Protein AF-0000000086678642 (afdb_homodimer)

Secondary structure (DSSP, 8-state):
---HHHHHHHHHHHHHSSHHHHHHHHTS-HHHHHHHHHHHHHHHTS--EEEETTEEEE-HHHHHHHHHHHHHHHHHHHHHHHHHHHHT---EEEEEEE-HHHHHHTHHHHHHHHHHH-TTEEEEEEE--HHHHHHHHHHTS-SEEEEEEBTTBPPPPPTTEEEEEEEEEEEEEEEETTSGGGS--SPEEGGGGTTS-BEEPPTTSHHHHHHHHHSTT----EE-S-HHHHHHHHHTTS-BEEEEGGG-S-PPTTEEEE-EES-EEEEEEEEEEGGGTTSHHHHHHHHHHHHHHHT--/---HHHHHHHHHHHHHSSHHHHHHHTTS-HHHHHHHHHHHHHHHTS--EEEETTEEEE-HHHHHHHHHHHHHHHHHHHHHHHHHHHHT---EEEEEEE-HHHHHHTHHHHHHHHHHH-TTEEEEEEE--HHHHHHHHHHTS-SEEEEEEBTTBPPPPPTTEEEEEEEEEEEEEEEETTSGGGS--SPEEGGGGTTS-BEEPPTTSHHHHHHHHHSTT----EE-S-HHHHHHHHHTTS-BEEEEGGG-S-PPTTEEEE-EES--EEEEEEEEEGGGTTSHHHHHHHHHHHHHHHH--

Radius of gyration: 25.01 Å; Cα contacts (8 Å, |Δi|>4): 1180; chains: 2; bounding box: 53×76×62 Å

Foldseek 3Di:
DQDLVLLQLLLLQALQFALCRSCVLVVHDSVVSVVSQVVNCVVVVHRAWDDDDRGIHGDPVVVVSNVVSLVVVLVVLLVLLVVQLVVLAQADEAEEEEADLCVAQFVVQLVVVCCVVHVRYHYHYDYDADVSQLSCQSSVSHFKYKHKADPVRGDDHDPQKDKDFLFKKFWWKKAFCPDPVQPDDAAAELVVCLEWAEAWADPPDPGVVLVCVSRVSHDHPHHHHAVVVRLVCRQVRNTMYTGIPSNDPDRDPRMHIHAHPPIGMIIIMMMGGPSNCSRSNNVSSVVSSNVRSVPHD/DQDLVLLQLLLLQQLQFALCRSCVLVVHDSVVSVVSQVVNCVVVVHRQWDDDDRGIHGDPVVVVSNVVSLVVVLVVLLVVLVVQLVVLAQADEAEEEEADLCVAQFVVQLVVVCCVVHVRYHYHYDYDADVSQLSCQSSVSHFKYKHKADPVRGDDHDPQKDKDFLFKKFWWKKAFCPDPVQPDDAAAELVVCLPWAEAWADPPDPGVVLVCVSRVSHDHPHHHHDVVVRLVCRQVRNTMYTGIPSNPDDRDPRMHIHAHPPIGMIIIMMMGGPSNCSRSNNVSSVVSSNVRSVPRD

Sequence (594 aa):
MIELGRLRALCAVASHGTVTAAAAALHCTPSAVSQHLGKLERETGTVLVEKDGRGLRLTSAGRVLVEHATRALTAVEEAEAALAAHHGVVAGNLTIASFPTACRGLVPGVLTRLAVDHPTLSTGLIEADRDTMIEALRRGTVDVAVLDEWPELPVTFPPELEHEVLGHDVADLVVPAGHPLAAGTGPVALADIQHERWIGSTPGTVCHEWLVRVLPRARPNLLVAEFETQLTLVAAGLGVALVPRLARTALPPGTVAREVAPQASRRVLVATRRASARRPAVAAAIAALHKTWAARPMIELGRLRALCAVASHGTVTAAAAALHCTPSAVSQHLGKLERETGTVLVEKDGRGLRLTSAGRVLVEHATRALTAVEEAEAALAAHHGVVAGNLTIASFPTACRGLVPGVLTRLAVDHPTLSTGLIEADRDTMIEALRRGTVDVAVLDEWPELPVTFPPELEHEVLGHDVADLVVPAGHPLAAGTGPVALADIQHERWIGSTPGTVCHEWLVRVLPRARPNLLVAEFETQLTLVAAGLGVALVPRLARTALPPGTVAREVAPQASRRVLVATRRASARRPAVAAAIAALHKTWAARP

pLDDT: mean 86.9, std 9.69, range [50.47, 98.31]

Structure (mmCIF, N/CA/C/O backbone):
data_AF-0000000086678642-model_v1
#
loop_
_entity.id
_entity.type
_entity.pdbx_description
1 polymer 'LysR family transcriptional regulator'
#
loop_
_atom_site.group_PDB
_atom_site.id
_atom_site.type_symbol
_atom_site.label_atom_id
_atom_site.label_alt_id
_atom_site.label_comp_id
_atom_site.label_asym_id
_atom_site.label_entity_id
_atom_site.label_seq_id
_atom_site.pdbx_PDB_ins_code
_atom_site.Cartn_x
_atom_site.Cartn_y
_atom_site.Cartn_z
_atom_site.occupancy
_atom_site.B_iso_or_equiv
_atom_site.auth_seq_id
_atom_site.auth_comp_id
_atom_site.auth_asym_id
_atom_site.auth_atom_id
_atom_site.pdbx_PDB_model_num
ATOM 1 N N . MET A 1 1 ? 14.586 -17.5 -36.25 1 50.69 1 MET A N 1
ATOM 2 C CA . MET A 1 1 ? 13.422 -18.031 -35.562 1 50.69 1 MET A CA 1
ATOM 3 C C . MET A 1 1 ? 13.203 -17.281 -34.25 1 50.69 1 MET A C 1
ATOM 5 O O . MET A 1 1 ? 14.148 -17.047 -33.5 1 50.69 1 MET A O 1
ATOM 9 N N . ILE A 1 2 ? 12.047 -16.703 -34.156 1 60.78 2 ILE A N 1
ATOM 10 C CA . ILE A 1 2 ? 11.781 -15.906 -32.969 1 60.78 2 ILE A CA 1
ATOM 11 C C . ILE A 1 2 ? 11.633 -16.828 -31.75 1 60.78 2 ILE A C 1
ATOM 13 O O . ILE A 1 2 ? 10.852 -17.766 -31.781 1 60.78 2 ILE A O 1
ATOM 17 N N . GLU A 1 3 ? 12.516 -16.672 -30.844 1 70.12 3 GLU A N 1
ATOM 18 C CA . GLU A 1 3 ? 12.516 -17.453 -29.609 1 70.12 3 GLU A CA 1
ATOM 19 C C . GLU A 1 3 ? 11.414 -16.984 -28.672 1 70.12 3 GLU A C 1
ATOM 21 O O . GLU A 1 3 ? 11.156 -15.789 -28.531 1 70.12 3 GLU A O 1
ATOM 26 N N . LEU A 1 4 ? 10.734 -17.938 -28.062 1 75.19 4 LEU A N 1
ATOM 27 C CA . LEU A 1 4 ? 9.57 -17.703 -27.219 1 75.19 4 LEU A CA 1
ATOM 28 C C . LEU A 1 4 ? 9.93 -16.781 -26.062 1 75.19 4 LEU A C 1
ATOM 30 O O . LEU A 1 4 ? 9.109 -15.961 -25.641 1 75.19 4 LEU A O 1
ATOM 34 N N . GLY A 1 5 ? 11.125 -16.969 -25.656 1 78.94 5 GLY A N 1
ATOM 35 C CA . GLY A 1 5 ? 11.578 -16.109 -24.578 1 78.94 5 GLY A CA 1
ATOM 36 C C . GLY A 1 5 ? 11.555 -14.633 -24.938 1 78.94 5 GLY A C 1
ATOM 37 O O . GL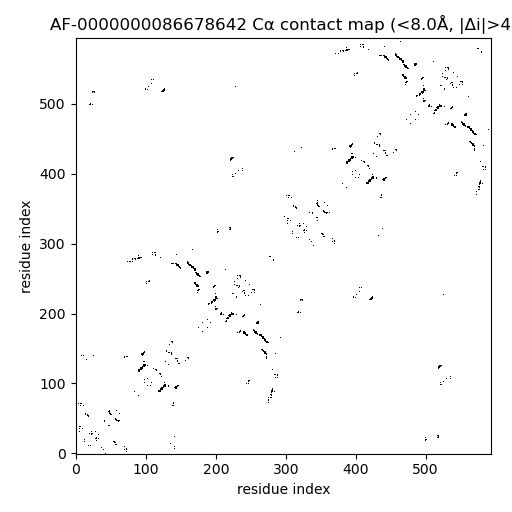Y A 1 5 ? 11.219 -13.789 -24.109 1 78.94 5 GLY A O 1
ATOM 38 N N . ARG A 1 6 ? 11.844 -14.43 -26.125 1 82.94 6 ARG A N 1
ATOM 39 C CA . ARG A 1 6 ? 11.867 -13.047 -26.594 1 82.94 6 ARG A CA 1
ATOM 40 C C . ARG A 1 6 ? 10.453 -12.5 -26.734 1 82.94 6 ARG A C 1
ATOM 42 O O . ARG A 1 6 ? 10.203 -11.336 -26.422 1 82.94 6 ARG A O 1
ATOM 49 N N . LEU A 1 7 ? 9.578 -13.328 -27.141 1 81.81 7 LEU A N 1
ATOM 50 C CA . LEU A 1 7 ? 8.172 -12.93 -27.234 1 81.81 7 LEU A CA 1
ATOM 51 C C . LEU A 1 7 ? 7.598 -12.648 -25.859 1 81.81 7 LEU A C 1
ATOM 53 O O . LEU A 1 7 ? 6.84 -11.695 -25.672 1 81.81 7 LEU A O 1
ATOM 57 N N . ARG A 1 8 ? 7.98 -13.438 -24.906 1 83.19 8 ARG A N 1
ATOM 58 C CA . ARG A 1 8 ? 7.527 -13.234 -23.531 1 83.19 8 ARG A CA 1
ATOM 59 C C . ARG A 1 8 ? 8.031 -11.906 -22.984 1 83.19 8 ARG A C 1
ATOM 61 O O . ARG A 1 8 ? 7.297 -11.203 -22.281 1 83.19 8 ARG A O 1
ATOM 68 N N . ALA A 1 9 ? 9.234 -11.672 -23.344 1 86.44 9 ALA A N 1
ATOM 69 C CA . ALA A 1 9 ? 9.828 -10.406 -22.906 1 86.44 9 ALA A CA 1
ATOM 70 C C . ALA A 1 9 ? 9.055 -9.211 -23.453 1 86.44 9 ALA A C 1
ATOM 72 O O . ALA A 1 9 ? 8.766 -8.266 -22.719 1 86.44 9 ALA A O 1
ATOM 73 N N . LEU A 1 10 ? 8.75 -9.266 -24.703 1 87.94 10 LEU A N 1
ATOM 74 C CA . LEU A 1 10 ? 7.996 -8.188 -25.344 1 87.94 10 LEU A CA 1
ATOM 75 C C . LEU A 1 10 ? 6.621 -8.031 -24.688 1 87.94 10 LEU A C 1
ATOM 77 O O . LEU A 1 10 ? 6.195 -6.914 -24.391 1 87.94 10 LEU A O 1
ATOM 81 N N . CYS A 1 11 ? 5.961 -9.109 -24.422 1 83.69 11 CYS A N 1
ATOM 82 C CA . CYS A 1 11 ? 4.637 -9.086 -23.828 1 83.69 11 CYS A CA 1
ATOM 83 C C . CYS A 1 11 ? 4.691 -8.531 -22.406 1 83.69 11 CYS A C 1
ATOM 85 O O . CYS A 1 11 ? 3.801 -7.789 -21.984 1 83.69 11 CYS A O 1
ATOM 87 N N . ALA A 1 12 ? 5.738 -8.898 -21.734 1 84.88 12 ALA A N 1
ATOM 88 C CA . ALA A 1 12 ? 5.902 -8.43 -20.375 1 84.88 12 ALA A CA 1
ATOM 89 C C . ALA A 1 12 ? 6.102 -6.914 -20.328 1 84.88 12 ALA A C 1
ATOM 91 O O . ALA A 1 12 ? 5.512 -6.227 -19.484 1 84.88 12 ALA A O 1
ATOM 92 N N . VAL A 1 13 ? 6.867 -6.453 -21.203 1 86.69 13 VAL A N 1
ATOM 93 C CA . VAL A 1 13 ? 7.102 -5.016 -21.266 1 86.69 13 VAL A CA 1
ATOM 94 C C . VAL A 1 13 ? 5.809 -4.297 -21.641 1 86.69 13 VAL A C 1
ATOM 96 O O . VAL A 1 13 ? 5.527 -3.209 -21.125 1 86.69 13 VAL A O 1
ATOM 99 N N . ALA A 1 14 ? 5.109 -4.855 -22.469 1 83.06 14 ALA A N 1
ATOM 100 C CA . ALA A 1 14 ? 3.828 -4.281 -22.875 1 83.06 14 ALA A CA 1
ATOM 101 C C . ALA A 1 14 ? 2.879 -4.16 -21.688 1 83.06 14 ALA A C 1
ATOM 103 O O . ALA A 1 14 ? 2.145 -3.178 -21.562 1 83.06 14 ALA A O 1
ATOM 104 N N . SER A 1 15 ? 2.955 -5.148 -20.938 1 77.19 15 SER A N 1
ATOM 105 C CA . SER A 1 15 ? 2.002 -5.258 -19.844 1 77.19 15 SER A CA 1
ATOM 106 C C . SER A 1 15 ? 2.438 -4.414 -18.656 1 77.19 15 SER A C 1
ATOM 108 O O . SER A 1 15 ? 1.598 -3.879 -17.922 1 77.19 15 SER A O 1
ATOM 110 N N . HIS A 1 16 ? 3.734 -4.293 -18.422 1 77.69 16 HIS A N 1
ATOM 111 C CA . HIS A 1 16 ? 4.219 -3.738 -17.156 1 77.69 16 HIS A CA 1
ATOM 112 C C . HIS A 1 16 ? 4.859 -2.371 -17.375 1 77.69 16 HIS A C 1
ATOM 114 O O . HIS A 1 16 ? 5.102 -1.639 -16.406 1 77.69 16 HIS A O 1
ATOM 120 N N . GLY A 1 17 ? 5.16 -2.061 -18.594 1 78.94 17 GLY A N 1
ATOM 121 C CA . GLY A 1 17 ? 5.484 -0.698 -18.984 1 78.94 17 GLY A CA 1
ATOM 122 C C . GLY A 1 17 ? 6.965 -0.384 -18.875 1 78.94 17 GLY A C 1
ATOM 123 O O . GLY A 1 17 ? 7.438 0.612 -19.422 1 78.94 17 GLY A O 1
ATOM 124 N N . THR A 1 18 ? 7.641 -1.194 -17.984 1 81.44 18 THR A N 1
ATOM 125 C CA . THR A 1 18 ? 9.078 -0.969 -17.859 1 81.44 18 THR A CA 1
ATOM 126 C C . THR A 1 18 ? 9.844 -2.287 -17.953 1 81.44 18 THR A C 1
ATOM 128 O O . THR A 1 18 ? 9.273 -3.355 -17.719 1 81.44 18 THR A O 1
ATOM 131 N N . VAL A 1 19 ? 11.156 -2.184 -18.344 1 85.19 19 VAL A N 1
ATOM 132 C CA . VAL A 1 19 ? 12.023 -3.355 -18.438 1 85.19 19 VAL A CA 1
ATOM 133 C C . VAL A 1 19 ? 12.188 -3.982 -17.047 1 85.19 19 VAL A C 1
ATOM 135 O O . VAL A 1 19 ? 12.141 -5.207 -16.906 1 85.19 19 VAL A O 1
ATOM 138 N N . THR A 1 20 ? 12.18 -3.121 -16.156 1 81.38 20 THR A N 1
ATOM 139 C CA . THR A 1 20 ? 12.375 -3.596 -14.781 1 81.38 20 THR A CA 1
ATOM 140 C C . THR A 1 20 ? 11.148 -4.355 -14.297 1 81.38 20 THR A C 1
ATOM 142 O O . THR A 1 20 ? 11.266 -5.434 -13.711 1 81.38 20 THR A O 1
ATOM 145 N N . ALA A 1 21 ? 10.086 -3.828 -14.57 1 80 21 ALA A N 1
ATOM 146 C CA . ALA A 1 21 ? 8.844 -4.48 -14.156 1 80 21 ALA A CA 1
ATOM 147 C C . ALA A 1 21 ? 8.625 -5.777 -14.93 1 80 21 ALA A C 1
ATOM 149 O O . ALA A 1 21 ? 8.164 -6.773 -14.367 1 80 21 ALA A O 1
ATOM 150 N N . ALA A 1 22 ? 8.953 -5.734 -16.094 1 84.44 22 ALA A N 1
ATOM 151 C CA . ALA A 1 22 ? 8.844 -6.926 -16.938 1 84.44 22 ALA A CA 1
ATOM 152 C C . ALA A 1 22 ? 9.773 -8.031 -16.438 1 84.44 22 ALA A C 1
ATOM 154 O O . ALA A 1 22 ? 9.375 -9.195 -16.375 1 84.44 22 ALA A O 1
ATOM 155 N N . ALA A 1 23 ? 10.961 -7.691 -16.109 1 83.62 23 ALA A N 1
ATOM 156 C CA . ALA A 1 23 ? 11.945 -8.648 -15.609 1 83.62 23 ALA A CA 1
ATOM 157 C C . ALA A 1 23 ? 11.453 -9.312 -14.328 1 83.62 23 ALA A C 1
ATOM 159 O O . ALA A 1 23 ? 11.555 -10.531 -14.18 1 83.62 23 ALA A O 1
ATOM 160 N N . ALA A 1 24 ? 10.883 -8.562 -13.547 1 75.19 24 ALA A N 1
ATOM 161 C CA . ALA A 1 24 ? 10.328 -9.078 -12.305 1 75.19 24 ALA A CA 1
ATOM 162 C C . ALA A 1 24 ? 9.227 -10.102 -12.578 1 75.19 24 ALA A C 1
ATOM 164 O O . ALA A 1 24 ? 9.195 -11.172 -11.969 1 75.19 24 ALA A O 1
ATOM 165 N N . ALA A 1 25 ? 8.445 -9.711 -13.5 1 75.38 25 ALA A N 1
ATOM 166 C CA . ALA A 1 25 ? 7.312 -10.562 -13.844 1 75.38 25 ALA A CA 1
ATOM 167 C C . ALA A 1 25 ? 7.785 -11.883 -14.453 1 75.38 25 ALA A C 1
ATOM 169 O O . ALA A 1 25 ? 7.156 -12.922 -14.258 1 75.38 25 ALA A O 1
ATOM 170 N N . LEU A 1 26 ? 8.898 -11.906 -15.062 1 76.19 26 LEU A N 1
ATOM 171 C CA . LEU A 1 26 ? 9.391 -13.078 -15.773 1 76.19 26 LEU A CA 1
ATOM 172 C C . LEU A 1 26 ? 10.477 -13.789 -14.977 1 76.19 26 LEU A C 1
ATOM 174 O O . LEU A 1 26 ? 11.047 -14.773 -15.438 1 76.19 26 LEU A O 1
ATOM 178 N N . HIS A 1 27 ? 10.703 -13.188 -13.773 1 72.62 27 HIS A N 1
ATOM 179 C CA . HIS A 1 27 ? 11.711 -13.742 -12.883 1 72.62 27 HIS A CA 1
ATOM 180 C C . HIS A 1 27 ? 13.062 -13.844 -13.57 1 72.62 27 HIS A C 1
ATOM 182 O O . HIS A 1 27 ? 13.711 -14.898 -13.539 1 72.62 27 HIS A O 1
ATOM 188 N N . CYS A 1 28 ? 13.469 -12.82 -14.25 1 78.12 28 CYS A N 1
ATOM 189 C CA . CYS A 1 28 ? 14.773 -12.727 -14.914 1 78.12 28 CYS A CA 1
ATOM 190 C C . CYS A 1 28 ? 15.375 -11.336 -14.727 1 78.12 28 CYS A C 1
ATOM 192 O O . CYS A 1 28 ? 14.859 -10.531 -13.961 1 78.12 28 CYS A O 1
ATOM 194 N N . THR A 1 29 ? 16.516 -11.125 -15.266 1 79.81 29 THR A N 1
ATOM 195 C CA . THR A 1 29 ? 17.203 -9.844 -15.078 1 79.81 29 THR A CA 1
ATOM 196 C C . THR A 1 29 ? 16.734 -8.828 -16.109 1 79.81 29 THR A C 1
ATOM 198 O O . THR A 1 29 ? 16.344 -9.195 -17.234 1 79.81 29 THR A O 1
ATOM 201 N N . PRO A 1 30 ? 16.797 -7.566 -15.672 1 86 30 PRO A N 1
ATOM 202 C CA . PRO A 1 30 ? 16.484 -6.523 -16.656 1 86 30 PRO A CA 1
ATOM 203 C C . PRO A 1 30 ? 17.359 -6.602 -17.891 1 86 30 PRO A C 1
ATOM 205 O O . PRO A 1 30 ? 16.891 -6.355 -19 1 86 30 PRO A O 1
ATOM 208 N N . SER A 1 31 ? 18.578 -6.934 -17.656 1 86.62 31 SER A N 1
ATOM 209 C CA . SER A 1 31 ? 19.5 -7.07 -18.781 1 86.62 31 SER A CA 1
ATOM 210 C C . SER A 1 31 ? 19.031 -8.148 -19.75 1 86.62 31 SER A C 1
ATOM 212 O O . SER A 1 31 ? 19.125 -7.98 -20.969 1 86.62 31 SER A O 1
ATOM 214 N N . ALA A 1 32 ? 18.547 -9.18 -19.188 1 86.25 32 ALA A N 1
ATOM 215 C CA . ALA A 1 32 ? 18.047 -10.273 -20.016 1 86.25 32 ALA A CA 1
ATOM 216 C C . ALA A 1 32 ? 16.844 -9.812 -20.859 1 86.25 32 ALA A C 1
ATOM 218 O O . ALA A 1 32 ? 16.766 -10.117 -22.047 1 86.25 32 ALA A O 1
ATOM 219 N N . VAL A 1 33 ? 16 -9.062 -20.219 1 88.56 33 VAL A N 1
ATOM 220 C CA . VAL A 1 33 ? 14.82 -8.562 -20.922 1 88.56 33 VAL A CA 1
ATOM 221 C C . VAL A 1 33 ? 15.25 -7.625 -22.047 1 88.56 33 VAL A C 1
ATOM 223 O O . VAL A 1 33 ? 14.773 -7.738 -23.172 1 88.56 33 VAL A O 1
ATOM 226 N N . SER A 1 34 ? 16.125 -6.766 -21.688 1 90.69 34 SER A N 1
ATOM 227 C CA . SER A 1 34 ? 16.609 -5.809 -22.672 1 90.69 34 SER A CA 1
ATOM 228 C C . SER A 1 34 ? 17.281 -6.516 -23.844 1 90.69 34 SER A C 1
ATOM 230 O O . SER A 1 34 ? 17.078 -6.148 -25 1 90.69 34 SER A O 1
ATOM 232 N N . GLN A 1 35 ? 18.094 -7.434 -23.562 1 89 35 GLN A N 1
ATOM 233 C CA . GLN A 1 35 ? 18.766 -8.203 -24.594 1 89 35 GLN A CA 1
ATOM 234 C C . GLN A 1 35 ? 17.766 -8.938 -25.484 1 89 35 GLN A C 1
ATOM 236 O O . GLN A 1 35 ? 17.906 -8.961 -26.703 1 89 35 GLN A O 1
ATOM 241 N N . HIS A 1 36 ? 16.828 -9.547 -24.812 1 88.19 36 HIS A N 1
ATOM 242 C CA . HIS A 1 36 ? 15.789 -10.25 -25.562 1 88.19 36 HIS A CA 1
ATOM 243 C C . HIS A 1 36 ? 15.055 -9.312 -26.516 1 88.19 36 HIS A C 1
ATOM 245 O O . HIS A 1 36 ? 14.789 -9.664 -27.656 1 88.19 36 HIS A O 1
ATOM 251 N N . LEU A 1 37 ? 14.781 -8.117 -26.031 1 89.88 37 LEU A N 1
ATOM 252 C CA . LEU A 1 37 ? 14.086 -7.133 -26.859 1 89.88 37 LEU A CA 1
ATOM 253 C C . LEU A 1 37 ? 14.953 -6.695 -28.031 1 89.88 37 LEU A C 1
ATOM 255 O O . LEU A 1 37 ? 14.469 -6.605 -29.156 1 89.88 37 LEU A O 1
ATOM 259 N N . GLY A 1 38 ? 16.156 -6.395 -27.734 1 91.31 38 GLY A N 1
ATOM 260 C CA . GLY A 1 38 ? 17.078 -6.02 -28.797 1 91.31 38 GLY A CA 1
ATOM 261 C C . GLY A 1 38 ? 17.234 -7.082 -29.859 1 91.31 38 GLY A C 1
ATOM 262 O O . GLY A 1 38 ? 17.203 -6.777 -31.062 1 91.31 38 GLY A O 1
ATOM 263 N N . LYS A 1 39 ? 17.438 -8.258 -29.391 1 88.06 39 LYS A N 1
ATOM 264 C CA . LYS A 1 39 ? 17.562 -9.367 -30.328 1 88.06 39 LYS A CA 1
ATOM 265 C C . LYS A 1 39 ? 16.297 -9.539 -31.156 1 88.06 39 LYS A C 1
ATOM 267 O O . LYS A 1 39 ? 16.359 -9.82 -32.375 1 88.06 39 LYS A O 1
ATOM 272 N N . LEU A 1 40 ? 15.227 -9.398 -30.484 1 87.56 40 LEU A N 1
ATOM 273 C CA . LEU A 1 40 ? 13.945 -9.516 -31.172 1 87.56 40 LEU A CA 1
ATOM 274 C C . LEU A 1 40 ? 13.789 -8.445 -32.25 1 87.56 40 LEU A C 1
ATOM 276 O O . LEU A 1 40 ? 13.328 -8.727 -33.344 1 87.56 40 LEU A O 1
ATOM 280 N N . GLU A 1 41 ? 14.148 -7.234 -31.922 1 89.38 41 GLU A N 1
ATOM 281 C CA . GLU A 1 41 ? 14.078 -6.133 -32.875 1 89.38 41 GLU A CA 1
ATOM 282 C C . GLU A 1 41 ? 15.023 -6.355 -34.062 1 89.38 41 GLU A C 1
ATOM 284 O O . GLU A 1 41 ? 14.672 -6.082 -35.219 1 89.38 41 GLU A O 1
ATOM 289 N N . ARG A 1 42 ? 16.203 -6.824 -33.781 1 86.12 42 ARG A N 1
ATOM 290 C CA . ARG A 1 42 ? 17.156 -7.145 -34.844 1 86.12 42 ARG A CA 1
ATOM 291 C C . ARG A 1 42 ? 16.625 -8.258 -35.719 1 86.12 42 ARG A C 1
ATOM 293 O O . ARG A 1 42 ? 16.703 -8.164 -36.969 1 86.12 42 ARG A O 1
ATOM 300 N N . GLU A 1 43 ? 16.109 -9.234 -35.156 1 81.31 43 GLU A N 1
ATOM 301 C CA . GLU A 1 43 ? 15.602 -10.383 -35.875 1 81.31 43 GLU A CA 1
ATOM 302 C C . GLU A 1 43 ? 14.414 -9.992 -36.75 1 81.31 43 GLU A C 1
ATOM 304 O O . GLU A 1 43 ? 14.234 -10.539 -37.844 1 81.31 43 GLU A O 1
ATOM 309 N N . THR A 1 44 ? 13.648 -9.039 -36.219 1 80.88 44 THR A N 1
ATOM 310 C CA . THR A 1 44 ? 12.461 -8.625 -36.938 1 80.88 44 THR A CA 1
ATOM 311 C C . THR A 1 44 ? 12.766 -7.438 -37.844 1 80.88 44 THR A C 1
ATOM 313 O O . THR A 1 44 ? 11.977 -7.098 -38.75 1 80.88 44 THR A O 1
ATOM 316 N N . GLY A 1 45 ? 13.852 -6.805 -37.656 1 83.56 45 GLY A N 1
ATOM 317 C CA . GLY A 1 45 ? 14.25 -5.641 -38.438 1 83.56 45 GLY A CA 1
ATOM 318 C C . GLY A 1 45 ? 13.383 -4.426 -38.156 1 83.56 45 GLY A C 1
ATOM 319 O O . GLY A 1 45 ? 13.164 -3.607 -39.062 1 83.56 45 GLY A O 1
ATOM 320 N N . THR A 1 46 ? 12.711 -4.488 -37.062 1 85.94 46 THR A N 1
ATOM 321 C CA . THR A 1 46 ? 11.766 -3.424 -36.75 1 85.94 46 THR A CA 1
ATOM 322 C C . THR A 1 46 ? 11.922 -2.98 -35.281 1 85.94 46 THR A C 1
ATOM 324 O O . THR A 1 46 ? 12.219 -3.793 -34.406 1 85.94 46 THR A O 1
ATOM 327 N N . VAL A 1 47 ? 11.711 -1.765 -35.062 1 91.12 47 VAL A N 1
ATOM 328 C CA . VAL A 1 47 ? 11.672 -1.235 -33.719 1 91.12 47 VAL A CA 1
ATOM 329 C C . VAL A 1 47 ? 10.32 -1.554 -33.062 1 91.12 47 VAL A C 1
ATOM 331 O O . VAL A 1 47 ? 9.273 -1.229 -33.625 1 91.12 47 VAL A O 1
ATOM 334 N N . LEU A 1 48 ? 10.352 -2.199 -31.938 1 90.62 48 LEU A N 1
ATOM 335 C CA . LEU A 1 48 ? 9.125 -2.709 -31.344 1 90.62 48 LEU A CA 1
ATOM 336 C C . LEU A 1 48 ? 8.719 -1.878 -30.141 1 90.62 48 LEU A C 1
ATOM 338 O O . LEU A 1 48 ? 7.543 -1.868 -29.75 1 90.62 48 LEU A O 1
ATOM 342 N N . VAL A 1 49 ? 9.703 -1.313 -29.5 1 91.5 49 VAL A N 1
ATOM 343 C CA . VAL A 1 49 ? 9.453 -0.502 -28.312 1 91.5 49 VAL A CA 1
ATOM 344 C C . VAL A 1 49 ? 10.195 0.826 -28.422 1 91.5 49 VAL A C 1
ATOM 346 O O . VAL A 1 49 ? 11.234 0.907 -29.094 1 91.5 49 VAL A O 1
ATOM 349 N N . GLU A 1 50 ? 9.492 1.881 -27.812 1 90.19 50 GLU A N 1
ATOM 350 C CA . GLU A 1 50 ? 10.133 3.195 -27.766 1 90.19 50 GLU A CA 1
ATOM 351 C C . GLU A 1 50 ? 10.047 3.797 -26.359 1 90.19 50 GLU A C 1
ATOM 353 O O . GLU A 1 50 ? 9.141 3.469 -25.594 1 90.19 50 GLU A O 1
ATOM 358 N N . LYS A 1 51 ? 11 4.648 -26.125 1 83.12 51 LYS A N 1
ATOM 359 C CA . LYS A 1 51 ? 11.047 5.293 -24.828 1 83.12 51 LYS A CA 1
ATOM 360 C C . LYS A 1 51 ? 9.844 6.211 -24.625 1 83.12 51 LYS A C 1
ATOM 362 O O . LYS A 1 51 ? 9.445 6.934 -25.547 1 83.12 51 LYS A O 1
ATOM 367 N N . ASP A 1 52 ? 9.195 6.082 -23.672 1 80.44 52 ASP A N 1
ATOM 368 C CA . ASP A 1 52 ? 8.078 6.918 -23.234 1 80.44 52 ASP A CA 1
ATOM 369 C C . ASP A 1 52 ? 8.273 7.363 -21.781 1 80.44 52 ASP A C 1
ATOM 371 O O . ASP A 1 52 ? 7.77 6.719 -20.859 1 80.44 52 ASP A O 1
ATOM 375 N N . GLY A 1 53 ? 8.945 8.539 -21.625 1 70.94 53 GLY A N 1
ATOM 376 C CA . GLY A 1 53 ? 9.336 8.953 -20.281 1 70.94 53 GLY A CA 1
ATOM 377 C C . GLY A 1 53 ? 10.258 7.957 -19.594 1 70.94 53 GLY A C 1
ATOM 378 O O . GLY A 1 53 ? 11.328 7.645 -20.109 1 70.94 53 GLY A O 1
ATOM 379 N N . ARG A 1 54 ? 9.867 7.453 -18.406 1 64.56 54 ARG A N 1
ATOM 380 C CA . ARG A 1 54 ? 10.656 6.473 -17.656 1 64.56 54 ARG A CA 1
ATOM 381 C C . ARG A 1 54 ? 10.289 5.051 -18.078 1 64.56 54 ARG A C 1
ATOM 383 O O . ARG A 1 54 ? 10.914 4.09 -17.641 1 64.56 54 ARG A O 1
ATOM 390 N N . GLY A 1 55 ? 9.367 5 -18.938 1 78.38 55 GLY A N 1
ATOM 391 C CA . GLY A 1 55 ? 8.922 3.676 -19.344 1 78.38 55 GLY A CA 1
ATOM 392 C C . GLY A 1 55 ? 9.07 3.434 -20.828 1 78.38 55 GLY A C 1
ATOM 393 O O . GLY A 1 55 ? 9.82 4.137 -21.516 1 78.38 55 GLY A O 1
ATOM 394 N N . LEU A 1 56 ? 8.68 2.223 -21.234 1 83.75 56 LEU A N 1
ATOM 395 C CA . LEU A 1 56 ? 8.648 1.854 -22.656 1 83.75 56 LEU A CA 1
ATOM 396 C C . LEU A 1 56 ? 7.215 1.748 -23.156 1 83.75 56 LEU A C 1
ATOM 398 O O . LEU A 1 56 ? 6.312 1.359 -22.406 1 83.75 56 LEU A O 1
ATOM 402 N N . ARG A 1 57 ? 7.004 2.328 -24.312 1 86.12 57 ARG A N 1
ATOM 403 C CA . ARG A 1 57 ? 5.727 2.123 -24.984 1 86.12 57 ARG A CA 1
ATOM 404 C C . ARG A 1 57 ? 5.906 1.313 -26.266 1 86.12 57 ARG A C 1
ATOM 406 O O . ARG A 1 57 ? 6.941 1.407 -26.922 1 86.12 57 ARG A O 1
ATOM 413 N N . LEU A 1 58 ? 4.891 0.523 -26.656 1 86.12 58 LEU A N 1
ATOM 414 C CA . LEU A 1 58 ? 4.914 -0.269 -27.875 1 86.12 58 LEU A CA 1
ATOM 415 C C . LEU A 1 58 ? 4.773 0.625 -29.109 1 86.12 58 LEU A C 1
ATOM 417 O O . LEU A 1 58 ? 3.988 1.576 -29.094 1 86.12 58 LEU A O 1
ATOM 421 N N . THR A 1 59 ? 5.578 0.353 -30.156 1 87.62 59 THR A N 1
ATOM 422 C CA . THR A 1 59 ? 5.312 0.902 -31.469 1 87.62 59 THR A CA 1
ATOM 423 C C . THR A 1 59 ? 4.121 0.203 -32.125 1 87.62 59 THR A C 1
ATOM 425 O O . THR A 1 59 ? 3.553 -0.727 -31.547 1 87.62 59 THR A O 1
ATOM 428 N N . SER A 1 60 ? 3.758 0.698 -33.312 1 84.19 60 SER A N 1
ATOM 429 C CA . SER A 1 60 ? 2.695 0.028 -34.031 1 84.19 60 SER A CA 1
ATOM 430 C C . SER A 1 60 ? 3.068 -1.416 -34.375 1 84.19 60 SER A C 1
ATOM 432 O O . SER A 1 60 ? 2.244 -2.32 -34.219 1 84.19 60 SER A O 1
ATOM 434 N N . ALA A 1 61 ? 4.254 -1.558 -34.781 1 84.31 61 ALA A N 1
ATOM 435 C CA . ALA A 1 61 ? 4.754 -2.902 -35.062 1 84.31 61 ALA A CA 1
ATOM 436 C C . ALA A 1 61 ? 4.805 -3.736 -33.781 1 84.31 61 ALA A C 1
ATOM 438 O O . ALA A 1 61 ? 4.496 -4.93 -33.781 1 84.31 61 ALA A O 1
ATOM 439 N N . GLY A 1 62 ? 5.191 -3.076 -32.688 1 87.12 62 GLY A N 1
ATOM 440 C CA . GLY A 1 62 ? 5.207 -3.75 -31.391 1 87.12 62 GLY A CA 1
ATOM 441 C C . GLY A 1 62 ? 3.846 -4.273 -30.984 1 87.12 62 GLY A C 1
ATOM 442 O O . GLY A 1 62 ? 3.732 -5.395 -30.469 1 87.12 62 GLY A O 1
ATOM 443 N N . ARG A 1 63 ? 2.863 -3.578 -31.25 1 83 63 ARG A N 1
ATOM 444 C CA . ARG A 1 63 ? 1.499 -3.975 -30.922 1 83 63 ARG A CA 1
ATOM 445 C C . ARG A 1 63 ? 1.069 -5.191 -31.734 1 83 63 ARG A C 1
ATOM 447 O O . ARG A 1 63 ? 0.453 -6.113 -31.203 1 83 63 ARG A O 1
ATOM 454 N N . VAL A 1 64 ? 1.41 -5.191 -32.969 1 79.5 64 VAL A N 1
ATOM 455 C CA . VAL A 1 64 ? 1.089 -6.309 -33.875 1 79.5 64 VAL A CA 1
ATOM 456 C C . VAL A 1 64 ? 1.797 -7.574 -33.375 1 79.5 64 VAL A C 1
ATOM 458 O O . VAL A 1 64 ? 1.181 -8.633 -33.281 1 79.5 64 VAL A O 1
ATOM 461 N N . LEU A 1 65 ? 3.006 -7.391 -33.031 1 83.06 65 LEU A N 1
ATOM 462 C CA . LEU A 1 65 ? 3.773 -8.562 -32.656 1 83.06 65 LEU A CA 1
ATOM 463 C C . LEU A 1 65 ? 3.301 -9.086 -31.297 1 83.06 65 LEU A C 1
ATOM 465 O O . LEU A 1 65 ? 3.273 -10.297 -31.062 1 83.06 65 LEU A O 1
ATOM 469 N N . VAL A 1 66 ? 2.936 -8.18 -30.453 1 85.75 66 VAL A N 1
ATOM 470 C CA . VAL A 1 66 ? 2.42 -8.609 -29.156 1 85.75 66 VAL A CA 1
ATOM 471 C C . VAL A 1 66 ? 1.153 -9.438 -29.359 1 85.75 66 VAL A C 1
ATOM 473 O O . VAL A 1 66 ? 0.955 -10.453 -28.672 1 85.75 66 VAL A O 1
ATOM 476 N N . GLU A 1 67 ? 0.356 -9.047 -30.234 1 78.12 67 GLU A N 1
ATOM 477 C CA . GLU A 1 67 ? -0.862 -9.797 -30.531 1 78.12 67 GLU A CA 1
ATOM 478 C C . GLU A 1 67 ? -0.539 -11.211 -31 1 78.12 67 GLU A C 1
ATOM 480 O O . GLU A 1 67 ? -1.126 -12.18 -30.516 1 78.12 67 GLU A O 1
ATOM 485 N N . HIS A 1 68 ? 0.391 -11.297 -31.844 1 76.25 68 HIS A N 1
ATOM 486 C CA . HIS A 1 68 ? 0.777 -12.594 -32.375 1 76.25 68 HIS A CA 1
ATOM 487 C C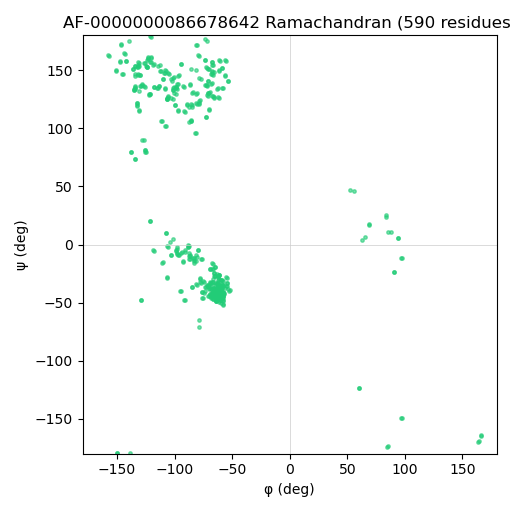 . HIS A 1 68 ? 1.555 -13.406 -31.344 1 76.25 68 HIS A C 1
ATOM 489 O O . HIS A 1 68 ? 1.392 -14.625 -31.266 1 76.25 68 HIS A O 1
ATOM 495 N N . ALA A 1 69 ? 2.357 -12.703 -30.703 1 79.75 69 ALA A N 1
ATOM 496 C CA . ALA A 1 69 ? 3.115 -13.359 -29.641 1 79.75 69 ALA A CA 1
ATOM 497 C C . ALA A 1 69 ? 2.184 -13.984 -28.609 1 79.75 69 ALA A C 1
ATOM 499 O O . ALA A 1 69 ? 2.4 -15.125 -28.172 1 79.75 69 ALA A O 1
ATOM 500 N N . THR A 1 70 ? 1.21 -13.281 -28.312 1 77.44 70 THR A N 1
ATOM 501 C CA . THR A 1 70 ? 0.233 -13.773 -27.359 1 77.44 70 THR A CA 1
ATOM 502 C C . THR A 1 70 ? -0.404 -15.078 -27.844 1 77.44 70 THR A C 1
ATOM 504 O O . THR A 1 70 ? -0.545 -16.031 -27.078 1 77.44 70 THR A O 1
ATOM 507 N N . ARG A 1 71 ? -0.693 -15.117 -29.047 1 71.88 71 ARG A N 1
ATOM 508 C CA . ARG A 1 71 ? -1.28 -16.328 -29.625 1 71.88 71 ARG A CA 1
ATOM 509 C C . ARG A 1 71 ? -0.298 -17.484 -29.578 1 71.88 71 ARG A C 1
ATOM 511 O O . ARG A 1 71 ? -0.674 -18.609 -29.25 1 71.88 71 ARG A O 1
ATOM 518 N N . ALA A 1 72 ? 0.914 -17.234 -29.938 1 74.06 72 ALA A N 1
ATOM 519 C CA . ALA A 1 72 ? 1.94 -18.266 -29.938 1 74.06 72 ALA A CA 1
ATOM 520 C C . ALA A 1 72 ? 2.186 -18.797 -28.531 1 74.06 72 ALA A C 1
ATOM 522 O O . ALA A 1 72 ? 2.264 -20 -28.312 1 74.06 72 ALA A O 1
ATOM 523 N N . LEU A 1 73 ? 2.184 -17.906 -27.688 1 75.12 73 LEU A N 1
ATOM 524 C CA . LEU A 1 73 ? 2.432 -18.297 -26.312 1 75.12 73 LEU A CA 1
ATOM 525 C C . LEU A 1 73 ? 1.261 -19.094 -25.75 1 75.12 73 LEU A C 1
ATOM 527 O O . LEU A 1 73 ? 1.461 -20.078 -25.031 1 75.12 73 LEU A O 1
ATOM 531 N N . THR A 1 74 ? 0.181 -18.688 -26.156 1 70.56 74 THR A N 1
ATOM 532 C CA . THR A 1 74 ? -1.011 -19.422 -25.75 1 70.56 74 THR A CA 1
ATOM 533 C C . THR A 1 74 ? -0.975 -20.844 -26.297 1 70.56 74 THR A C 1
ATOM 535 O O . THR A 1 74 ? -1.302 -21.797 -25.578 1 70.56 74 THR A O 1
ATOM 538 N N . ALA A 1 75 ? -0.55 -20.922 -27.484 1 67.56 75 ALA A N 1
ATOM 539 C CA . ALA A 1 75 ? -0.474 -22.234 -28.109 1 67.56 75 ALA A CA 1
ATOM 540 C C . ALA A 1 75 ? 0.546 -23.125 -27.391 1 67.56 75 ALA A C 1
ATOM 542 O O . ALA A 1 75 ? 0.297 -24.312 -27.172 1 67.56 75 ALA A O 1
ATOM 543 N N . VAL A 1 76 ? 1.604 -22.625 -27.094 1 64.31 76 VAL A N 1
ATOM 544 C CA . VAL A 1 76 ? 2.635 -23.344 -26.359 1 64.31 76 VAL A CA 1
ATOM 545 C C . VAL A 1 76 ? 2.109 -23.75 -24.984 1 64.31 76 VAL A C 1
ATOM 547 O O . VAL A 1 76 ? 2.314 -24.891 -24.547 1 64.31 76 VAL A O 1
ATOM 550 N N . GLU A 1 77 ? 1.458 -22.891 -24.391 1 66.31 77 GLU A N 1
ATOM 551 C CA . GLU A 1 77 ? 0.873 -23.172 -23.094 1 66.31 77 GLU A CA 1
ATOM 552 C C . GLU A 1 77 ? -0.133 -24.312 -23.156 1 66.31 77 GLU A C 1
ATOM 554 O O . GLU A 1 77 ? -0.172 -25.172 -22.281 1 66.31 77 GLU A O 1
ATOM 559 N N . GLU A 1 78 ? -0.868 -24.203 -24.172 1 64.56 78 GLU A N 1
ATOM 560 C CA . GLU A 1 78 ? -1.834 -25.281 -24.375 1 64.56 78 GLU A CA 1
ATOM 561 C C . GLU A 1 78 ? -1.134 -26.625 -24.562 1 64.56 78 GLU A C 1
ATOM 563 O O . GLU A 1 78 ? -1.586 -27.641 -24.031 1 64.56 78 GLU A O 1
ATOM 568 N N . ALA A 1 79 ? -0.097 -26.594 -25.25 1 61.22 79 ALA A N 1
ATOM 569 C CA . ALA A 1 79 ? 0.677 -27.812 -25.453 1 61.22 79 ALA A CA 1
ATOM 570 C C . ALA A 1 79 ? 1.285 -28.312 -24.141 1 61.22 79 ALA A C 1
ATOM 572 O O . ALA A 1 79 ? 1.243 -29.5 -23.844 1 61.22 79 ALA A O 1
ATOM 573 N N . GLU A 1 80 ? 1.79 -27.406 -23.422 1 61.69 80 GLU A N 1
ATOM 574 C CA . GLU A 1 80 ? 2.375 -27.734 -22.125 1 61.69 80 GLU A CA 1
ATOM 575 C C . GLU A 1 80 ? 1.315 -28.25 -21.156 1 61.69 80 GLU A C 1
ATOM 577 O O . GLU A 1 80 ? 1.551 -29.219 -20.438 1 61.69 80 GLU A O 1
ATOM 582 N N . ALA A 1 81 ? 0.274 -27.578 -21.203 1 63.44 81 ALA A N 1
ATOM 583 C CA . ALA A 1 81 ? -0.832 -28 -20.344 1 63.44 81 ALA A CA 1
ATOM 584 C C . ALA A 1 81 ? -1.284 -29.422 -20.703 1 63.44 81 ALA A C 1
ATOM 586 O O . ALA A 1 81 ? -1.566 -30.234 -19.812 1 63.44 81 ALA A O 1
ATOM 587 N N . ALA A 1 82 ? -1.275 -29.641 -21.891 1 60.66 82 ALA A N 1
ATOM 588 C CA . ALA A 1 82 ? -1.686 -30.969 -22.344 1 60.66 82 ALA A CA 1
ATOM 589 C C . ALA A 1 82 ? -0.674 -32.031 -21.922 1 60.66 82 ALA A C 1
ATOM 591 O O . ALA A 1 82 ? -1.053 -33.125 -21.453 1 60.66 82 ALA A O 1
ATOM 592 N N . LEU A 1 83 ? 0.52 -31.703 -22.078 1 60.47 83 LEU A N 1
ATOM 593 C CA . LEU A 1 83 ? 1.577 -32.625 -21.688 1 60.47 83 LEU A CA 1
ATOM 594 C C . LEU A 1 83 ? 1.588 -32.844 -20.172 1 60.47 83 LEU A C 1
ATOM 596 O O . LEU A 1 83 ? 1.719 -33.969 -19.703 1 60.47 83 LEU A O 1
ATOM 600 N N . ALA A 1 84 ? 1.487 -31.766 -19.453 1 60.78 84 ALA A N 1
ATOM 601 C CA . ALA A 1 84 ? 1.447 -31.828 -17.984 1 60.78 84 ALA A CA 1
ATOM 602 C C . ALA A 1 84 ? 0.247 -32.656 -17.516 1 60.78 84 ALA A C 1
ATOM 604 O O . ALA A 1 84 ? 0.367 -33.469 -16.594 1 60.78 84 ALA A O 1
ATOM 605 N N . ALA A 1 85 ? -0.843 -32.312 -18.047 1 61.56 85 ALA A N 1
ATOM 606 C CA . ALA A 1 85 ? -2.055 -33.031 -17.703 1 61.56 85 ALA A CA 1
ATOM 607 C C . ALA A 1 85 ? -1.878 -34.531 -17.938 1 61.56 85 ALA A C 1
ATOM 609 O O . ALA A 1 85 ? -2.361 -35.375 -17.172 1 61.56 85 ALA A O 1
ATOM 610 N N . HIS A 1 86 ? -1.163 -34.688 -18.938 1 61.25 86 HIS A N 1
ATOM 611 C CA . HIS A 1 86 ? -0.916 -36.094 -19.25 1 61.25 86 HIS A CA 1
ATOM 612 C C . HIS A 1 86 ? -0.073 -36.781 -18.172 1 61.25 86 HIS A C 1
ATOM 614 O O . HIS A 1 86 ? -0.306 -37.938 -17.828 1 61.25 86 HIS A O 1
ATOM 620 N N . HIS A 1 87 ? 0.816 -35.969 -17.578 1 63.34 87 HIS A N 1
ATOM 621 C CA . HIS A 1 87 ? 1.705 -36.562 -16.578 1 63.34 87 HIS A CA 1
ATOM 622 C C . HIS A 1 87 ? 1.183 -36.344 -15.164 1 63.34 87 HIS A C 1
ATOM 624 O O . HIS A 1 87 ? 1.683 -36.938 -14.211 1 63.34 87 HIS A O 1
ATOM 630 N N . GLY A 1 88 ? 0.191 -35.562 -14.977 1 68.81 88 GLY A N 1
ATOM 631 C CA . GLY A 1 88 ? -0.413 -35.281 -13.688 1 68.81 88 GLY A CA 1
ATOM 632 C C . GLY A 1 88 ? 0.544 -34.594 -12.719 1 68.81 88 GLY A C 1
ATOM 633 O O . GLY A 1 88 ? 0.255 -34.5 -11.523 1 68.81 88 GLY A O 1
ATOM 634 N N . VAL A 1 89 ? 1.697 -34.281 -13.148 1 75.81 89 VAL A N 1
ATOM 635 C CA . VAL A 1 89 ? 2.725 -33.75 -12.258 1 75.81 89 VAL A CA 1
ATOM 636 C C . VAL A 1 89 ? 2.557 -32.25 -12.094 1 75.81 89 VAL A C 1
ATOM 638 O O . VAL A 1 89 ? 2.438 -31.531 -13.086 1 75.81 89 VAL A O 1
ATOM 641 N N . VAL A 1 90 ? 2.307 -31.812 -10.898 1 84.81 90 VAL A N 1
ATOM 642 C CA . VAL A 1 90 ? 2.26 -30.391 -10.562 1 84.81 90 VAL A CA 1
ATOM 643 C C . VAL A 1 90 ? 3.674 -29.875 -10.32 1 84.81 90 VAL A C 1
ATOM 645 O O . VAL A 1 90 ? 4.266 -30.125 -9.266 1 84.81 90 VAL A O 1
ATOM 648 N N . ALA A 1 91 ? 4.234 -29.297 -11.359 1 77.69 91 ALA A N 1
ATOM 649 C CA . ALA A 1 91 ? 5.605 -28.781 -11.312 1 77.69 91 ALA A CA 1
ATOM 650 C C . ALA A 1 91 ? 5.758 -27.547 -12.188 1 77.69 91 ALA A C 1
ATOM 652 O O . ALA A 1 91 ? 4.797 -27.094 -12.812 1 77.69 91 ALA A O 1
ATOM 653 N N . GLY A 1 92 ? 6.945 -26.906 -12.094 1 83.94 92 GLY A N 1
ATOM 654 C CA . GLY A 1 92 ? 7.219 -25.734 -12.898 1 83.94 92 GLY A CA 1
ATOM 655 C C . GLY A 1 92 ? 6.957 -24.438 -12.156 1 83.94 92 GLY A C 1
ATOM 656 O O . GLY A 1 92 ? 7.191 -24.344 -10.945 1 83.94 92 GLY A O 1
ATOM 657 N N . ASN A 1 93 ? 6.539 -23.422 -13.055 1 85.88 93 ASN A N 1
ATOM 658 C CA . ASN A 1 93 ? 6.316 -22.094 -12.5 1 85.88 93 ASN A CA 1
ATOM 659 C C . ASN A 1 93 ? 4.844 -21.688 -12.562 1 85.88 93 ASN A C 1
ATOM 661 O O . ASN A 1 93 ? 4.156 -22 -13.539 1 85.88 93 ASN A O 1
ATOM 665 N N . LEU A 1 94 ? 4.402 -21.141 -11.539 1 92.88 94 LEU A N 1
ATOM 666 C CA . LEU A 1 94 ? 3.035 -20.641 -11.445 1 92.88 94 LEU A CA 1
ATOM 667 C C . LEU A 1 94 ? 3.008 -19.234 -10.859 1 92.88 94 LEU A C 1
ATOM 669 O O . LEU A 1 94 ? 3.52 -19 -9.766 1 92.88 94 LEU A O 1
ATOM 673 N N . THR A 1 95 ? 2.512 -18.281 -11.594 1 93.88 95 THR A N 1
ATOM 674 C CA . THR A 1 95 ? 2.393 -16.906 -11.117 1 93.88 95 THR A CA 1
ATOM 675 C C . THR A 1 95 ? 0.938 -16.562 -10.805 1 93.88 95 THR A C 1
ATOM 677 O O . THR A 1 95 ? 0.059 -16.734 -11.656 1 93.88 95 THR A O 1
ATOM 680 N N . ILE A 1 96 ? 0.729 -16.109 -9.586 1 97.44 96 ILE A N 1
ATOM 681 C CA . ILE A 1 96 ? -0.586 -15.664 -9.148 1 97.44 96 ILE A CA 1
ATOM 682 C C . ILE A 1 96 ? -0.606 -14.141 -9.07 1 97.44 96 ILE A C 1
ATOM 684 O O . ILE A 1 96 ? 0.306 -13.531 -8.508 1 97.44 96 ILE A O 1
ATOM 688 N N . ALA A 1 97 ? -1.562 -13.516 -9.695 1 97.25 97 ALA A N 1
ATOM 689 C CA . ALA A 1 97 ? -1.845 -12.102 -9.484 1 97.25 97 ALA A CA 1
ATOM 690 C C . ALA A 1 97 ? -3.049 -11.914 -8.562 1 97.25 97 ALA A C 1
ATOM 692 O O . ALA A 1 97 ? -3.998 -12.703 -8.602 1 97.25 97 ALA A O 1
ATOM 693 N N . SER A 1 98 ? -2.955 -10.906 -7.758 1 96.62 98 SER A N 1
ATOM 694 C CA . SER A 1 98 ? -4.043 -10.719 -6.805 1 96.62 98 SER A CA 1
ATOM 695 C C . SER A 1 98 ? -4.219 -9.242 -6.449 1 96.62 98 SER A C 1
ATOM 697 O O . SER A 1 98 ? -3.26 -8.477 -6.484 1 96.62 98 SER A O 1
ATOM 699 N N . PHE A 1 99 ? -5.523 -8.906 -6.129 1 92.56 99 PHE A N 1
ATOM 700 C CA . PHE A 1 99 ? -5.777 -7.582 -5.578 1 92.56 99 PHE A CA 1
ATOM 701 C C . PHE A 1 99 ? -5.293 -7.496 -4.133 1 92.56 99 PHE A C 1
ATOM 703 O O . PHE A 1 99 ? -5.121 -8.516 -3.467 1 92.56 99 PHE A O 1
ATOM 710 N N . PRO A 1 100 ? -5.047 -6.316 -3.592 1 89.69 100 PRO A N 1
ATOM 711 C CA . PRO A 1 100 ? -4.285 -6.117 -2.355 1 89.69 100 PRO A CA 1
ATOM 712 C C . PRO A 1 100 ? -4.898 -6.848 -1.163 1 89.69 100 PRO A C 1
ATOM 714 O O . PRO A 1 100 ? -4.18 -7.504 -0.404 1 89.69 100 PRO A O 1
ATOM 717 N N . THR A 1 101 ? -6.137 -6.812 -0.962 1 90.75 101 THR A N 1
ATOM 718 C CA . THR A 1 101 ? -6.777 -7.414 0.202 1 90.75 101 THR A CA 1
ATOM 719 C C . THR A 1 101 ? -6.566 -8.922 0.218 1 90.75 101 THR A C 1
ATOM 721 O O . THR A 1 101 ? -6.297 -9.508 1.27 1 90.75 101 THR A O 1
ATOM 724 N N . ALA A 1 102 ? -6.656 -9.484 -0.913 1 94 102 ALA A N 1
ATOM 725 C CA . ALA A 1 102 ? -6.488 -10.93 -0.994 1 94 102 ALA A CA 1
ATOM 726 C C . ALA A 1 102 ? -5.023 -11.32 -0.84 1 94 102 ALA A C 1
ATOM 728 O O . ALA A 1 102 ? -4.715 -12.406 -0.339 1 94 102 ALA A O 1
ATOM 729 N N . CYS A 1 103 ? -4.102 -10.484 -1.304 1 93.25 103 CYS A N 1
ATOM 730 C CA . CYS A 1 103 ? -2.682 -10.727 -1.076 1 93.25 103 CYS A CA 1
ATOM 731 C C . CYS A 1 103 ? -2.389 -10.898 0.41 1 93.25 103 CYS A C 1
ATOM 733 O O . CYS A 1 103 ? -1.465 -11.617 0.786 1 93.25 103 CYS A O 1
ATOM 735 N N . ARG A 1 104 ? -3.17 -10.281 1.159 1 88.62 104 ARG A N 1
ATOM 736 C CA . ARG A 1 104 ? -2.947 -10.289 2.602 1 88.62 104 ARG A CA 1
ATOM 737 C C . ARG A 1 104 ? -3.691 -11.445 3.266 1 88.62 104 ARG A C 1
ATOM 739 O O . ARG A 1 104 ? -3.1 -12.219 4.023 1 88.62 104 ARG A O 1
ATOM 746 N N . GLY A 1 105 ? -4.898 -11.586 2.934 1 91.56 105 GLY A N 1
ATOM 747 C CA . GLY A 1 105 ? -5.754 -12.414 3.768 1 91.56 105 GLY A CA 1
ATOM 748 C C . GLY A 1 105 ? -6.02 -13.789 3.174 1 91.56 105 GLY A C 1
ATOM 749 O O . GLY A 1 105 ? -6.57 -14.664 3.844 1 91.56 105 GLY A O 1
ATOM 750 N N . LEU A 1 106 ? -5.625 -14.008 1.962 1 95.12 106 LEU A N 1
ATOM 751 C CA . LEU A 1 106 ? -5.992 -15.25 1.298 1 95.12 106 LEU A CA 1
ATOM 752 C C . LEU A 1 106 ? -4.766 -15.93 0.691 1 95.12 106 LEU A C 1
ATOM 754 O O . LEU A 1 106 ? -4.484 -17.094 0.986 1 95.12 106 LEU A O 1
ATOM 758 N N . VAL A 1 107 ? -3.943 -15.25 -0.003 1 96.5 107 VAL A N 1
ATOM 759 C CA . VAL A 1 107 ? -2.924 -15.812 -0.885 1 96.5 107 VAL A CA 1
ATOM 760 C C . VAL A 1 107 ? -1.815 -16.453 -0.054 1 96.5 107 VAL A C 1
ATOM 762 O O . VAL A 1 107 ? -1.267 -17.484 -0.436 1 96.5 107 VAL A O 1
ATOM 765 N N . PRO A 1 108 ? -1.468 -15.875 1.129 1 94.31 108 PRO A N 1
ATOM 766 C CA . PRO A 1 108 ? -0.441 -16.547 1.923 1 94.31 108 PRO A CA 1
ATOM 767 C C . PRO A 1 108 ? -0.809 -18 2.256 1 94.31 108 PRO A C 1
ATOM 769 O O . PRO A 1 108 ? 0.037 -18.891 2.164 1 94.31 108 PRO A O 1
ATOM 772 N N . GLY A 1 109 ? -2.039 -18.219 2.619 1 95 109 GLY A N 1
ATOM 773 C CA . GLY A 1 109 ? -2.492 -19.578 2.869 1 95 109 GLY A CA 1
ATOM 774 C C . GLY A 1 109 ? -2.441 -20.453 1.636 1 95 109 GLY A C 1
ATOM 775 O O . GLY A 1 109 ? -2.094 -21.625 1.723 1 95 109 GLY A O 1
ATOM 776 N N . VAL A 1 110 ? -2.766 -19.906 0.516 1 97.69 110 VAL A N 1
ATOM 777 C CA . VAL A 1 110 ? -2.76 -20.609 -0.755 1 97.69 110 VAL A CA 1
ATOM 778 C C . VAL A 1 110 ? -1.335 -21.031 -1.104 1 97.69 110 VAL A C 1
ATOM 780 O O . VAL A 1 110 ? -1.092 -22.203 -1.443 1 97.69 110 VAL A O 1
ATOM 783 N N . LEU A 1 111 ? -0.428 -20.094 -0.99 1 97.38 111 LEU A N 1
ATOM 784 C CA . LEU A 1 111 ? 0.963 -20.375 -1.335 1 97.38 111 LEU A CA 1
ATOM 785 C C . LEU A 1 111 ? 1.569 -21.391 -0.383 1 97.38 111 LEU A C 1
ATOM 787 O O . LEU A 1 111 ? 2.357 -22.25 -0.801 1 97.38 111 LEU A O 1
ATOM 791 N N . THR A 1 112 ? 1.218 -21.312 0.875 1 96.19 112 THR A N 1
ATOM 792 C CA . THR A 1 112 ? 1.688 -22.297 1.852 1 96.19 112 THR A CA 1
ATOM 793 C C . THR A 1 112 ? 1.204 -23.688 1.492 1 96.19 112 THR A C 1
ATOM 795 O O . THR A 1 112 ? 1.988 -24.641 1.485 1 96.19 112 THR A O 1
ATOM 798 N N . ARG A 1 113 ? -0.036 -23.797 1.163 1 96.75 113 ARG A N 1
ATOM 799 C CA . ARG A 1 113 ? -0.614 -25.094 0.785 1 96.75 113 ARG A CA 1
ATOM 800 C C . ARG A 1 113 ? 0.06 -25.641 -0.465 1 96.75 113 ARG A C 1
ATOM 802 O O . ARG A 1 113 ? 0.375 -26.828 -0.529 1 96.75 113 ARG A O 1
ATOM 809 N N . LEU A 1 114 ? 0.241 -24.828 -1.453 1 96.81 114 LEU A N 1
ATOM 810 C CA . LEU A 1 114 ? 0.883 -25.266 -2.689 1 96.81 114 LEU A CA 1
ATOM 811 C C . LEU A 1 114 ? 2.311 -25.734 -2.428 1 96.81 114 LEU A C 1
ATOM 813 O O . LEU A 1 114 ? 2.762 -26.719 -3.006 1 96.81 114 LEU A O 1
ATOM 817 N N . ALA A 1 115 ? 2.998 -25.016 -1.554 1 94.31 115 ALA A N 1
ATOM 818 C CA . ALA A 1 115 ? 4.379 -25.359 -1.233 1 94.31 115 ALA A CA 1
ATOM 819 C C . ALA A 1 115 ? 4.457 -26.719 -0.545 1 94.31 115 ALA A C 1
ATOM 821 O O . ALA A 1 115 ? 5.383 -27.5 -0.795 1 94.31 115 ALA A O 1
ATOM 822 N N . VAL A 1 116 ? 3.525 -27.016 0.301 1 94.5 116 VAL A N 1
ATOM 823 C CA . VAL A 1 116 ? 3.498 -28.266 1.055 1 94.5 116 VAL A CA 1
ATOM 824 C C . VAL A 1 116 ? 3.064 -29.406 0.142 1 94.5 116 VAL A C 1
ATOM 826 O O . VAL A 1 116 ? 3.705 -30.469 0.109 1 94.5 116 VAL A O 1
ATOM 829 N N . ASP A 1 117 ? 2.039 -29.203 -0.634 1 95.25 117 ASP A N 1
ATOM 830 C CA . ASP A 1 117 ? 1.433 -30.25 -1.449 1 95.25 117 ASP A CA 1
ATOM 831 C C . ASP A 1 117 ? 2.262 -30.531 -2.703 1 95.25 117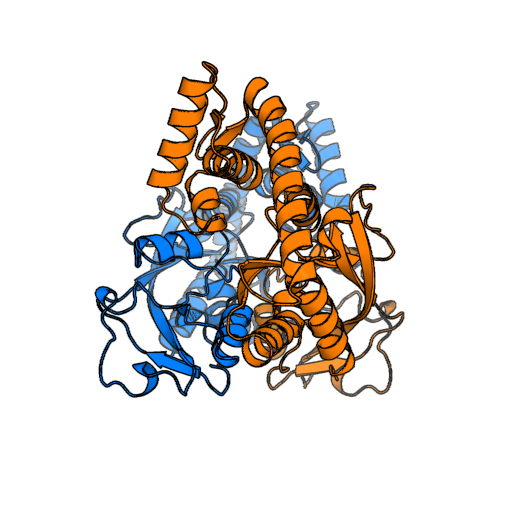 ASP A C 1
ATOM 833 O O . ASP A 1 117 ? 2.242 -31.641 -3.24 1 95.25 117 ASP A O 1
ATOM 837 N N . HIS A 1 118 ? 2.943 -29.516 -3.174 1 94.56 118 HIS A N 1
ATOM 838 C CA . HIS A 1 118 ? 3.699 -29.609 -4.418 1 94.56 118 HIS A CA 1
ATOM 839 C C . HIS A 1 118 ? 5.062 -28.922 -4.285 1 94.56 118 HIS A C 1
ATOM 841 O O . HIS A 1 118 ? 5.301 -27.875 -4.891 1 94.56 118 HIS A O 1
ATOM 847 N N . PRO A 1 119 ? 6.012 -29.562 -3.699 1 90.88 119 PRO A N 1
ATOM 848 C CA . PRO A 1 119 ? 7.301 -28.953 -3.352 1 90.88 119 PRO A CA 1
ATOM 849 C C . PRO A 1 119 ? 8.133 -28.578 -4.578 1 90.88 119 PRO A C 1
ATOM 851 O O . PRO A 1 119 ? 9.062 -27.781 -4.484 1 90.88 119 PRO A O 1
ATOM 854 N N . THR A 1 120 ? 7.809 -29.109 -5.742 1 87.81 120 THR A N 1
ATOM 855 C CA . THR A 1 120 ? 8.594 -28.828 -6.941 1 87.81 120 THR A CA 1
ATOM 856 C C . THR A 1 120 ? 8 -27.656 -7.723 1 87.81 120 THR A C 1
ATOM 858 O O . THR A 1 120 ? 8.578 -27.219 -8.719 1 87.81 120 THR A O 1
ATOM 861 N N . LEU A 1 121 ? 6.852 -27.188 -7.301 1 90.88 121 LEU A N 1
ATOM 862 C CA . LEU A 1 121 ? 6.207 -26.047 -7.93 1 90.88 121 LEU A CA 1
ATOM 863 C C . LEU A 1 121 ? 6.809 -24.734 -7.422 1 90.88 121 LEU A C 1
ATOM 865 O O . LEU A 1 121 ? 6.887 -24.516 -6.215 1 90.88 121 LEU A O 1
ATOM 869 N N . SER A 1 122 ? 7.336 -23.938 -8.344 1 89.56 122 SER A N 1
ATOM 870 C CA . SER A 1 122 ? 7.777 -22.594 -8 1 89.56 122 SER A CA 1
ATOM 871 C C . SER A 1 122 ? 6.645 -21.578 -8.164 1 89.56 122 SER A C 1
ATOM 873 O O . SER A 1 122 ? 6.078 -21.453 -9.25 1 89.56 122 SER A O 1
ATOM 875 N N . THR A 1 123 ? 6.309 -20.906 -7.055 1 94.31 123 THR A N 1
ATOM 876 C CA . THR A 1 123 ? 5.176 -19.984 -7.113 1 94.31 123 THR A CA 1
ATOM 877 C C . THR A 1 123 ? 5.645 -18.531 -7.012 1 94.31 123 THR A C 1
ATOM 879 O O . THR A 1 123 ? 6.617 -18.234 -6.309 1 94.31 123 THR A O 1
ATOM 882 N N . GLY A 1 124 ? 4.992 -17.641 -7.75 1 94 124 GLY A N 1
ATOM 883 C CA . GLY A 1 124 ? 5.141 -16.203 -7.652 1 94 124 GLY A CA 1
ATOM 884 C C . GLY A 1 124 ? 3.832 -15.484 -7.375 1 94 124 GLY A C 1
ATOM 885 O O . GLY A 1 124 ? 2.756 -16.047 -7.566 1 94 124 GLY A O 1
ATOM 886 N N . LEU A 1 125 ? 3.971 -14.281 -6.871 1 96.31 125 LEU A N 1
ATOM 887 C CA . LEU A 1 125 ? 2.826 -13.43 -6.566 1 96.31 125 LEU A CA 1
ATOM 888 C C . LEU A 1 125 ? 3.064 -12.008 -7.051 1 96.31 125 LEU A C 1
ATOM 890 O O . LEU A 1 125 ? 4.141 -11.445 -6.832 1 96.31 125 LEU A O 1
ATOM 894 N N . ILE A 1 126 ? 2.055 -11.477 -7.711 1 93.38 126 ILE A N 1
ATOM 895 C CA . ILE A 1 126 ? 2.113 -10.078 -8.117 1 93.38 126 ILE A CA 1
ATOM 896 C C . ILE A 1 126 ? 0.822 -9.367 -7.715 1 93.38 126 ILE A C 1
ATOM 898 O O . ILE A 1 126 ? -0.264 -9.742 -8.164 1 93.38 126 ILE A O 1
ATOM 902 N N . GLU A 1 127 ? 0.975 -8.445 -6.836 1 93.69 127 GLU A N 1
ATOM 903 C CA . GLU A 1 127 ? -0.146 -7.555 -6.543 1 93.69 127 GLU A CA 1
ATOM 904 C C . GLU A 1 127 ? -0.417 -6.605 -7.707 1 93.69 127 GLU A C 1
ATOM 906 O O . GLU A 1 127 ? 0.503 -5.969 -8.219 1 93.69 127 GLU A O 1
ATOM 911 N N . ALA A 1 128 ? -1.678 -6.535 -8.109 1 90.5 128 ALA A N 1
ATOM 912 C CA . ALA A 1 128 ? -2.004 -5.695 -9.258 1 90.5 128 ALA A CA 1
ATOM 913 C C . ALA A 1 128 ? -3.477 -5.293 -9.242 1 90.5 128 ALA A C 1
ATOM 915 O O . ALA A 1 128 ? -4.277 -5.867 -8.5 1 90.5 128 ALA A O 1
ATOM 916 N N . ASP A 1 129 ? -3.736 -4.262 -10.039 1 87.25 129 ASP A N 1
ATOM 917 C CA . ASP A 1 129 ? -5.133 -3.879 -10.211 1 87.25 129 ASP A CA 1
ATOM 918 C C . ASP A 1 129 ? -5.82 -4.766 -11.242 1 87.25 129 ASP A C 1
ATOM 920 O O . ASP A 1 129 ? -5.172 -5.582 -11.898 1 87.25 129 ASP A O 1
ATOM 924 N N . ARG A 1 130 ? -7.098 -4.637 -11.359 1 89.56 130 ARG A N 1
ATOM 925 C CA . ARG A 1 130 ? -7.949 -5.512 -12.164 1 89.56 130 ARG A CA 1
ATOM 926 C C . ARG A 1 130 ? -7.508 -5.523 -13.617 1 89.56 130 ARG A C 1
ATOM 928 O O . ARG A 1 130 ? -7.281 -6.59 -14.195 1 89.56 130 ARG A O 1
ATOM 935 N N . ASP A 1 131 ? -7.371 -4.348 -14.188 1 89.25 131 ASP A N 1
ATOM 936 C CA . ASP A 1 131 ? -7.043 -4.25 -15.602 1 89.25 131 ASP A CA 1
ATOM 937 C C . ASP A 1 131 ? -5.688 -4.883 -15.898 1 89.25 131 ASP A C 1
ATOM 939 O O . ASP A 1 131 ? -5.523 -5.574 -16.906 1 89.25 131 ASP A O 1
ATOM 943 N N . THR A 1 132 ? -4.785 -4.613 -15.039 1 89.06 132 THR A N 1
ATOM 944 C CA . THR A 1 132 ? -3.447 -5.18 -15.188 1 89.06 132 THR A CA 1
ATOM 945 C C . THR A 1 132 ? -3.494 -6.703 -15.102 1 89.06 132 THR A C 1
ATOM 947 O O . THR A 1 132 ? -2.82 -7.395 -15.875 1 89.06 132 THR A O 1
ATOM 950 N N . MET A 1 133 ? -4.273 -7.223 -14.219 1 94 133 MET A N 1
ATOM 951 C CA . MET A 1 133 ? -4.371 -8.664 -14.039 1 94 133 MET A CA 1
ATOM 952 C C . MET A 1 133 ? -5.012 -9.328 -15.258 1 94 133 MET A C 1
ATOM 954 O O . MET A 1 133 ? -4.543 -10.367 -15.727 1 94 133 MET A O 1
ATOM 958 N N . ILE A 1 134 ? -6.043 -8.695 -15.766 1 94 134 ILE A N 1
ATOM 959 C CA . ILE A 1 134 ? -6.742 -9.242 -16.922 1 94 134 ILE A CA 1
ATOM 960 C C . ILE A 1 134 ? -5.793 -9.289 -18.125 1 94 134 ILE A C 1
ATOM 962 O O . ILE A 1 134 ? -5.711 -10.305 -18.812 1 94 134 ILE A O 1
ATOM 966 N N . GLU A 1 135 ? -5.09 -8.219 -18.281 1 91.12 135 GLU A N 1
ATOM 967 C CA . GLU A 1 135 ? -4.141 -8.164 -19.391 1 91.12 135 GLU A CA 1
ATOM 968 C C . GLU A 1 135 ? -3.016 -9.172 -19.203 1 91.12 135 GLU A C 1
ATOM 970 O O . GLU A 1 135 ? -2.57 -9.805 -20.172 1 91.12 135 GLU A O 1
ATOM 975 N N . ALA A 1 136 ? -2.553 -9.312 -18.031 1 90.88 136 ALA A N 1
ATOM 976 C CA . ALA A 1 136 ? -1.478 -10.258 -17.734 1 90.88 136 ALA A CA 1
ATOM 977 C C . ALA A 1 136 ? -1.928 -11.695 -17.969 1 90.88 136 ALA A C 1
ATOM 979 O O . ALA A 1 136 ? -1.148 -12.531 -18.438 1 90.88 136 ALA A O 1
ATOM 980 N N . LEU A 1 137 ? -3.133 -12.023 -17.609 1 93 137 LEU A N 1
ATOM 981 C CA . LEU A 1 137 ? -3.701 -13.336 -17.906 1 93 137 LEU A CA 1
ATOM 982 C C . LEU A 1 137 ? -3.742 -13.57 -19.422 1 93 137 LEU A C 1
ATOM 984 O O . LEU A 1 137 ? -3.305 -14.617 -19.906 1 93 137 LEU A O 1
ATOM 988 N N . ARG A 1 138 ? -4.23 -12.57 -20.094 1 88.25 138 ARG A N 1
ATOM 989 C CA . ARG A 1 138 ? -4.367 -12.688 -21.531 1 88.25 138 ARG A CA 1
ATOM 990 C C . ARG A 1 138 ? -3.018 -12.945 -22.188 1 88.25 138 ARG A C 1
ATOM 992 O O . ARG A 1 138 ? -2.918 -13.742 -23.125 1 88.25 138 ARG A O 1
ATOM 999 N N . ARG A 1 139 ? -2.043 -12.297 -21.672 1 80.06 139 ARG A N 1
ATOM 1000 C CA . ARG A 1 139 ? -0.703 -12.383 -22.25 1 80.06 139 ARG A CA 1
ATOM 1001 C C . ARG A 1 139 ? 0.022 -13.633 -21.75 1 80.06 139 ARG A C 1
ATOM 1003 O O . ARG A 1 139 ? 1.072 -14 -22.281 1 80.06 139 ARG A O 1
ATOM 1010 N N . GLY A 1 140 ? -0.46 -14.203 -20.734 1 83.25 140 GLY A N 1
ATOM 1011 C CA . GLY A 1 140 ? 0.117 -15.438 -20.219 1 83.25 140 GLY A CA 1
ATOM 1012 C C . GLY A 1 140 ? 1.246 -15.203 -19.234 1 83.25 140 GLY A C 1
ATOM 1013 O O . GLY A 1 140 ? 1.99 -16.125 -18.906 1 83.25 140 GLY A O 1
ATOM 1014 N N . THR A 1 141 ? 1.45 -13.969 -18.766 1 85.38 141 THR A N 1
ATOM 1015 C CA . THR A 1 141 ? 2.492 -13.664 -17.797 1 85.38 141 THR A CA 1
ATOM 1016 C C . THR A 1 141 ? 2 -13.945 -16.375 1 85.38 141 THR A C 1
ATOM 1018 O O . THR A 1 141 ? 2.793 -13.984 -15.438 1 85.38 141 THR A O 1
ATOM 1021 N N . VAL A 1 142 ? 0.722 -14.172 -16.25 1 93.12 142 VAL A N 1
ATOM 1022 C CA . VAL A 1 142 ? 0.057 -14.609 -15.031 1 93.12 142 VAL A CA 1
ATOM 1023 C C . VAL A 1 142 ? -0.804 -15.836 -15.328 1 93.12 142 VAL A C 1
ATOM 1025 O O . VAL A 1 142 ? -1.451 -15.914 -16.375 1 93.12 142 VAL A O 1
ATOM 1028 N N . ASP A 1 143 ? -0.756 -16.766 -14.445 1 93.62 143 ASP A N 1
ATOM 1029 C CA . ASP A 1 143 ? -1.468 -18.031 -14.664 1 93.62 143 ASP A CA 1
ATOM 1030 C C . ASP A 1 143 ? -2.84 -18 -14 1 93.62 143 ASP A C 1
ATOM 1032 O O . ASP A 1 143 ? -3.799 -18.578 -14.516 1 93.62 143 ASP A O 1
ATOM 1036 N N . VAL A 1 144 ? -2.877 -17.438 -12.828 1 97.38 144 VAL A N 1
ATOM 1037 C CA . VAL A 1 144 ? -4.09 -17.375 -12.023 1 97.38 144 VAL A CA 1
ATOM 1038 C C . VAL A 1 144 ? -4.25 -15.969 -11.453 1 97.38 144 VAL A C 1
ATOM 1040 O O . VAL A 1 144 ? -3.277 -15.359 -10.984 1 97.38 144 VAL A O 1
ATOM 1043 N N . ALA A 1 145 ? -5.461 -15.398 -11.531 1 98.12 145 ALA A N 1
ATOM 1044 C CA . ALA A 1 145 ? -5.715 -14.078 -10.969 1 98.12 145 ALA A CA 1
ATOM 1045 C C . ALA A 1 145 ? -6.832 -14.125 -9.93 1 98.12 145 ALA A C 1
ATOM 1047 O O . ALA A 1 145 ? -7.875 -14.742 -10.164 1 98.12 145 ALA A O 1
ATOM 1048 N N . VAL A 1 146 ? -6.602 -13.586 -8.789 1 97.94 146 VAL A N 1
ATOM 1049 C CA . VAL A 1 146 ? -7.621 -13.359 -7.77 1 97.94 146 VAL A CA 1
ATOM 1050 C C . VAL A 1 146 ? -8.125 -11.922 -7.852 1 97.94 146 VAL A C 1
ATOM 1052 O O . VAL A 1 146 ? -7.387 -10.977 -7.566 1 97.94 146 VAL A O 1
ATOM 1055 N N . LEU A 1 147 ? -9.43 -11.797 -8.203 1 95.94 147 LEU A N 1
ATOM 1056 C CA . LEU A 1 147 ? -10.008 -10.492 -8.484 1 95.94 147 LEU A CA 1
ATOM 1057 C C . LEU A 1 147 ? -11.164 -10.188 -7.539 1 95.94 147 LEU A C 1
ATOM 1059 O O . LEU A 1 147 ? -11.719 -11.102 -6.918 1 95.94 147 LEU A O 1
ATOM 1063 N N . ASP A 1 148 ? -11.398 -8.93 -7.426 1 92.31 148 ASP A N 1
ATOM 1064 C CA . ASP A 1 148 ? -12.602 -8.516 -6.715 1 92.31 148 ASP A CA 1
ATOM 1065 C C . ASP A 1 148 ? -13.633 -7.934 -7.68 1 92.31 148 ASP A C 1
ATOM 1067 O O . ASP A 1 148 ? -13.281 -7.391 -8.727 1 92.31 148 ASP A O 1
ATOM 1071 N N . GLU A 1 149 ? -14.859 -8.117 -7.379 1 90.69 149 GLU A N 1
ATOM 1072 C CA . GLU A 1 149 ? -15.977 -7.566 -8.133 1 90.69 149 GLU A CA 1
ATOM 1073 C C . GLU A 1 149 ? -17 -6.91 -7.207 1 90.69 149 GLU A C 1
ATOM 1075 O O . GLU A 1 149 ? -17.5 -7.543 -6.273 1 90.69 149 GLU A O 1
ATOM 1080 N N . TRP A 1 150 ? -17.188 -5.676 -7.488 1 82.38 150 TRP A N 1
ATOM 1081 C CA . TRP A 1 150 ? -18.219 -4.93 -6.789 1 82.38 150 TRP A CA 1
ATOM 1082 C C . TRP A 1 150 ? -19.516 -4.883 -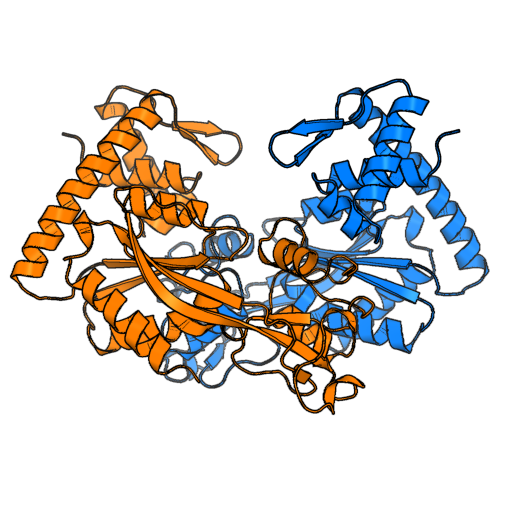7.609 1 82.38 150 TRP A C 1
ATOM 1084 O O . TRP A 1 150 ? -19.469 -4.836 -8.844 1 82.38 150 TRP A O 1
ATOM 1094 N N . PRO A 1 151 ? -20.609 -4.906 -6.867 1 78.06 151 PRO A N 1
ATOM 1095 C CA . PRO A 1 151 ? -21.875 -4.895 -7.602 1 78.06 151 PRO A CA 1
ATOM 1096 C C . PRO A 1 151 ? -21.984 -3.729 -8.578 1 78.06 151 PRO A C 1
ATOM 1098 O O . PRO A 1 151 ? -22.531 -3.885 -9.68 1 78.06 151 PRO A O 1
ATOM 1101 N N . GLU A 1 152 ? -21.422 -2.65 -8.227 1 73.31 152 GLU A N 1
ATOM 1102 C CA . GLU A 1 152 ? -21.547 -1.45 -9.047 1 73.31 152 GLU A CA 1
ATOM 1103 C C . GLU A 1 152 ? -20.484 -1.402 -10.125 1 73.31 152 GLU A C 1
ATOM 1105 O O . GLU A 1 152 ? -20.562 -0.603 -11.062 1 73.31 152 GLU A O 1
ATOM 1110 N N . LEU A 1 153 ? -19.562 -2.24 -9.969 1 76.06 153 LEU A N 1
ATOM 1111 C CA . LEU A 1 153 ? -18.453 -2.262 -10.906 1 76.06 153 LEU A CA 1
ATOM 1112 C C . LEU A 1 153 ? -18.125 -3.689 -11.336 1 76.06 153 LEU A C 1
ATOM 1114 O O . LEU A 1 153 ? -17.062 -4.211 -11.008 1 76.06 153 LEU A O 1
ATOM 1118 N N . PRO A 1 154 ? -18.984 -4.199 -12.148 1 80.38 154 PRO A N 1
ATOM 1119 C CA . PRO A 1 154 ? -18.766 -5.586 -12.555 1 80.38 154 PRO A CA 1
ATOM 1120 C C . PRO A 1 154 ? -17.516 -5.754 -13.43 1 80.38 154 PRO A C 1
ATOM 1122 O O . PRO A 1 154 ? -17.125 -4.82 -14.125 1 80.38 154 PRO A O 1
ATOM 1125 N N . VAL A 1 155 ? -16.953 -6.898 -13.281 1 86.94 155 VAL A N 1
ATOM 1126 C CA . VAL A 1 155 ? -15.773 -7.219 -14.078 1 86.94 155 VAL A CA 1
ATOM 1127 C C . VAL A 1 155 ? -16.203 -7.758 -15.438 1 86.94 155 VAL A C 1
ATOM 1129 O O . VAL A 1 155 ? -17.094 -8.617 -15.523 1 86.94 155 VAL A O 1
ATOM 1132 N N . THR A 1 156 ? -15.609 -7.191 -16.453 1 89.25 156 THR A N 1
ATOM 1133 C CA . THR A 1 156 ? -15.805 -7.734 -17.797 1 89.25 156 THR A CA 1
ATOM 1134 C C . THR A 1 156 ? -14.625 -8.609 -18.203 1 89.25 156 THR A C 1
ATOM 1136 O O . THR A 1 156 ? -13.492 -8.133 -18.281 1 89.25 156 THR A O 1
ATOM 1139 N N . PHE A 1 157 ? -14.922 -9.836 -18.469 1 92.5 157 PHE A N 1
ATOM 1140 C CA . PHE A 1 157 ? -13.867 -10.766 -18.859 1 92.5 157 PHE A CA 1
ATOM 1141 C C . PHE A 1 157 ? -13.875 -10.984 -20.375 1 92.5 157 PHE A C 1
ATOM 1143 O O . PHE A 1 157 ? -14.938 -11.188 -20.969 1 92.5 157 PHE A O 1
ATOM 1150 N N . PRO A 1 158 ? -12.688 -10.906 -20.984 1 92.81 158 PRO A N 1
ATOM 1151 C CA . PRO A 1 158 ? -12.609 -11.383 -22.359 1 92.81 158 PRO A CA 1
ATOM 1152 C C . PRO A 1 158 ? -12.953 -12.859 -22.516 1 92.81 158 PRO A C 1
ATOM 1154 O O . PRO A 1 158 ? -12.867 -13.617 -21.531 1 92.81 158 PRO A O 1
ATOM 1157 N N . PRO A 1 159 ? -13.344 -13.266 -23.719 1 92.06 159 PRO A N 1
ATOM 1158 C CA . PRO A 1 159 ? -13.836 -14.633 -23.938 1 92.06 159 PRO A CA 1
ATOM 1159 C C . PRO A 1 159 ? -12.781 -15.695 -23.625 1 92.06 159 PRO A C 1
ATOM 1161 O O . PRO A 1 159 ? -13.133 -16.828 -23.281 1 92.06 159 PRO A O 1
ATOM 1164 N N . GLU A 1 160 ? -11.609 -15.312 -23.734 1 91.81 160 GLU A N 1
ATOM 1165 C CA . GLU A 1 160 ? -10.539 -16.281 -23.547 1 91.81 160 GLU A CA 1
ATOM 1166 C C . GLU A 1 160 ? -10.32 -16.594 -22.078 1 91.81 160 GLU A C 1
ATOM 1168 O O . GLU A 1 160 ? -9.617 -17.547 -21.734 1 91.81 160 GLU A O 1
ATOM 1173 N N . LEU A 1 161 ? -10.898 -15.805 -21.25 1 95.62 161 LEU A N 1
ATOM 1174 C CA . LEU A 1 161 ? -10.734 -16.016 -19.828 1 95.62 161 LEU A CA 1
ATOM 1175 C C . LEU A 1 161 ? -11.969 -16.672 -19.219 1 95.62 161 LEU A C 1
ATOM 1177 O O . LEU A 1 161 ? -13.094 -16.422 -19.656 1 95.62 161 LEU A O 1
ATOM 1181 N N . GLU A 1 162 ? -11.758 -17.547 -18.297 1 95.81 162 GLU A N 1
ATOM 1182 C CA . GLU A 1 162 ? -12.828 -18.094 -17.469 1 95.81 162 GLU A CA 1
ATOM 1183 C C . GLU A 1 162 ? -12.648 -17.672 -16.016 1 95.81 162 GLU A C 1
ATOM 1185 O O . GLU A 1 162 ? -11.562 -17.266 -15.602 1 95.81 162 GLU A O 1
ATOM 1190 N N . HIS A 1 163 ? -13.719 -17.625 -15.312 1 96.12 163 HIS A N 1
ATOM 1191 C CA . HIS A 1 163 ? -13.672 -17.203 -13.914 1 96.12 163 HIS A CA 1
ATOM 1192 C C . HIS A 1 163 ? -14.719 -17.922 -13.078 1 96.12 163 HIS A C 1
ATOM 1194 O O . HIS A 1 163 ? -15.664 -18.5 -13.625 1 96.12 163 HIS A O 1
ATOM 1200 N N . GLU A 1 164 ? -14.547 -18 -11.82 1 96.06 164 GLU A N 1
ATOM 1201 C CA . GLU A 1 164 ? -15.523 -18.5 -10.859 1 96.06 164 GLU A CA 1
ATOM 1202 C C . GLU A 1 164 ? -15.484 -17.703 -9.562 1 96.06 164 GLU A C 1
ATOM 1204 O O . GLU A 1 164 ? -14.492 -17.031 -9.266 1 96.06 164 GLU A O 1
ATOM 1209 N N . VAL A 1 165 ? -16.594 -17.781 -8.859 1 96.75 165 VAL A N 1
ATOM 1210 C CA . VAL A 1 165 ? -16.719 -17.078 -7.586 1 96.75 165 VAL A CA 1
ATOM 1211 C C . VAL A 1 165 ? -16.141 -17.922 -6.461 1 96.75 165 VAL A C 1
ATOM 1213 O O . VAL A 1 165 ? -16.516 -19.094 -6.293 1 96.75 165 VAL A O 1
ATOM 1216 N N . LEU A 1 166 ? -15.109 -17.406 -5.758 1 97.44 166 LEU A N 1
ATOM 1217 C CA . LEU A 1 166 ? -14.617 -18.047 -4.547 1 97.44 166 LEU A CA 1
ATOM 1218 C C . LEU A 1 166 ? -15.57 -17.812 -3.379 1 97.44 166 LEU A C 1
ATOM 1220 O O . LEU A 1 166 ? -15.805 -18.719 -2.576 1 97.44 166 LEU A O 1
ATOM 1224 N N . GLY A 1 167 ? -16.062 -16.609 -3.285 1 96.19 167 GLY A N 1
ATOM 1225 C CA . GLY A 1 167 ? -17 -16.234 -2.236 1 96.19 167 GLY A CA 1
ATOM 1226 C C . GLY A 1 167 ? -17.172 -14.727 -2.115 1 96.19 167 GLY A C 1
ATOM 1227 O O . GLY A 1 167 ? -16.938 -13.992 -3.076 1 96.19 167 GLY A O 1
ATOM 1228 N N . HIS A 1 168 ? -17.766 -14.336 -0.922 1 94.94 168 HIS A N 1
ATOM 1229 C CA . HIS A 1 168 ? -18.047 -12.93 -0.674 1 94.94 168 HIS A CA 1
ATOM 1230 C C . HIS A 1 168 ? -17.219 -12.398 0.492 1 94.94 168 HIS A C 1
ATOM 1232 O O . HIS A 1 168 ? -17.031 -13.094 1.491 1 94.94 168 HIS A O 1
ATOM 1238 N N . ASP A 1 169 ? -16.672 -11.227 0.243 1 94.31 169 ASP A N 1
ATOM 1239 C CA . ASP A 1 169 ? -16.016 -10.469 1.309 1 94.31 169 ASP A CA 1
ATOM 1240 C C . ASP A 1 169 ? -16.891 -9.297 1.758 1 94.31 169 ASP A C 1
ATOM 1242 O O . ASP A 1 169 ? -17.672 -8.758 0.974 1 94.31 169 ASP A O 1
ATOM 1246 N N . VAL A 1 170 ? -16.781 -9 3.051 1 92.94 170 VAL A N 1
ATOM 1247 C CA . VAL A 1 170 ? -17.562 -7.906 3.602 1 92.94 170 VAL A CA 1
ATOM 1248 C C . VAL A 1 170 ? -16.656 -6.891 4.281 1 92.94 170 VAL A C 1
ATOM 1250 O O . VAL A 1 170 ? -15.531 -7.223 4.676 1 92.94 170 VAL A O 1
ATOM 1253 N N . ALA A 1 171 ? -17.156 -5.66 4.297 1 93.06 171 ALA A N 1
ATOM 1254 C CA . ALA A 1 171 ? -16.438 -4.621 5.027 1 93.06 171 ALA A CA 1
ATOM 1255 C C . ALA A 1 171 ? -17.062 -4.367 6.391 1 93.06 171 ALA A C 1
ATOM 1257 O O . ALA A 1 171 ? -18.297 -4.316 6.512 1 93.06 171 ALA A O 1
ATOM 1258 N N . ASP A 1 172 ? -16.281 -4.258 7.398 1 94.75 172 ASP A N 1
ATOM 1259 C CA . ASP A 1 172 ? -16.734 -3.928 8.75 1 94.75 172 ASP A CA 1
ATOM 1260 C C . ASP A 1 172 ? -16.312 -2.508 9.125 1 94.75 172 ASP A C 1
ATOM 1262 O O . ASP A 1 172 ? -15.281 -2.012 8.672 1 94.75 172 ASP A O 1
ATOM 1266 N N . LEU A 1 173 ? -17.125 -1.963 9.93 1 96.19 173 LEU A N 1
ATOM 1267 C CA . LEU A 1 173 ? -16.75 -0.71 10.578 1 96.19 173 LEU A CA 1
ATOM 1268 C C . LEU A 1 173 ? -15.797 -0.964 11.742 1 96.19 173 LEU A C 1
ATOM 1270 O O . LEU A 1 173 ? -16.109 -1.73 12.656 1 96.19 173 LEU A O 1
ATOM 1274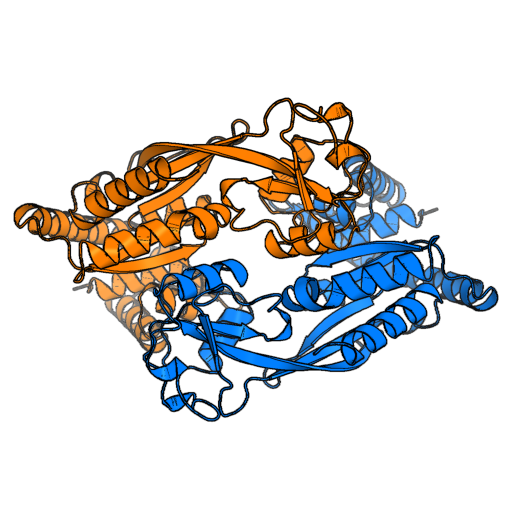 N N . VAL A 1 174 ? -14.648 -0.403 11.719 1 96.88 174 VAL A N 1
ATOM 1275 C CA . VAL A 1 174 ? -13.711 -0.501 12.836 1 96.88 174 VAL A CA 1
ATOM 1276 C C . VAL A 1 174 ? -13.656 0.829 13.578 1 96.88 174 VAL A C 1
ATOM 1278 O O . VAL A 1 174 ? -13.445 1.881 12.977 1 96.88 174 VAL A O 1
ATOM 1281 N N . VAL A 1 175 ? -13.906 0.748 14.883 1 97.5 175 VAL A N 1
ATOM 1282 C CA . VAL A 1 175 ? -13.93 1.931 15.734 1 97.5 175 VAL A CA 1
ATOM 1283 C C . VAL A 1 175 ? -12.977 1.742 16.906 1 97.5 175 VAL A C 1
ATOM 1285 O O . VAL A 1 175 ? -12.625 0.612 17.25 1 97.5 175 VAL A O 1
ATOM 1288 N N . PRO A 1 176 ? -12.508 2.91 17.5 1 96.81 176 PRO A N 1
ATOM 1289 C CA . PRO A 1 176 ? -11.789 2.764 18.766 1 96.81 176 PRO A CA 1
ATOM 1290 C C . PRO A 1 176 ? -12.633 2.084 19.844 1 96.81 176 PRO A C 1
ATOM 1292 O O . PRO A 1 176 ? -13.859 2.23 19.859 1 96.81 176 PRO A O 1
ATOM 1295 N N . ALA A 1 177 ? -11.953 1.411 20.766 1 95.12 177 ALA A N 1
ATOM 1296 C CA . ALA A 1 177 ? -12.641 0.641 21.797 1 95.12 177 ALA A CA 1
ATOM 1297 C C . ALA A 1 177 ? -13.5 1.545 22.672 1 95.12 177 ALA A C 1
ATOM 1299 O O . ALA A 1 177 ? -14.539 1.114 23.188 1 95.12 177 ALA A O 1
ATOM 1300 N N . GLY A 1 178 ? -13.102 2.768 22.844 1 93.81 178 GLY A N 1
ATOM 1301 C CA . GLY A 1 178 ? -13.859 3.695 23.672 1 93.81 178 GLY A CA 1
ATOM 1302 C C . GLY A 1 178 ? -14.93 4.441 22.906 1 93.81 178 GLY A C 1
ATOM 1303 O O . GLY A 1 178 ? -15.641 5.273 23.469 1 93.81 178 GLY A O 1
ATOM 1304 N N . HIS A 1 179 ? -15.055 4.191 21.625 1 94.88 179 HIS A N 1
ATOM 1305 C CA . HIS A 1 179 ? -16.031 4.867 20.766 1 94.88 179 HIS A CA 1
ATOM 1306 C C . HIS A 1 179 ? -17.453 4.465 21.141 1 94.88 179 HIS A C 1
ATOM 1308 O O . HIS A 1 179 ? -17.703 3.305 21.469 1 94.88 179 HIS A O 1
ATOM 1314 N N . PRO A 1 180 ? -18.406 5.312 21.031 1 93.5 180 PRO A N 1
ATOM 1315 C CA . PRO A 1 180 ? -19.812 5 21.375 1 93.5 180 PRO A CA 1
ATOM 1316 C C . PRO A 1 180 ? -20.359 3.826 20.562 1 93.5 180 PRO A C 1
ATOM 1318 O O . PRO A 1 180 ? -21.188 3.061 21.062 1 93.5 180 PRO A O 1
ATOM 1321 N N . LEU A 1 181 ? -19.906 3.678 19.438 1 94.38 181 LEU A N 1
ATOM 1322 C CA . LEU A 1 181 ? -20.422 2.646 18.547 1 94.38 181 LEU A CA 1
ATOM 1323 C C . LEU A 1 181 ? -19.812 1.288 18.859 1 94.38 181 LEU A C 1
ATOM 1325 O O . LEU A 1 181 ? -20.234 0.266 18.328 1 94.38 181 LEU A O 1
ATOM 1329 N N . ALA A 1 182 ? -18.812 1.231 19.719 1 95.12 182 ALA A N 1
ATOM 1330 C CA . ALA A 1 182 ? -18.125 -0.014 20.031 1 95.12 182 ALA A CA 1
ATOM 1331 C C . ALA A 1 182 ? -19.031 -0.961 20.812 1 95.12 182 ALA A C 1
ATOM 1333 O O . ALA A 1 182 ? -18.906 -2.184 20.703 1 95.12 182 ALA A O 1
ATOM 1334 N N . ALA A 1 183 ? -19.891 -0.479 21.609 1 87.69 183 ALA A N 1
ATOM 1335 C CA . ALA A 1 183 ? -20.688 -1.267 22.547 1 87.69 183 ALA A CA 1
ATOM 1336 C C . ALA A 1 183 ? -22.016 -1.697 21.906 1 87.69 183 ALA A C 1
ATOM 1338 O O . ALA A 1 183 ? -22.734 -2.539 22.453 1 87.69 183 ALA A O 1
ATOM 1339 N N . GLY A 1 184 ? -22.344 -1.319 20.812 1 82.94 184 GLY A N 1
ATOM 1340 C CA . GLY A 1 184 ? -23.656 -1.612 20.25 1 82.94 184 GLY A CA 1
ATOM 1341 C C . GLY A 1 184 ? -23.812 -3.062 19.844 1 82.94 184 GLY A C 1
ATOM 1342 O O . GLY A 1 184 ? -22.828 -3.797 19.734 1 82.94 184 GLY A O 1
ATOM 1343 N N . THR A 1 185 ? -25.203 -3.387 19.938 1 86.38 185 THR A N 1
ATOM 1344 C CA . THR A 1 185 ? -25.578 -4.719 19.469 1 86.38 185 THR A CA 1
ATOM 1345 C C . THR A 1 185 ? -26.109 -4.66 18.047 1 86.38 185 THR A C 1
ATOM 1347 O O . THR A 1 185 ? -26.703 -3.664 17.641 1 86.38 185 THR A O 1
ATOM 1350 N N . GLY A 1 186 ? -25.75 -5.57 17.203 1 91.62 186 GLY A N 1
ATOM 1351 C CA . GLY A 1 186 ? -26.219 -5.645 15.82 1 91.62 186 GLY A CA 1
ATOM 1352 C C . GLY A 1 186 ? -25.422 -4.777 14.867 1 91.62 186 GLY A C 1
ATOM 1353 O O . GLY A 1 186 ? -24.469 -4.121 15.273 1 91.62 186 GLY A O 1
ATOM 1354 N N . PRO A 1 187 ? -25.859 -4.707 13.625 1 96.12 187 PRO A N 1
ATOM 1355 C CA . PRO A 1 187 ? -25.141 -3.922 12.625 1 96.12 187 PRO A CA 1
ATOM 1356 C C . PRO A 1 187 ? -25.391 -2.422 12.758 1 96.12 187 PRO A C 1
ATOM 1358 O O . PRO A 1 187 ? -26.484 -2.01 13.172 1 96.12 187 PRO A O 1
ATOM 1361 N N . VAL A 1 188 ? -24.406 -1.665 12.531 1 96.56 188 VAL A N 1
ATOM 1362 C CA . VAL A 1 188 ? -24.5 -0.209 12.539 1 96.56 188 VAL A CA 1
ATOM 1363 C C . VAL A 1 188 ? -25.062 0.273 11.203 1 96.56 188 VAL A C 1
ATOM 1365 O O . VAL A 1 188 ? -24.594 -0.125 10.141 1 96.56 188 VAL A O 1
ATOM 1368 N N . ALA A 1 189 ? -26.062 1.109 11.242 1 95.81 189 ALA A N 1
ATOM 1369 C CA . ALA A 1 189 ? -26.641 1.658 10.008 1 95.81 189 ALA A CA 1
ATOM 1370 C C . ALA A 1 189 ? -25.688 2.658 9.359 1 95.81 189 ALA A C 1
ATOM 1372 O O . ALA A 1 189 ? -25.266 3.621 10 1 95.81 189 ALA A O 1
ATOM 1373 N N . LEU A 1 190 ? -25.406 2.461 8.086 1 94.19 190 LEU A N 1
ATOM 1374 C CA . LEU A 1 190 ? -24.5 3.338 7.359 1 94.19 190 LEU A CA 1
ATOM 1375 C C . LEU A 1 190 ? -24.984 4.781 7.395 1 94.19 190 LEU A C 1
ATOM 1377 O O . LEU A 1 190 ? -24.188 5.715 7.461 1 94.19 190 LEU A O 1
ATOM 1381 N N . ALA A 1 191 ? -26.219 4.984 7.367 1 92.81 191 ALA A N 1
ATOM 1382 C CA . ALA A 1 191 ? -26.828 6.316 7.383 1 92.81 191 ALA A CA 1
ATOM 1383 C C . ALA A 1 191 ? -26.469 7.062 8.672 1 92.81 191 ALA A C 1
ATOM 1385 O O . ALA A 1 191 ? -26.375 8.289 8.672 1 92.81 191 ALA A O 1
ATOM 1386 N N . ASP A 1 192 ? -26.188 6.352 9.703 1 91.94 192 ASP A N 1
ATOM 1387 C CA . ASP A 1 192 ? -25.969 6.945 11.023 1 91.94 192 ASP A CA 1
ATOM 1388 C C . ASP A 1 192 ? -24.516 7.355 11.211 1 91.94 192 ASP A C 1
ATOM 1390 O O . ASP A 1 192 ? -24.188 8.062 12.172 1 91.94 192 ASP A O 1
ATOM 1394 N N . ILE A 1 193 ? -23.703 6.918 10.266 1 93.94 193 ILE A N 1
ATOM 1395 C CA . ILE A 1 193 ? -22.281 7.105 10.555 1 93.94 193 ILE A CA 1
ATOM 1396 C C . ILE A 1 193 ? -21.641 7.953 9.461 1 93.94 193 ILE A C 1
ATOM 1398 O O . ILE A 1 193 ? -20.406 8.008 9.352 1 93.94 193 ILE A O 1
ATOM 1402 N N . GLN A 1 194 ? -22.422 8.672 8.742 1 90.88 194 GLN A N 1
ATOM 1403 C CA . GLN A 1 194 ? -21.938 9.484 7.629 1 90.88 194 GLN A CA 1
ATOM 1404 C C . GLN A 1 194 ? -21.031 10.617 8.117 1 90.88 194 GLN A C 1
ATOM 1406 O O . GLN A 1 194 ? -20.156 11.078 7.387 1 90.88 194 GLN A O 1
ATOM 1411 N N . HIS A 1 195 ? -21.188 11.023 9.359 1 88.75 195 HIS A N 1
ATOM 1412 C CA . HIS A 1 195 ? -20.547 12.242 9.836 1 88.75 195 HIS A CA 1
ATOM 1413 C C . HIS A 1 195 ? -19.391 11.914 10.773 1 88.75 195 HIS A C 1
ATOM 1415 O O . HIS A 1 195 ? -18.828 12.805 11.414 1 88.75 195 HIS A O 1
ATOM 1421 N N . GLU A 1 196 ? -19.031 10.672 10.836 1 92.88 196 GLU A N 1
ATOM 1422 C CA . GLU A 1 196 ? -17.859 10.297 11.617 1 92.88 196 GLU A CA 1
ATOM 1423 C C . GLU A 1 196 ? -16.578 10.844 10.992 1 92.88 196 GLU A C 1
ATOM 1425 O O . GLU A 1 196 ? -16.578 11.281 9.836 1 92.88 196 GLU A O 1
ATOM 1430 N N . ARG A 1 197 ? -15.539 10.977 11.828 1 92.19 197 ARG A N 1
ATOM 1431 C CA . ARG A 1 197 ? -14.227 11.273 11.266 1 92.19 197 ARG A CA 1
ATOM 1432 C C . ARG A 1 197 ? -13.641 10.055 10.562 1 92.19 197 ARG A C 1
ATOM 1434 O O . ARG A 1 197 ? -13.195 9.109 11.219 1 92.19 197 ARG A O 1
ATOM 1441 N N . TRP A 1 198 ? -13.586 10.164 9.234 1 94.19 198 TRP A N 1
ATOM 1442 C CA . TRP A 1 198 ? -13.305 8.969 8.445 1 94.19 198 TRP A CA 1
ATOM 1443 C C . TRP A 1 198 ? -11.828 8.906 8.062 1 94.19 198 TRP A C 1
ATOM 1445 O O . TRP A 1 198 ? -11.234 9.922 7.688 1 94.19 198 TRP A O 1
ATOM 1455 N N . ILE A 1 199 ? -11.328 7.75 8.258 1 96 199 ILE A N 1
ATOM 1456 C CA . ILE A 1 199 ? -10.047 7.324 7.699 1 96 199 ILE A CA 1
ATOM 1457 C C . ILE A 1 199 ? -10.281 6.484 6.445 1 96 199 ILE A C 1
ATOM 1459 O O . ILE A 1 199 ? -11.102 5.562 6.453 1 96 199 ILE A O 1
ATOM 1463 N N . GLY A 1 200 ? -9.625 6.797 5.371 1 93.31 200 GLY A N 1
ATOM 1464 C CA . GLY A 1 200 ? -9.852 6.062 4.137 1 93.31 200 GLY A CA 1
ATOM 1465 C C . GLY A 1 200 ? -8.625 6.004 3.248 1 93.31 200 GLY A C 1
ATOM 1466 O O . GLY A 1 200 ? -7.551 6.473 3.629 1 93.31 200 GLY A O 1
ATOM 1467 N N . SER A 1 201 ? -8.82 5.348 2.125 1 90.38 201 SER A N 1
ATOM 1468 C CA . SER A 1 201 ? -7.754 5.254 1.133 1 90.38 201 SER A CA 1
ATOM 1469 C C . SER A 1 201 ? -7.637 6.539 0.321 1 90.38 201 SER A C 1
ATOM 1471 O O . SER A 1 201 ? -8.562 7.355 0.309 1 90.38 201 SER A O 1
ATOM 1473 N N . THR A 1 202 ? -6.496 6.637 -0.296 1 86.88 202 THR A N 1
ATOM 1474 C CA . THR A 1 202 ? -6.246 7.84 -1.086 1 86.88 202 THR A CA 1
ATOM 1475 C C . THR A 1 202 ? -7.117 7.852 -2.34 1 86.88 202 THR A C 1
ATOM 1477 O O . THR A 1 202 ? -7.453 6.797 -2.879 1 86.88 202 THR A O 1
ATOM 1480 N N . PRO A 1 203 ? -7.457 9.016 -2.812 1 78.44 203 PRO A N 1
ATOM 1481 C CA . PRO A 1 203 ? -8.227 9.109 -4.055 1 78.44 203 PRO A CA 1
ATOM 1482 C C . PRO A 1 203 ? -7.551 8.406 -5.227 1 78.44 203 PRO A C 1
ATOM 1484 O O . PRO A 1 203 ? -6.324 8.422 -5.34 1 78.44 203 PRO A O 1
ATOM 1487 N N . GLY A 1 204 ? -8.398 7.812 -6.109 1 72.25 204 GLY A N 1
ATOM 1488 C CA . GLY A 1 204 ? -7.871 7.078 -7.25 1 72.25 204 GLY A CA 1
ATOM 1489 C C . GLY A 1 204 ? -7.797 5.582 -7.016 1 72.25 204 GLY A C 1
ATOM 1490 O O . GLY A 1 204 ? -7.57 4.809 -7.949 1 72.25 204 GLY A O 1
ATOM 1491 N N . THR A 1 205 ? -7.988 5.27 -5.797 1 75.56 205 THR A N 1
ATOM 1492 C CA . THR A 1 205 ? -7.996 3.846 -5.48 1 75.56 205 THR A CA 1
ATOM 1493 C C . THR A 1 205 ? -9.422 3.299 -5.48 1 75.56 205 THR A C 1
ATOM 1495 O O . THR A 1 205 ? -10.375 4.043 -5.262 1 75.56 205 THR A O 1
ATOM 1498 N N . VAL A 1 206 ? -9.562 2.049 -5.695 1 73.44 206 VAL A N 1
ATOM 1499 C CA . VAL A 1 206 ? -10.859 1.381 -5.688 1 73.44 206 VAL A CA 1
ATOM 1500 C C . VAL A 1 206 ? -11.492 1.49 -4.301 1 73.44 206 VAL A C 1
ATOM 1502 O O . VAL A 1 206 ? -12.703 1.702 -4.176 1 73.44 206 VAL A O 1
ATOM 1505 N N . CYS A 1 207 ? -10.68 1.438 -3.314 1 80.25 207 CYS A N 1
ATOM 1506 C CA . CYS A 1 207 ? -11.18 1.477 -1.945 1 80.25 207 CYS A CA 1
ATOM 1507 C C . CYS A 1 207 ? -11.727 2.859 -1.603 1 80.25 207 CYS A C 1
ATOM 1509 O O . CYS A 1 207 ? -12.703 2.982 -0.865 1 80.25 207 CYS A O 1
ATOM 1511 N N . HIS A 1 208 ? -11.031 3.842 -2.113 1 83.5 208 HIS A N 1
ATOM 1512 C CA . HIS A 1 208 ? -11.539 5.191 -1.892 1 83.5 208 HIS A CA 1
ATOM 1513 C C . HIS A 1 208 ? -12.898 5.387 -2.551 1 83.5 208 HIS A C 1
ATOM 1515 O O . HIS A 1 208 ? -13.828 5.902 -1.923 1 83.5 208 HIS A O 1
ATOM 1521 N N . GLU A 1 209 ? -12.93 4.969 -3.793 1 76.62 209 GLU A N 1
ATOM 1522 C CA . GLU A 1 209 ? -14.172 5.125 -4.543 1 76.62 209 GLU A CA 1
ATOM 1523 C C . GLU A 1 209 ? -15.305 4.32 -3.91 1 76.62 209 GLU A C 1
ATOM 1525 O O . GLU A 1 209 ? -16.453 4.781 -3.863 1 76.62 209 GLU A O 1
ATOM 1530 N N . TRP A 1 210 ? -14.992 3.254 -3.506 1 79.81 210 TRP A N 1
ATOM 1531 C CA . TRP A 1 210 ? -15.961 2.4 -2.828 1 79.81 210 TRP A CA 1
ATOM 1532 C C . TRP A 1 210 ? -16.5 3.078 -1.572 1 79.81 210 TRP A C 1
ATOM 1534 O O . TRP A 1 210 ? -17.703 3.096 -1.338 1 79.81 210 TRP A O 1
ATOM 1544 N N . LEU A 1 211 ? -15.648 3.641 -0.725 1 82.38 211 LEU A N 1
ATOM 1545 C CA . LEU A 1 211 ? -16.047 4.309 0.509 1 82.38 211 LEU A CA 1
ATOM 1546 C C . LEU A 1 211 ? -17 5.465 0.219 1 82.38 211 LEU A C 1
ATOM 1548 O O . LEU A 1 211 ? -18.047 5.59 0.865 1 82.38 211 LEU A O 1
ATOM 1552 N N . VAL A 1 212 ? -16.656 6.191 -0.751 1 81.94 212 VAL A N 1
ATOM 1553 C CA . VAL A 1 212 ? -17.438 7.371 -1.081 1 81.94 212 VAL A CA 1
ATOM 1554 C C . VAL A 1 212 ? -18.812 6.949 -1.624 1 81.94 212 VAL A C 1
ATOM 1556 O O . VAL A 1 212 ? -19.812 7.617 -1.376 1 81.94 212 VAL A O 1
ATOM 1559 N N . ARG A 1 213 ? -18.812 5.891 -2.275 1 80 213 ARG A N 1
ATOM 1560 C CA . ARG A 1 213 ? -20.078 5.383 -2.811 1 80 213 ARG A CA 1
ATOM 1561 C C . ARG A 1 213 ? -21 4.902 -1.689 1 80 213 ARG A C 1
ATOM 1563 O O . ARG A 1 213 ? -22.203 5.141 -1.724 1 80 213 ARG A O 1
ATOM 1570 N N . VAL A 1 214 ? -20.422 4.227 -0.767 1 85.06 214 VAL A N 1
ATOM 1571 C CA . VAL A 1 214 ? -21.188 3.625 0.315 1 85.06 214 VAL A CA 1
ATOM 1572 C C . VAL A 1 214 ? -21.578 4.699 1.333 1 85.06 214 VAL A C 1
ATOM 1574 O O . VAL A 1 214 ? -22.641 4.621 1.956 1 85.06 214 VAL A O 1
ATOM 1577 N N . LEU A 1 215 ? -20.703 5.645 1.471 1 89.88 215 LEU A N 1
ATOM 1578 C CA . LEU A 1 215 ? -20.922 6.773 2.367 1 89.88 215 LEU A CA 1
ATOM 1579 C C . LEU A 1 215 ? -20.766 8.094 1.623 1 89.88 215 LEU A C 1
ATOM 1581 O O . LEU A 1 215 ? -19.781 8.805 1.802 1 89.88 215 LEU A O 1
ATOM 1585 N N . PRO A 1 216 ? -21.75 8.477 0.956 1 83 216 PRO A N 1
ATOM 1586 C CA . PRO A 1 216 ? -21.625 9.617 0.038 1 83 216 PRO A CA 1
ATOM 1587 C C . PRO A 1 216 ? -21.375 10.938 0.762 1 83 216 PRO A C 1
ATOM 1589 O O . PRO A 1 216 ? -20.859 11.883 0.162 1 83 216 PRO A O 1
ATOM 1592 N N . ARG A 1 217 ? -21.719 11.031 2.049 1 80.62 217 ARG A N 1
ATOM 1593 C CA . ARG A 1 217 ? -21.531 12.289 2.766 1 80.62 217 ARG A CA 1
ATOM 1594 C C . ARG A 1 217 ? -20.234 12.273 3.574 1 80.62 217 ARG A C 1
ATOM 1596 O O . ARG A 1 217 ? -19.891 13.266 4.219 1 80.62 217 ARG A O 1
ATOM 1603 N N . ALA A 1 218 ? -19.562 11.102 3.543 1 84 218 ALA A N 1
ATOM 1604 C CA . ALA A 1 218 ? -18.312 11 4.277 1 84 218 ALA A CA 1
ATOM 1605 C C . ALA A 1 218 ? -17.234 11.891 3.652 1 84 218 ALA A C 1
ATOM 1607 O O . ALA A 1 218 ? -17.188 12.039 2.43 1 84 218 ALA A O 1
ATOM 1608 N N . ARG A 1 219 ? -16.484 12.531 4.516 1 78.12 219 ARG A N 1
ATOM 1609 C CA . ARG A 1 219 ? -15.344 13.344 4.105 1 78.12 219 ARG A CA 1
ATOM 1610 C C . ARG A 1 219 ? -14.07 12.914 4.824 1 78.12 219 ARG A C 1
ATOM 1612 O O . ARG A 1 219 ? -13.625 13.57 5.762 1 78.12 219 ARG A O 1
ATOM 1619 N N . PRO A 1 220 ? -13.516 11.844 4.297 1 87.19 220 PRO A N 1
ATOM 1620 C CA . PRO A 1 220 ? -12.289 11.398 4.969 1 87.19 220 PRO A CA 1
ATOM 1621 C C . PRO A 1 220 ? -11.164 12.43 4.891 1 87.19 220 PRO A C 1
ATOM 1623 O O . PRO A 1 220 ? -10.945 13.031 3.836 1 87.19 220 PRO A O 1
ATOM 1626 N N . ASN A 1 221 ? -10.531 12.656 6 1 86.44 221 ASN A N 1
ATOM 1627 C CA . ASN A 1 221 ? -9.43 13.617 5.992 1 86.44 221 ASN A CA 1
ATOM 1628 C C . ASN A 1 221 ? -8.109 12.953 6.383 1 86.44 221 ASN A C 1
ATOM 1630 O O . ASN A 1 221 ? -7.078 13.625 6.473 1 86.44 221 ASN A O 1
ATOM 1634 N N . LEU A 1 222 ? -8.148 11.742 6.742 1 94.5 222 LEU A N 1
ATOM 1635 C CA . LEU A 1 222 ? -6.953 10.914 6.879 1 94.5 222 LEU A CA 1
ATOM 1636 C C . LEU A 1 222 ? -6.879 9.875 5.766 1 94.5 222 LEU A C 1
ATOM 1638 O O . LEU A 1 222 ? -7.57 8.859 5.809 1 94.5 222 LEU A O 1
ATOM 1642 N N . LEU A 1 223 ? -6.062 10.18 4.828 1 93.56 223 LEU A N 1
ATOM 1643 C CA . LEU A 1 223 ? -6.008 9.414 3.59 1 93.56 223 LEU A CA 1
ATOM 1644 C C . LEU A 1 223 ? -4.699 8.633 3.486 1 93.56 223 LEU A C 1
ATOM 1646 O O . LEU A 1 223 ? -3.641 9.227 3.254 1 93.56 223 LEU A O 1
ATOM 1650 N N . VAL A 1 224 ? -4.867 7.324 3.689 1 92.69 224 VAL A N 1
ATOM 1651 C CA . VAL A 1 224 ? -3.697 6.449 3.688 1 92.69 224 VAL A CA 1
ATOM 1652 C C . VAL A 1 224 ? -4 5.18 2.893 1 92.69 224 VAL A C 1
ATOM 1654 O O . VAL A 1 224 ? -5.137 4.699 2.891 1 92.69 224 VAL A O 1
ATOM 1657 N N . ALA A 1 225 ? -3.027 4.629 2.338 1 85.88 225 ALA A N 1
ATOM 1658 C CA . ALA A 1 225 ? -3.223 3.545 1.379 1 85.88 225 ALA A CA 1
ATOM 1659 C C . ALA A 1 225 ? -3.354 2.201 2.092 1 85.88 225 ALA A C 1
ATOM 1661 O O . ALA A 1 225 ? -4.18 1.368 1.709 1 85.88 225 ALA A O 1
ATOM 1662 N N . GLU A 1 226 ? -2.648 1.947 3.16 1 86.06 226 GLU A N 1
ATOM 1663 C CA . GLU A 1 226 ? -2.545 0.617 3.754 1 86.06 226 GLU A CA 1
ATOM 1664 C C . GLU A 1 226 ? -3.596 0.414 4.84 1 86.06 226 GLU A C 1
ATOM 1666 O O . GLU A 1 226 ? -3.814 1.296 5.672 1 86.06 226 GLU A O 1
ATOM 1671 N N . PHE A 1 227 ? -4.203 -0.726 4.816 1 88.06 227 PHE A N 1
ATOM 1672 C CA . PHE A 1 227 ? -5.23 -1.026 5.809 1 88.06 227 PHE A CA 1
ATOM 1673 C C . PHE A 1 227 ? -4.633 -1.057 7.211 1 88.06 227 PHE A C 1
ATOM 1675 O O . PHE A 1 227 ? -5.27 -0.613 8.172 1 88.06 227 PHE A O 1
ATOM 1682 N N . GLU A 1 228 ? -3.451 -1.593 7.273 1 87.44 228 GLU A N 1
ATOM 1683 C CA . GLU A 1 228 ? -2.826 -1.634 8.594 1 87.44 228 GLU A CA 1
ATOM 1684 C C . GLU A 1 228 ? -2.598 -0.228 9.141 1 87.44 228 GLU A C 1
ATOM 1686 O O . GLU A 1 228 ? -2.684 -0.006 10.352 1 87.44 228 GLU A O 1
ATOM 1691 N N . THR A 1 229 ? -2.234 0.68 8.266 1 90.62 229 THR A N 1
ATOM 1692 C CA . THR A 1 229 ? -2.088 2.072 8.672 1 90.62 229 THR A CA 1
ATOM 1693 C C . THR A 1 229 ? -3.428 2.648 9.125 1 90.62 229 THR A C 1
ATOM 1695 O O . THR A 1 229 ? -3.498 3.365 10.125 1 90.62 229 THR A O 1
ATOM 1698 N N . GLN A 1 230 ? -4.457 2.334 8.398 1 93.25 230 GLN A N 1
ATOM 1699 C CA . GLN A 1 230 ? -5.789 2.777 8.797 1 93.25 230 GLN A CA 1
ATOM 1700 C C . GLN A 1 230 ? -6.148 2.264 10.188 1 93.25 230 GLN A C 1
ATOM 1702 O O . GLN A 1 230 ? -6.633 3.023 11.031 1 93.25 230 GLN A O 1
ATOM 1707 N N . LEU A 1 231 ? -5.855 1.038 10.422 1 92.25 231 LEU A N 1
ATOM 1708 C CA . LEU A 1 231 ? -6.172 0.43 11.711 1 92.25 231 LEU A CA 1
ATOM 1709 C C . LEU A 1 231 ? -5.363 1.079 12.828 1 92.25 231 LEU A C 1
ATOM 1711 O O . LEU A 1 231 ? -5.867 1.263 13.938 1 92.25 231 LEU A O 1
ATOM 1715 N N . THR A 1 232 ? -4.109 1.384 12.562 1 90.88 232 THR A N 1
ATOM 1716 C CA . THR A 1 232 ? -3.258 2.059 13.531 1 90.88 232 THR A CA 1
ATOM 1717 C C . THR A 1 232 ? -3.836 3.422 13.906 1 90.88 232 THR A C 1
ATOM 1719 O O . THR A 1 232 ? -3.84 3.803 15.078 1 90.88 232 THR A O 1
ATOM 1722 N N . LEU A 1 233 ? -4.32 4.137 12.914 1 95 233 LEU A N 1
ATOM 1723 C CA . LEU A 1 233 ? -4.934 5.438 13.141 1 95 233 LEU A CA 1
ATOM 1724 C C . LEU A 1 233 ? -6.219 5.301 13.953 1 95 233 LEU A C 1
ATOM 1726 O O . LEU A 1 233 ? -6.488 6.109 14.844 1 95 233 LEU A O 1
ATOM 1730 N N . VAL A 1 234 ? -6.992 4.258 13.664 1 96.44 234 VAL A N 1
ATOM 1731 C CA . VAL A 1 234 ? -8.211 3.996 14.422 1 96.44 234 VAL A CA 1
ATOM 1732 C C . VAL A 1 234 ? -7.855 3.691 15.875 1 96.44 234 VAL A C 1
ATOM 1734 O O . VAL A 1 234 ? -8.461 4.238 16.797 1 96.44 234 VAL A O 1
ATOM 1737 N N . ALA A 1 235 ? -6.879 2.854 16.062 1 94.31 235 ALA A N 1
ATOM 1738 C CA . ALA A 1 235 ? -6.453 2.461 17.406 1 94.31 235 ALA A CA 1
ATOM 1739 C C . ALA A 1 235 ? -5.988 3.672 18.219 1 94.31 235 ALA A C 1
ATOM 1741 O O . ALA A 1 235 ? -6.156 3.715 19.438 1 94.31 235 ALA A O 1
ATOM 1742 N N . ALA A 1 236 ? -5.465 4.609 17.547 1 93.25 236 ALA A N 1
ATOM 1743 C CA . ALA A 1 236 ? -4.977 5.828 18.188 1 93.25 236 ALA A CA 1
ATOM 1744 C C . ALA A 1 236 ? -6.129 6.777 18.5 1 93.25 236 ALA A C 1
ATOM 1746 O O . ALA A 1 236 ? -5.914 7.859 19.047 1 93.25 236 ALA A O 1
ATOM 1747 N N . GLY A 1 237 ? -7.324 6.414 18.078 1 94.06 237 GLY A N 1
ATOM 1748 C CA . GLY A 1 237 ? -8.508 7.203 18.391 1 94.06 237 GLY A CA 1
ATOM 1749 C C . GLY A 1 237 ? -8.711 8.367 17.438 1 94.06 237 GLY A C 1
ATOM 1750 O O . GLY A 1 237 ? -9.391 9.344 17.781 1 94.06 237 GLY A O 1
ATOM 1751 N N . LEU A 1 238 ? -8.203 8.281 16.25 1 95.25 238 LEU A N 1
ATOM 1752 C CA . LEU A 1 238 ? -8.148 9.445 15.375 1 95.25 238 LEU A CA 1
ATOM 1753 C C . LEU A 1 238 ? -9.305 9.422 14.375 1 95.25 238 LEU A C 1
ATOM 1755 O O . LEU A 1 238 ? -9.484 10.367 13.609 1 95.25 238 LEU A O 1
ATOM 1759 N N . GLY A 1 239 ? -10.078 8.359 14.375 1 96.06 239 GLY A N 1
ATOM 1760 C CA . GLY A 1 239 ? -11.203 8.211 13.469 1 96.06 239 GLY A CA 1
ATOM 1761 C C . GLY A 1 239 ? -11.703 6.781 13.359 1 96.06 239 GLY A C 1
ATOM 1762 O O . GLY A 1 239 ? -11.344 5.93 14.18 1 96.06 239 GLY A O 1
ATOM 1763 N N . VAL A 1 240 ? -12.609 6.598 12.359 1 96.94 240 VAL A N 1
ATOM 1764 C CA . VAL A 1 240 ? -13.164 5.277 12.086 1 96.94 240 VAL A CA 1
ATOM 1765 C C . VAL A 1 240 ? -12.883 4.891 10.633 1 96.94 240 VAL A C 1
ATOM 1767 O O . VAL A 1 240 ? -12.555 5.746 9.805 1 96.94 240 VAL A O 1
ATOM 1770 N N . ALA A 1 241 ? -12.969 3.6 10.367 1 96.25 241 ALA A N 1
ATOM 1771 C CA . ALA A 1 241 ? -12.68 3.129 9.016 1 96.25 241 ALA A CA 1
ATOM 1772 C C . ALA A 1 241 ? -13.57 1.947 8.641 1 96.25 241 ALA A C 1
ATOM 1774 O O . ALA A 1 241 ? -13.992 1.185 9.516 1 96.25 241 ALA A O 1
ATOM 1775 N N . LEU A 1 242 ? -13.945 1.83 7.387 1 94.25 242 LEU A N 1
ATOM 1776 C CA . LEU A 1 242 ? -14.516 0.62 6.809 1 94.25 242 LEU A CA 1
ATOM 1777 C C . LEU A 1 242 ? -13.43 -0.273 6.223 1 94.25 242 LEU A C 1
ATOM 1779 O O . LEU A 1 242 ? -12.75 0.112 5.27 1 94.25 242 LEU A O 1
ATOM 1783 N N . VAL A 1 243 ? -13.234 -1.448 6.801 1 93.5 243 VAL A N 1
ATOM 1784 C CA . VAL A 1 243 ? -12.125 -2.32 6.434 1 93.5 243 VAL A CA 1
ATOM 1785 C C . VAL A 1 243 ? -12.664 -3.674 5.977 1 93.5 243 VAL A C 1
ATOM 1787 O O . VAL A 1 243 ? -13.445 -4.309 6.684 1 93.5 243 VAL A O 1
ATOM 1790 N N . PRO A 1 244 ? -12.203 -4.113 4.781 1 92.56 244 PRO A N 1
ATOM 1791 C CA . PRO A 1 244 ? -12.602 -5.457 4.355 1 92.56 244 PRO A CA 1
ATOM 1792 C C . PRO A 1 244 ? -12.18 -6.539 5.352 1 92.56 244 PRO A C 1
ATOM 1794 O O . PRO A 1 244 ? -11.062 -6.508 5.867 1 92.56 244 PRO A O 1
ATOM 1797 N N . ARG A 1 245 ? -13.109 -7.406 5.621 1 92.94 245 ARG A N 1
ATOM 1798 C CA . ARG A 1 245 ? -12.828 -8.477 6.574 1 92.94 245 ARG A CA 1
ATOM 1799 C C . ARG A 1 245 ? -11.688 -9.359 6.09 1 92.94 245 ARG A C 1
ATOM 1801 O O . ARG A 1 245 ? -10.875 -9.828 6.891 1 92.94 245 ARG A O 1
ATOM 1808 N N . LEU A 1 246 ? -11.578 -9.547 4.777 1 91.38 246 LEU A N 1
ATOM 1809 C CA . LEU A 1 246 ? -10.523 -10.359 4.18 1 91.38 246 LEU A CA 1
ATOM 1810 C C . LEU A 1 246 ? -9.148 -9.773 4.48 1 91.38 246 LEU A C 1
ATOM 1812 O O . LEU A 1 246 ? -8.148 -10.5 4.496 1 91.38 246 LEU A O 1
ATOM 1816 N N . ALA A 1 247 ? -9.078 -8.461 4.695 1 84.12 247 ALA A N 1
ATOM 1817 C CA . ALA A 1 247 ? -7.801 -7.781 4.914 1 84.12 247 ALA A CA 1
ATOM 1818 C C . ALA A 1 247 ? -7.359 -7.902 6.371 1 84.12 247 ALA A C 1
ATOM 1820 O O . ALA A 1 247 ? -6.211 -7.598 6.703 1 84.12 247 ALA A O 1
ATOM 1821 N N . ARG A 1 248 ? -8.273 -8.312 7.203 1 78.75 248 ARG A N 1
ATOM 1822 C CA . ARG A 1 248 ? -8.008 -8.258 8.633 1 78.75 248 ARG A CA 1
ATOM 1823 C C . ARG A 1 248 ? -7.301 -9.523 9.109 1 78.75 248 ARG A C 1
ATOM 1825 O O . ARG A 1 248 ? -7.828 -10.633 8.953 1 78.75 248 ARG A O 1
ATOM 1832 N N . THR A 1 249 ? -6.09 -9.453 9.375 1 71.25 249 THR A N 1
ATOM 1833 C CA . THR A 1 249 ? -5.426 -10.562 10.047 1 71.25 249 THR A CA 1
ATOM 1834 C C . THR A 1 249 ? -5.727 -10.547 11.547 1 71.25 249 THR A C 1
ATOM 1836 O O . THR A 1 249 ? -6.273 -11.508 12.086 1 71.25 249 THR A O 1
ATOM 1839 N N . ALA A 1 250 ? -5.277 -9.555 12.219 1 76.19 250 ALA A N 1
ATOM 1840 C CA . ALA A 1 250 ? -5.629 -9.312 13.609 1 76.19 250 ALA A CA 1
ATOM 1841 C C . ALA A 1 250 ? -5.961 -7.84 13.844 1 76.19 250 ALA A C 1
ATOM 1843 O O . ALA A 1 250 ? -5.336 -6.957 13.25 1 76.19 250 ALA A O 1
ATOM 1844 N N . LEU A 1 251 ? -7.066 -7.668 14.539 1 86.44 251 LEU A N 1
ATOM 1845 C CA . LEU A 1 251 ? -7.363 -6.293 14.93 1 86.44 251 LEU A CA 1
ATOM 1846 C C . LEU A 1 251 ? -6.387 -5.812 16 1 86.44 251 LEU A C 1
ATOM 1848 O O . LEU A 1 251 ? -6.098 -6.539 16.953 1 86.44 251 LEU A O 1
ATOM 1852 N N . PRO A 1 252 ? -5.863 -4.68 15.75 1 85.88 252 PRO A N 1
ATOM 1853 C CA . PRO A 1 252 ? -5.012 -4.156 16.812 1 85.88 252 PRO A CA 1
ATOM 1854 C C . PRO A 1 252 ? -5.773 -3.922 18.125 1 85.88 252 PRO A C 1
ATOM 1856 O O . PRO A 1 252 ? -6.973 -3.639 18.094 1 85.88 252 PRO A O 1
ATOM 1859 N N . PRO A 1 253 ? -5 -4.078 19.203 1 88.56 253 PRO A N 1
ATOM 1860 C CA . PRO A 1 253 ? -5.633 -3.715 20.484 1 88.56 253 PRO A CA 1
ATOM 1861 C C . PRO A 1 253 ? -6.203 -2.297 20.469 1 88.56 253 PRO A C 1
ATOM 1863 O O . PRO A 1 253 ? -5.621 -1.398 19.859 1 88.56 253 PRO A O 1
ATOM 1866 N N . GLY A 1 254 ? -7.348 -2.178 21.094 1 92.44 254 GLY A N 1
ATOM 1867 C CA . GLY A 1 254 ? -7.953 -0.859 21.203 1 92.44 254 GLY A CA 1
ATOM 1868 C C . GLY A 1 254 ? -8.945 -0.569 20.094 1 92.44 254 GLY A C 1
ATOM 1869 O O . GLY A 1 254 ? -9.438 0.557 19.969 1 92.44 254 GLY A O 1
ATOM 1870 N N . THR A 1 255 ? -9.203 -1.562 19.266 1 95.94 255 THR A N 1
ATOM 1871 C CA . THR A 1 255 ? -10.18 -1.385 18.203 1 95.94 255 THR A CA 1
ATOM 1872 C C . THR A 1 255 ? -11.273 -2.443 18.297 1 95.94 255 THR A C 1
ATOM 1874 O O . THR A 1 255 ? -11.062 -3.516 18.859 1 95.94 255 THR A O 1
ATOM 1877 N N . VAL A 1 256 ? -12.453 -2.111 17.812 1 96.12 256 VAL A N 1
ATOM 1878 C CA . VAL A 1 256 ? -13.602 -3.008 17.734 1 96.12 256 VAL A CA 1
ATOM 1879 C C . VAL A 1 256 ? -14.18 -2.984 16.328 1 96.12 256 VAL A C 1
ATOM 1881 O O . VAL A 1 256 ? -14.305 -1.921 15.711 1 96.12 256 VAL A O 1
ATOM 1884 N N . ALA A 1 257 ? -14.492 -4.164 15.844 1 96 257 ALA A N 1
ATOM 1885 C CA . ALA A 1 257 ? -15.148 -4.266 14.547 1 96 257 ALA A CA 1
ATOM 1886 C C . ALA A 1 257 ? -16.656 -4.438 14.703 1 96 257 ALA A C 1
ATOM 1888 O O . ALA A 1 257 ? -17.109 -5.215 15.539 1 96 257 ALA A O 1
ATOM 1889 N N . ARG A 1 258 ? -17.406 -3.688 13.914 1 96.56 258 ARG A N 1
ATOM 1890 C CA . ARG A 1 258 ? -18.859 -3.754 13.891 1 96.56 258 ARG A CA 1
ATOM 1891 C C . ARG A 1 258 ? -19.375 -4.008 12.477 1 96.56 258 ARG A C 1
ATOM 1893 O O . ARG A 1 258 ? -18.875 -3.422 11.516 1 96.56 258 ARG A O 1
ATOM 1900 N N . GLU A 1 259 ? -20.344 -4.918 12.398 1 95.88 259 GLU A N 1
ATOM 1901 C CA . GLU A 1 259 ? -21.016 -5.078 11.102 1 95.88 259 GLU A CA 1
ATOM 1902 C C . GLU A 1 259 ? -21.812 -3.83 10.734 1 95.88 259 GLU A C 1
ATOM 1904 O O . GLU A 1 259 ? -22.203 -3.062 11.609 1 95.88 259 GLU A O 1
ATOM 1909 N N . VAL A 1 260 ? -22 -3.637 9.438 1 95.75 260 VAL A N 1
ATOM 1910 C CA . VAL A 1 260 ? -22.781 -2.482 8.992 1 95.75 260 VAL A CA 1
ATOM 1911 C C . VAL A 1 260 ? -23.984 -2.951 8.188 1 95.75 260 VAL A C 1
ATOM 1913 O O . VAL A 1 260 ? -24.016 -4.086 7.703 1 95.75 260 VAL A O 1
ATOM 1916 N N . ALA A 1 261 ? -25.016 -2.029 8.062 1 95.25 261 ALA A N 1
ATOM 1917 C CA . ALA A 1 261 ? -26.234 -2.271 7.289 1 95.25 261 ALA A CA 1
ATOM 1918 C C . ALA A 1 261 ? -26.578 -1.068 6.414 1 95.25 261 ALA A C 1
ATOM 1920 O O . ALA A 1 261 ? -26.578 0.07 6.887 1 95.25 261 ALA A O 1
ATOM 1921 N N . PRO A 1 262 ? -26.953 -1.363 5.152 1 92.75 262 PRO A N 1
ATOM 1922 C CA . PRO A 1 262 ? -26.781 -2.633 4.441 1 92.75 262 PRO A CA 1
ATOM 1923 C C . PRO A 1 262 ? -25.344 -3.115 4.406 1 92.75 262 PRO A C 1
ATOM 1925 O O . PRO A 1 262 ? -24.422 -2.316 4.574 1 92.75 262 PRO A O 1
ATOM 1928 N N . GLN A 1 263 ? -25.203 -4.383 4.207 1 91.75 263 GLN A N 1
ATOM 1929 C CA . GLN A 1 263 ? -23.875 -4.965 4.172 1 91.75 263 GLN A CA 1
ATOM 1930 C C . GLN A 1 263 ? -23.078 -4.465 2.963 1 91.75 263 GLN A C 1
ATOM 1932 O O . GLN A 1 263 ? -23.594 -4.457 1.842 1 91.75 263 GLN A O 1
ATOM 1937 N N . ALA A 1 264 ? -21.891 -3.975 3.252 1 88.19 264 ALA A N 1
ATOM 1938 C CA . ALA A 1 264 ? -20.953 -3.629 2.182 1 88.19 264 ALA A CA 1
ATOM 1939 C C . ALA A 1 264 ? -20.141 -4.848 1.742 1 88.19 264 ALA A C 1
ATOM 1941 O O . ALA A 1 264 ? -19.234 -5.285 2.449 1 88.19 264 ALA A O 1
ATOM 1942 N N . SER A 1 265 ? -20.5 -5.359 0.556 1 90.38 265 SER A N 1
ATOM 1943 C CA . SER A 1 265 ? -19.922 -6.645 0.178 1 90.38 265 SER A CA 1
ATOM 1944 C C . SER A 1 265 ? -19.375 -6.602 -1.243 1 90.38 265 SER A C 1
ATOM 1946 O O . SER A 1 265 ? -19.781 -5.762 -2.049 1 90.38 265 SER A O 1
ATOM 1948 N N . ARG A 1 266 ? -18.391 -7.457 -1.435 1 90.75 266 ARG A N 1
ATOM 1949 C CA . ARG A 1 266 ? -17.844 -7.699 -2.766 1 90.75 266 ARG A CA 1
ATOM 1950 C C . ARG A 1 266 ? -17.672 -9.195 -3.021 1 90.75 266 ARG A C 1
ATOM 1952 O O . ARG A 1 266 ? -17.594 -9.984 -2.078 1 90.75 266 ARG A O 1
ATOM 1959 N N . ARG A 1 267 ? -17.719 -9.531 -4.289 1 94.69 267 ARG A N 1
ATOM 1960 C CA . ARG A 1 267 ? -17.391 -10.898 -4.68 1 94.69 267 ARG A CA 1
ATOM 1961 C C . ARG A 1 267 ? -15.883 -11.047 -4.895 1 94.69 267 ARG A C 1
ATOM 1963 O O . ARG A 1 267 ? -15.227 -10.133 -5.387 1 94.69 267 ARG A O 1
ATOM 1970 N N . VAL A 1 268 ? -15.32 -12.094 -4.426 1 96.75 268 VAL A N 1
ATOM 1971 C CA . VAL A 1 268 ? -13.953 -12.484 -4.734 1 96.75 268 VAL A CA 1
ATOM 1972 C C . VAL A 1 268 ? -13.953 -13.594 -5.781 1 96.75 268 VAL A C 1
ATOM 1974 O O . VAL A 1 268 ? -14.609 -14.625 -5.609 1 96.75 268 VAL A O 1
ATOM 1977 N N . LEU A 1 269 ? -13.219 -13.328 -6.859 1 97.69 269 LEU A N 1
ATOM 1978 C CA . LEU A 1 269 ? -13.227 -14.227 -8.008 1 97.69 269 LEU A CA 1
ATOM 1979 C C . LEU A 1 269 ? -11.836 -14.797 -8.258 1 97.69 269 LEU A C 1
ATOM 1981 O O . LEU A 1 269 ? -10.836 -14.211 -7.84 1 97.69 269 LEU A O 1
ATOM 1985 N N . VAL A 1 270 ? -11.812 -15.93 -8.883 1 98.06 270 VAL A N 1
ATOM 1986 C CA . VAL A 1 270 ? -10.586 -16.453 -9.477 1 98.06 270 VAL A CA 1
ATOM 1987 C C . VAL A 1 270 ? -10.766 -16.594 -10.984 1 98.06 270 VAL A C 1
ATOM 1989 O O . VAL A 1 270 ? -11.828 -17 -11.453 1 98.06 270 VAL A O 1
ATOM 1992 N N . ALA A 1 271 ? -9.781 -16.172 -11.734 1 97.94 271 ALA A N 1
ATOM 1993 C CA . ALA A 1 271 ? -9.828 -16.234 -13.195 1 97.94 271 ALA A CA 1
ATOM 1994 C C . ALA A 1 271 ? -8.57 -16.875 -13.758 1 97.94 271 ALA A C 1
ATOM 1996 O O . ALA A 1 271 ? -7.488 -16.766 -13.172 1 97.94 271 ALA A O 1
ATOM 1997 N N . THR A 1 272 ? -8.719 -17.578 -14.82 1 96.69 272 THR A N 1
ATOM 1998 C CA . THR A 1 272 ? -7.637 -18.203 -15.57 1 96.69 272 THR A CA 1
ATOM 1999 C C . THR A 1 272 ? -7.918 -18.156 -17.078 1 96.69 272 THR A C 1
ATOM 2001 O O . THR A 1 272 ? -9.031 -17.828 -17.484 1 96.69 272 THR A O 1
ATOM 2004 N N . ARG A 1 273 ? -6.852 -18.391 -17.828 1 93.25 273 ARG A N 1
ATOM 2005 C CA . ARG A 1 273 ? -7.086 -18.625 -19.25 1 93.25 273 ARG A CA 1
ATOM 2006 C C . ARG A 1 273 ? -7.754 -19.984 -19.484 1 93.25 273 ARG A C 1
ATOM 2008 O O . ARG A 1 273 ? -7.371 -20.984 -18.875 1 93.25 273 ARG A O 1
ATOM 2015 N N . ARG A 1 274 ? -8.68 -20 -20.422 1 89.38 274 ARG A N 1
ATOM 2016 C CA . ARG A 1 274 ? -9.359 -21.25 -20.734 1 89.38 274 ARG A CA 1
ATOM 2017 C C . ARG A 1 274 ? -8.359 -22.312 -21.203 1 89.38 274 ARG A C 1
ATOM 2019 O O . ARG A 1 274 ? -8.469 -23.469 -20.812 1 89.38 274 ARG A O 1
ATOM 2026 N N . ALA A 1 275 ? -7.387 -21.906 -21.938 1 81.5 275 ALA A N 1
ATOM 2027 C CA . ALA A 1 275 ? -6.402 -22.812 -22.516 1 81.5 275 ALA A CA 1
ATOM 2028 C C . ALA A 1 275 ? -5.504 -23.406 -21.438 1 81.5 275 ALA A C 1
ATOM 2030 O O . ALA A 1 275 ? -4.906 -24.469 -21.641 1 81.5 275 ALA A O 1
ATOM 2031 N N . SER A 1 276 ? -5.461 -22.703 -20.312 1 83.88 276 SER A N 1
ATOM 2032 C CA . SER A 1 276 ? -4.512 -23.125 -19.297 1 83.88 276 SER A CA 1
ATOM 2033 C C . SER A 1 276 ? -5.227 -23.797 -18.125 1 83.88 276 SER A C 1
ATOM 2035 O O . SER A 1 276 ? -4.582 -24.297 -17.188 1 83.88 276 SER A O 1
ATOM 2037 N N . ALA A 1 277 ? -6.496 -23.875 -18.188 1 80.75 277 ALA A N 1
ATOM 2038 C CA . ALA A 1 277 ? -7.277 -24.344 -17.047 1 80.75 277 ALA A CA 1
ATOM 2039 C C . ALA A 1 277 ? -6.977 -25.797 -16.719 1 80.75 277 ALA A C 1
ATOM 2041 O O . ALA A 1 277 ? -7.098 -26.234 -15.57 1 80.75 277 ALA A O 1
ATOM 2042 N N . ARG A 1 278 ? -6.441 -26.5 -17.641 1 78.5 278 ARG A N 1
ATOM 2043 C CA . ARG A 1 278 ? -6.215 -27.938 -17.453 1 78.5 278 ARG A CA 1
ATOM 2044 C C . ARG A 1 278 ? -4.773 -28.219 -17.031 1 78.5 278 ARG A C 1
ATOM 2046 O O . ARG A 1 278 ? -4.422 -29.344 -16.719 1 78.5 278 ARG A O 1
ATOM 2053 N N . ARG A 1 279 ? -3.98 -27.156 -17.062 1 85.31 279 ARG A N 1
ATOM 2054 C CA . ARG A 1 279 ? -2.627 -27.344 -16.562 1 85.31 279 ARG A CA 1
ATOM 2055 C C . ARG A 1 279 ? -2.648 -27.734 -15.086 1 85.31 279 ARG A C 1
ATOM 2057 O O . ARG A 1 279 ? -3.295 -27.078 -14.266 1 85.31 279 ARG A O 1
ATOM 2064 N N . PRO A 1 280 ? -2.004 -28.812 -14.75 1 88.62 280 PRO A N 1
ATOM 2065 C CA . PRO A 1 280 ? -2.061 -29.328 -13.375 1 88.62 280 PRO A CA 1
ATOM 2066 C C . PRO A 1 280 ? -1.71 -28.266 -12.336 1 88.62 280 PRO A C 1
ATOM 2068 O O . PRO A 1 280 ? -2.344 -28.188 -11.281 1 88.62 280 PRO A O 1
ATOM 2071 N N . ALA A 1 281 ? -0.706 -27.406 -12.617 1 91.69 281 ALA A N 1
ATOM 2072 C CA . ALA A 1 281 ? -0.308 -26.359 -11.68 1 91.69 281 ALA A CA 1
ATOM 2073 C C . ALA A 1 281 ? -1.442 -25.359 -11.453 1 91.69 281 ALA A C 1
ATOM 2075 O O . ALA A 1 281 ? -1.662 -24.906 -10.328 1 91.69 281 ALA A O 1
ATOM 2076 N N . VAL A 1 282 ? -2.146 -25.031 -12.523 1 94.88 282 VAL A N 1
ATOM 2077 C CA . VAL A 1 282 ? -3.262 -24.094 -12.445 1 94.88 282 VAL A CA 1
ATOM 2078 C C . VAL A 1 282 ? -4.414 -24.719 -11.672 1 94.88 282 VAL A C 1
ATOM 2080 O O . VAL A 1 282 ? -4.996 -24.078 -10.789 1 94.88 282 VAL A O 1
ATOM 2083 N N . ALA A 1 283 ? -4.711 -25.969 -11.992 1 93.94 283 ALA A N 1
ATOM 2084 C CA . ALA A 1 283 ? -5.766 -26.688 -11.289 1 93.94 283 ALA A CA 1
ATOM 2085 C C . ALA A 1 283 ? -5.457 -26.781 -9.797 1 93.94 283 ALA A C 1
ATOM 2087 O O . ALA A 1 283 ? -6.352 -26.625 -8.961 1 93.94 283 ALA A O 1
ATOM 2088 N N . ALA A 1 284 ? -4.219 -27.047 -9.516 1 95.31 284 ALA A N 1
ATOM 2089 C CA . ALA A 1 284 ? -3.789 -27.141 -8.125 1 95.31 284 ALA A CA 1
ATOM 2090 C C . ALA A 1 284 ? -3.971 -25.797 -7.41 1 95.31 284 ALA A C 1
ATOM 2092 O O . ALA A 1 284 ? -4.387 -25.766 -6.25 1 95.31 284 ALA A O 1
ATOM 2093 N N . ALA A 1 285 ? -3.646 -24.719 -8.07 1 97.5 285 ALA A N 1
ATOM 2094 C CA . ALA A 1 285 ? -3.799 -23.375 -7.488 1 97.5 285 ALA A CA 1
ATOM 2095 C C . ALA A 1 285 ? -5.27 -23.062 -7.215 1 97.5 285 ALA A C 1
ATOM 2097 O O . ALA A 1 285 ? -5.609 -22.531 -6.156 1 97.5 285 ALA A O 1
ATOM 2098 N N . ILE A 1 286 ? -6.102 -23.406 -8.141 1 97.25 286 ILE A N 1
ATOM 2099 C CA . ILE A 1 286 ? -7.531 -23.172 -7.988 1 97.25 286 ILE A CA 1
ATOM 2100 C C . ILE A 1 286 ? -8.07 -23.969 -6.809 1 97.25 286 ILE A C 1
ATOM 2102 O O . ILE A 1 286 ? -8.828 -23.453 -5.984 1 97.25 286 ILE A O 1
ATOM 2106 N N . ALA A 1 287 ? -7.672 -25.203 -6.754 1 96.75 287 ALA A N 1
ATOM 2107 C CA . ALA A 1 287 ? -8.094 -26.047 -5.641 1 96.75 287 ALA A CA 1
ATOM 2108 C C . ALA A 1 287 ? -7.621 -25.469 -4.309 1 96.75 287 ALA A C 1
ATOM 2110 O O . ALA A 1 287 ? -8.375 -25.453 -3.334 1 96.75 287 ALA A O 1
ATOM 2111 N N . ALA A 1 288 ? -6.387 -25.047 -4.266 1 97.81 288 ALA A N 1
ATOM 2112 C CA . ALA A 1 288 ? -5.84 -24.453 -3.051 1 97.81 288 ALA A CA 1
ATOM 2113 C C . ALA A 1 288 ? -6.613 -23.203 -2.658 1 97.81 288 ALA A C 1
ATOM 2115 O O . ALA A 1 288 ? -6.848 -22.953 -1.474 1 97.81 288 ALA A O 1
ATOM 2116 N N . LEU A 1 289 ? -6.98 -22.359 -3.633 1 98.31 289 LEU A N 1
ATOM 2117 C CA . LEU A 1 289 ? -7.758 -21.156 -3.385 1 98.31 289 LEU A CA 1
ATOM 2118 C C . LEU A 1 289 ? -9.109 -21.484 -2.764 1 98.31 289 LEU A C 1
ATOM 2120 O O . LEU A 1 289 ? -9.508 -20.875 -1.768 1 98.31 289 LEU A O 1
ATOM 2124 N N . HIS A 1 290 ? -9.742 -22.5 -3.295 1 97.88 290 HIS A N 1
ATOM 2125 C CA . HIS A 1 290 ? -11.047 -22.891 -2.775 1 97.88 290 HIS A CA 1
ATOM 2126 C C . HIS A 1 290 ? -10.922 -23.453 -1.361 1 97.88 290 HIS A C 1
ATOM 2128 O O . HIS A 1 290 ? -11.734 -23.141 -0.49 1 97.88 290 HIS A O 1
ATOM 2134 N N . LYS A 1 291 ? -9.977 -24.266 -1.136 1 97.44 291 LYS A N 1
ATOM 2135 C CA . LYS A 1 291 ? -9.773 -24.859 0.182 1 97.44 291 LYS A CA 1
ATOM 2136 C C . LYS A 1 291 ? -9.461 -23.797 1.226 1 97.44 291 LYS A C 1
ATOM 2138 O O . LYS A 1 291 ? -10 -23.828 2.332 1 97.44 291 LYS A O 1
ATOM 2143 N N . THR A 1 292 ? -8.562 -22.891 0.853 1 96.75 292 THR A N 1
ATOM 2144 C CA . THR A 1 292 ? -8.18 -21.828 1.776 1 96.75 292 THR A CA 1
ATOM 2145 C C . THR A 1 292 ? -9.359 -20.906 2.062 1 96.75 292 THR A C 1
ATOM 2147 O O . THR A 1 292 ? -9.555 -20.469 3.199 1 96.75 292 THR A O 1
ATOM 2150 N N . TRP A 1 293 ? -10.102 -20.562 1.028 1 96.62 293 TRP A N 1
ATOM 2151 C CA . TRP A 1 293 ? -11.289 -19.734 1.219 1 96.62 293 TRP A CA 1
ATOM 2152 C C . TRP A 1 293 ? -12.266 -20.406 2.18 1 96.62 293 TRP A C 1
ATOM 2154 O O . TRP A 1 293 ? -12.789 -19.75 3.086 1 96.62 293 TRP A O 1
ATOM 2164 N N . ALA A 1 294 ? -12.516 -21.688 1.995 1 95.5 294 ALA A N 1
ATOM 2165 C CA . ALA A 1 294 ? -13.477 -22.438 2.805 1 95.5 294 ALA A CA 1
ATOM 2166 C C . ALA A 1 294 ? -13.016 -22.516 4.258 1 95.5 294 ALA A C 1
ATOM 2168 O O . ALA A 1 294 ? -13.836 -22.656 5.168 1 95.5 294 ALA A O 1
ATOM 2169 N N . ALA A 1 295 ? -11.734 -22.453 4.484 1 92.56 295 ALA A N 1
ATOM 2170 C CA . ALA A 1 295 ? -11.172 -22.609 5.824 1 92.56 295 ALA A CA 1
ATOM 2171 C C . ALA A 1 295 ? -11.125 -21.281 6.566 1 92.56 295 ALA A C 1
ATOM 2173 O O . ALA A 1 295 ? -10.781 -21.234 7.75 1 92.56 295 ALA A O 1
ATOM 2174 N N . ARG A 1 296 ? -11.445 -20.203 5.871 1 87.56 296 ARG A N 1
ATOM 2175 C CA . ARG A 1 296 ? -11.391 -18.891 6.508 1 87.56 296 ARG A CA 1
ATOM 2176 C C . ARG A 1 296 ? -12.469 -18.75 7.582 1 87.56 296 ARG A C 1
ATOM 2178 O O . ARG A 1 296 ? -13.562 -19.312 7.445 1 87.56 296 ARG A O 1
ATOM 2185 N N . PRO A 1 297 ? -12.156 -18 8.641 1 75.69 297 PRO A N 1
ATOM 2186 C CA . PRO A 1 297 ? -13.156 -17.797 9.688 1 75.69 297 PRO A CA 1
ATOM 2187 C C . PRO A 1 297 ? -14.312 -16.906 9.242 1 75.69 297 PRO A C 1
ATOM 2189 O O . PRO A 1 297 ? -14.141 -16.078 8.344 1 75.69 297 PRO A O 1
ATOM 2192 N N . MET B 1 1 ? -14.547 39.844 -8.445 1 50.47 1 MET B N 1
ATOM 2193 C CA . MET B 1 1 ? -13.445 39.531 -7.539 1 50.47 1 MET B CA 1
ATOM 2194 C C . MET B 1 1 ? -13.305 38.031 -7.355 1 50.47 1 MET B C 1
ATOM 2196 O O . MET B 1 1 ? -14.297 37.312 -7.152 1 50.47 1 MET B O 1
ATOM 2200 N N . ILE B 1 2 ? -12.164 37.562 -7.715 1 59.84 2 ILE B N 1
ATOM 2201 C CA . ILE B 1 2 ? -11.969 36.125 -7.641 1 59.84 2 ILE B CA 1
ATOM 2202 C C . ILE B 1 2 ? -11.906 35.688 -6.18 1 59.84 2 ILE B C 1
ATOM 2204 O O . ILE B 1 2 ? -11.125 36.219 -5.395 1 59.84 2 ILE B O 1
ATOM 2208 N N . GLU B 1 3 ? -12.875 34.906 -5.816 1 69.62 3 GLU B N 1
ATOM 2209 C CA . GLU B 1 3 ? -12.961 34.375 -4.457 1 69.62 3 GLU B CA 1
ATOM 2210 C C . GLU B 1 3 ? -11.906 33.312 -4.211 1 69.62 3 GLU B C 1
ATOM 2212 O O . GLU B 1 3 ? -11.656 32.469 -5.082 1 69.62 3 GLU B O 1
ATOM 2217 N N . LEU B 1 4 ? -11.281 33.344 -3.074 1 74.19 4 LEU B N 1
ATOM 2218 C CA . LEU B 1 4 ? -10.172 32.469 -2.715 1 74.19 4 LEU B CA 1
ATOM 2219 C C . LEU B 1 4 ? -10.594 31.016 -2.789 1 74.19 4 LEU B C 1
ATOM 2221 O O . LEU B 1 4 ? -9.789 30.156 -3.164 1 74.19 4 LEU B O 1
ATOM 2225 N N . GLY B 1 5 ? -11.797 30.859 -2.441 1 77.44 5 GLY B N 1
ATOM 2226 C CA . GLY B 1 5 ? -12.312 29.5 -2.51 1 77.44 5 GLY B CA 1
ATOM 2227 C C . GLY B 1 5 ? -12.25 28.906 -3.906 1 77.44 5 GLY B C 1
ATOM 2228 O O . GLY B 1 5 ? -11.961 27.719 -4.074 1 77.44 5 GLY B O 1
ATOM 2229 N N . ARG B 1 6 ? -12.484 29.766 -4.801 1 79.38 6 ARG B N 1
ATOM 2230 C CA . ARG B 1 6 ? -12.461 29.312 -6.191 1 79.38 6 ARG B CA 1
ATOM 2231 C C . ARG B 1 6 ? -11.031 29.031 -6.648 1 79.38 6 ARG B C 1
ATOM 2233 O O . ARG B 1 6 ? -10.797 28.062 -7.387 1 79.38 6 ARG B O 1
ATOM 2240 N N . LEU B 1 7 ? -10.148 29.812 -6.184 1 79.75 7 LEU B N 1
ATOM 2241 C CA . LEU B 1 7 ? -8.742 29.594 -6.492 1 79.75 7 LEU B CA 1
ATOM 2242 C C . LEU B 1 7 ? -8.25 28.297 -5.871 1 79.75 7 LEU B C 1
ATOM 2244 O O . LEU B 1 7 ? -7.492 27.547 -6.5 1 79.75 7 LEU B O 1
ATOM 2248 N N . ARG B 1 8 ? -8.711 28.031 -4.711 1 81.19 8 ARG B N 1
ATOM 2249 C CA . ARG B 1 8 ? -8.344 26.797 -4.031 1 81.19 8 ARG B CA 1
ATOM 2250 C C . ARG B 1 8 ? -8.859 25.578 -4.793 1 81.19 8 ARG B C 1
ATOM 2252 O O . ARG B 1 8 ? -8.164 24.562 -4.91 1 81.19 8 ARG B O 1
ATOM 2259 N N . ALA B 1 9 ? -10.023 25.766 -5.277 1 85.12 9 ALA B N 1
ATOM 2260 C CA . ALA B 1 9 ? -10.625 24.672 -6.051 1 85.12 9 ALA B CA 1
ATOM 2261 C C . ALA B 1 9 ? -9.797 24.375 -7.297 1 85.12 9 ALA B C 1
ATOM 2263 O O . ALA B 1 9 ? -9.547 23.203 -7.609 1 85.12 9 ALA B O 1
ATOM 2264 N N . LEU B 1 10 ? -9.422 25.406 -7.984 1 86.06 10 LEU B N 1
ATOM 2265 C CA . LEU B 1 10 ? -8.617 25.234 -9.188 1 86.06 10 LEU B CA 1
ATOM 2266 C C . LEU B 1 10 ? -7.281 24.578 -8.859 1 86.06 10 LEU B C 1
ATOM 2268 O O . LEU B 1 10 ? -6.863 23.641 -9.555 1 86.06 10 LEU B O 1
ATOM 2272 N N . CYS B 1 11 ? -6.668 24.969 -7.809 1 80.31 11 CYS B N 1
ATOM 2273 C CA . CYS B 1 11 ? -5.379 24.422 -7.402 1 80.31 11 CYS B CA 1
ATOM 2274 C C . CYS B 1 11 ? -5.52 22.953 -7 1 80.31 11 CYS B C 1
ATOM 2276 O O . CYS B 1 11 ? -4.652 22.141 -7.309 1 80.31 11 CYS B O 1
ATOM 2278 N N . ALA B 1 12 ? -6.598 22.703 -6.363 1 82.31 12 ALA B N 1
ATOM 2279 C CA . ALA B 1 12 ? -6.848 21.328 -5.934 1 82.31 12 ALA B CA 1
ATOM 2280 C C . ALA B 1 12 ? -7.027 20.406 -7.137 1 82.31 12 ALA B C 1
ATOM 2282 O O . ALA B 1 12 ? -6.484 19.297 -7.164 1 82.31 12 ALA B O 1
ATOM 2283 N N . VAL B 1 13 ? -7.734 20.859 -8.055 1 85.12 13 VAL B N 1
ATOM 2284 C CA . VAL B 1 13 ? -7.949 20.062 -9.258 1 85.12 13 VAL B CA 1
ATOM 2285 C C . VAL B 1 13 ? -6.629 19.875 -9.992 1 85.12 13 VAL B C 1
ATOM 2287 O O . VAL B 1 13 ? -6.367 18.797 -10.555 1 85.12 13 VAL B O 1
ATOM 2290 N N . ALA B 1 14 ? -5.895 20.828 -10.008 1 80.12 14 ALA B N 1
ATOM 2291 C CA . ALA B 1 14 ? -4.586 20.766 -10.648 1 80.12 14 ALA B CA 1
ATOM 2292 C C . ALA B 1 14 ? -3.711 19.703 -9.984 1 80.12 14 ALA B C 1
ATOM 2294 O O . ALA B 1 14 ? -2.973 18.984 -10.672 1 80.12 14 ALA B O 1
ATOM 2295 N N . SER B 1 15 ? -3.846 19.688 -8.758 1 73.62 15 SER B N 1
ATOM 2296 C CA . SER B 1 15 ? -2.973 18.828 -7.965 1 73.62 15 SER B CA 1
ATOM 2297 C C . SER B 1 15 ? -3.469 17.391 -7.973 1 73.62 15 SER B C 1
ATOM 2299 O O . SER B 1 15 ? -2.666 16.453 -7.953 1 73.62 15 SER B O 1
ATOM 2301 N N . HIS B 1 16 ? -4.773 17.234 -7.992 1 74.06 16 HIS B N 1
ATOM 2302 C CA . HIS B 1 16 ? -5.32 15.906 -7.711 1 74.06 16 HIS B CA 1
ATOM 2303 C C . HIS B 1 16 ? -5.93 15.289 -8.961 1 74.06 16 HIS B C 1
ATOM 2305 O O . HIS B 1 16 ? -6.246 14.094 -8.984 1 74.06 16 HIS B O 1
ATOM 2311 N N . GLY B 1 17 ? -6.16 16.078 -9.984 1 77.12 17 GLY B N 1
ATOM 2312 C CA . GLY B 1 17 ? -6.438 15.594 -11.328 1 77.12 17 GLY B CA 1
ATOM 2313 C C . GLY B 1 17 ? -7.918 15.383 -11.586 1 77.12 17 GLY B C 1
ATOM 2314 O O . GLY B 1 17 ? -8.336 15.273 -12.742 1 77.12 17 GLY B O 1
ATOM 2315 N N . THR B 1 18 ? -8.656 15.172 -10.453 1 79.69 18 THR B N 1
ATOM 2316 C CA . THR B 1 18 ? -10.086 15 -10.633 1 79.69 18 THR B CA 1
ATOM 2317 C C . THR B 1 18 ? -10.867 15.891 -9.672 1 79.69 18 THR B C 1
ATOM 2319 O O . THR B 1 18 ? -10.328 16.328 -8.648 1 79.69 18 THR B O 1
ATOM 2322 N N . VAL B 1 19 ? -12.117 16.203 -10.047 1 83.62 19 VAL B N 1
ATOM 2323 C CA . VAL B 1 19 ? -12.992 17 -9.195 1 83.62 19 VAL B CA 1
ATOM 2324 C C . VAL B 1 19 ? -13.242 16.266 -7.879 1 83.62 19 VAL B C 1
ATOM 2326 O O . VAL B 1 19 ? -13.219 16.875 -6.809 1 83.62 19 VAL B O 1
ATOM 2329 N N . THR B 1 20 ? -13.289 15.008 -8.031 1 79.06 20 THR B N 1
ATOM 2330 C CA . THR B 1 20 ? -13.562 14.203 -6.852 1 79.06 20 THR B CA 1
ATOM 2331 C C . THR B 1 20 ? -12.383 14.219 -5.891 1 79.06 20 THR B C 1
ATOM 2333 O O . THR B 1 20 ? -12.562 14.406 -4.684 1 79.06 20 THR B O 1
ATOM 2336 N N . ALA B 1 21 ? -11.297 14.086 -6.418 1 77.12 21 ALA B N 1
ATOM 2337 C CA . ALA B 1 21 ? -10.094 14.109 -5.59 1 77.12 21 ALA B CA 1
ATOM 2338 C C . ALA B 1 21 ? -9.859 15.5 -5 1 77.12 21 ALA B C 1
ATOM 2340 O O . ALA B 1 21 ? -9.445 15.625 -3.842 1 77.12 21 ALA B O 1
ATOM 2341 N N . ALA B 1 22 ? -10.102 16.422 -5.758 1 81.75 22 ALA B N 1
ATOM 2342 C CA . ALA B 1 22 ? -9.961 17.812 -5.301 1 81.75 22 ALA B CA 1
ATOM 2343 C C . ALA B 1 22 ? -10.938 18.109 -4.168 1 81.75 22 ALA B C 1
ATOM 2345 O O . ALA B 1 22 ? -10.57 18.75 -3.18 1 81.75 22 ALA B O 1
ATOM 2346 N N . ALA B 1 23 ? -12.125 17.672 -4.309 1 81.38 23 ALA B N 1
ATOM 2347 C CA . ALA B 1 23 ? -13.156 17.891 -3.293 1 81.38 23 ALA B CA 1
ATOM 2348 C C . ALA B 1 23 ? -12.758 17.234 -1.97 1 81.38 23 ALA B C 1
ATOM 2350 O O . ALA B 1 23 ? -12.883 17.844 -0.907 1 81.38 23 ALA B O 1
ATOM 2351 N N . ALA B 1 24 ? -12.25 16.125 -2.1 1 70.06 24 ALA B N 1
ATOM 2352 C CA . ALA B 1 24 ? -11.781 15.414 -0.914 1 70.06 24 ALA B CA 1
ATOM 2353 C C . ALA B 1 24 ? -10.68 16.203 -0.201 1 70.06 24 ALA B C 1
ATOM 2355 O O . ALA B 1 24 ? -10.719 16.359 1.021 1 70.06 24 ALA B O 1
ATOM 2356 N N . ALA B 1 25 ? -9.836 16.703 -1.016 1 69.19 25 ALA B N 1
ATOM 2357 C CA . ALA B 1 25 ? -8.703 17.453 -0.482 1 69.19 25 ALA B CA 1
ATOM 2358 C C . ALA B 1 25 ? -9.172 18.734 0.195 1 69.19 25 ALA B C 1
ATOM 2360 O O . ALA B 1 25 ? -8.562 19.188 1.172 1 69.19 25 ALA B O 1
ATOM 2361 N N . LEU B 1 26 ? -10.219 19.281 -0.234 1 72.44 26 LEU B N 1
ATOM 2362 C CA . LEU B 1 26 ? -10.695 20.578 0.249 1 72.44 26 LEU B CA 1
ATOM 2363 C C . LEU B 1 26 ? -11.844 20.391 1.241 1 72.44 26 LEU B C 1
ATOM 2365 O O . LEU B 1 26 ? -12.43 21.375 1.701 1 72.44 26 LEU B O 1
ATOM 2369 N N . HIS B 1 27 ? -12.078 19.078 1.51 1 68.44 27 HIS B N 1
ATOM 2370 C CA . HIS B 1 27 ? -13.148 18.734 2.438 1 68.44 27 HIS B CA 1
ATOM 2371 C C . HIS B 1 27 ? -14.461 19.406 2.031 1 68.44 27 HIS B C 1
ATOM 2373 O O . HIS B 1 27 ? -15.125 20.031 2.857 1 68.44 27 HIS B O 1
ATOM 2379 N N . CYS B 1 28 ? -14.812 19.328 0.781 1 75.31 28 CYS B N 1
ATOM 2380 C CA . CYS B 1 28 ? -16.062 19.844 0.248 1 75.31 28 CYS B CA 1
ATOM 2381 C C . CYS B 1 28 ? -16.656 18.891 -0.785 1 75.31 28 CYS B C 1
ATOM 2383 O O . CYS B 1 28 ? -16.141 17.781 -0.973 1 75.31 28 CYS B O 1
ATOM 2385 N N . THR B 1 29 ? -17.781 19.156 -1.274 1 77.38 29 THR B N 1
ATOM 2386 C CA . THR B 1 29 ? -18.453 18.281 -2.223 1 77.38 29 THR B CA 1
ATOM 2387 C C . THR B 1 29 ? -17.922 18.5 -3.635 1 77.38 29 THR B C 1
ATOM 2389 O O . THR B 1 29 ? -17.484 19.594 -3.977 1 77.38 29 THR B O 1
ATOM 2392 N N . PRO B 1 30 ? -17.984 17.375 -4.383 1 85.94 30 PRO B N 1
ATOM 2393 C CA . PRO B 1 30 ? -17.594 17.531 -5.785 1 85.94 30 PRO B CA 1
ATOM 2394 C C . PRO B 1 30 ? -18.391 18.609 -6.5 1 85.94 30 PRO B C 1
ATOM 2396 O O . PRO B 1 30 ? -17.859 19.344 -7.34 1 85.94 30 PRO B O 1
ATOM 2399 N N . SER B 1 31 ? -19.641 18.703 -6.129 1 87 31 SER B N 1
ATOM 2400 C CA . SER B 1 31 ? -20.5 19.734 -6.723 1 87 31 SER B CA 1
ATOM 2401 C C . SER B 1 31 ? -19.969 21.141 -6.406 1 87 31 SER B C 1
ATOM 2403 O O . SER B 1 31 ? -19.984 22.016 -7.266 1 87 31 SER B O 1
ATOM 2405 N N . ALA B 1 32 ? -19.531 21.281 -5.234 1 86 32 ALA B N 1
ATOM 2406 C CA . ALA B 1 32 ? -18.969 22.578 -4.828 1 86 32 ALA B CA 1
ATOM 2407 C C . ALA B 1 32 ? -17.719 22.922 -5.633 1 86 32 ALA B C 1
ATOM 2409 O O . ALA B 1 32 ? -17.562 24.047 -6.094 1 86 32 ALA B O 1
ATOM 2410 N N . VAL B 1 33 ? -16.922 21.938 -5.824 1 88 33 VAL B N 1
ATOM 2411 C CA . VAL B 1 33 ? -15.703 22.156 -6.594 1 88 33 VAL B CA 1
ATOM 2412 C C . VAL B 1 33 ? -16.062 22.531 -8.031 1 88 33 VAL B C 1
ATOM 2414 O O . VAL B 1 33 ? -15.523 23.484 -8.586 1 88 33 VAL B O 1
ATOM 2417 N N . SER B 1 34 ? -16.938 21.766 -8.555 1 90.25 34 SER B N 1
ATOM 2418 C CA . SER B 1 34 ? -17.359 22.016 -9.93 1 90.25 34 SER B CA 1
ATOM 2419 C C . SER B 1 34 ? -17.969 23.406 -10.078 1 90.25 34 SER B C 1
ATOM 2421 O O . SER B 1 34 ? -17.688 24.109 -11.047 1 90.25 34 SER B O 1
ATOM 2423 N N . GLN B 1 35 ? -18.781 23.75 -9.188 1 88.81 35 GLN B N 1
ATOM 2424 C CA . GLN B 1 35 ? -19.406 25.062 -9.203 1 88.81 35 GLN B CA 1
ATOM 2425 C C . GLN B 1 35 ? -18.359 26.172 -9.094 1 88.81 35 GLN B C 1
ATOM 2427 O O . GLN B 1 35 ? -18.422 27.172 -9.805 1 88.81 35 GLN B O 1
ATOM 2432 N N . HIS B 1 36 ? -17.469 25.969 -8.164 1 87.75 36 HIS B N 1
ATOM 2433 C CA . HIS B 1 36 ? -16.391 26.938 -7.988 1 87.75 36 HIS B CA 1
ATOM 2434 C C . HIS B 1 36 ? -15.594 27.109 -9.273 1 87.75 36 HIS B C 1
ATOM 2436 O O . HIS B 1 36 ? -15.266 28.234 -9.664 1 87.75 36 HIS B O 1
ATOM 2442 N N . LEU B 1 37 ? -15.336 26.016 -9.938 1 89.25 37 LEU B N 1
ATOM 2443 C CA . LEU B 1 37 ? -14.578 26.062 -11.188 1 89.25 37 LEU B CA 1
ATOM 2444 C C . LEU B 1 37 ? -15.359 26.781 -12.273 1 89.25 37 LEU B C 1
ATOM 2446 O O . LEU B 1 37 ? -14.805 27.625 -12.992 1 89.25 37 LEU B O 1
ATOM 2450 N N . GLY B 1 38 ? -16.594 26.422 -12.406 1 90.75 38 GLY B N 1
ATOM 2451 C CA . GLY B 1 38 ? -17.438 27.094 -13.375 1 90.75 38 GLY B CA 1
ATOM 2452 C C . GLY B 1 38 ? -17.531 28.594 -13.156 1 90.75 38 GLY B C 1
ATOM 2453 O O . GLY B 1 38 ? -17.422 29.375 -14.109 1 90.75 38 GLY B O 1
ATOM 2454 N N . LYS B 1 39 ? -17.781 28.922 -11.945 1 87.19 39 LYS B N 1
ATOM 2455 C CA . LYS B 1 39 ? -17.859 30.328 -11.609 1 87.19 39 LYS B CA 1
ATOM 2456 C C . LYS B 1 39 ? -16.547 31.047 -11.906 1 87.19 39 LYS B C 1
ATOM 2458 O O . LYS B 1 39 ? -16.531 32.188 -12.398 1 87.19 39 LYS B O 1
ATOM 2463 N N . LEU B 1 40 ? -15.508 30.375 -11.57 1 86.81 40 LEU B N 1
ATOM 2464 C CA . LEU B 1 40 ? -14.18 30.938 -11.82 1 86.81 40 LEU B CA 1
ATOM 2465 C C . LEU B 1 40 ? -13.961 31.156 -13.312 1 86.81 40 LEU B C 1
ATOM 2467 O O . LEU B 1 40 ? -13.422 32.188 -13.719 1 86.81 40 LEU B O 1
ATOM 2471 N N . GLU B 1 41 ? -14.328 30.219 -14.117 1 88.88 41 GLU B N 1
ATOM 2472 C CA . GLU B 1 41 ? -14.18 30.328 -15.562 1 88.88 41 GLU B CA 1
ATOM 2473 C C . GLU B 1 41 ? -15.055 31.438 -16.125 1 88.88 41 GLU B C 1
ATOM 2475 O O . GLU B 1 41 ? -14.625 32.188 -17 1 88.88 41 GLU B O 1
ATOM 2480 N N . ARG B 1 42 ? -16.234 31.547 -15.625 1 85.69 42 ARG B N 1
ATOM 2481 C CA . ARG B 1 42 ? -17.125 32.625 -16.031 1 85.69 42 ARG B CA 1
ATOM 2482 C C . ARG B 1 42 ? -16.547 34 -15.641 1 85.69 42 ARG B C 1
ATOM 2484 O O . ARG B 1 42 ? -16.547 34.938 -16.453 1 85.69 42 ARG B O 1
ATOM 2491 N N . GLU B 1 43 ? -16.078 34.062 -14.469 1 80.88 43 GLU B N 1
ATOM 2492 C CA . GLU B 1 43 ? -15.531 35.312 -13.961 1 80.88 43 GLU B CA 1
ATOM 2493 C C . GLU B 1 43 ? -14.281 35.719 -14.742 1 80.88 43 GLU B C 1
ATOM 2495 O O . GLU B 1 43 ? -14.039 36.906 -14.938 1 80.88 43 GLU B O 1
ATOM 2500 N N . THR B 1 44 ? -13.562 34.688 -15.156 1 80.31 44 THR B N 1
ATOM 2501 C CA . THR B 1 44 ? -12.32 34.969 -15.867 1 80.31 44 THR B CA 1
ATOM 2502 C C . THR B 1 44 ? -12.562 35 -17.375 1 80.31 44 THR B C 1
ATOM 2504 O O . THR B 1 44 ? -11.711 35.5 -18.125 1 80.31 44 THR B O 1
ATOM 2507 N N . GLY B 1 45 ? -13.656 34.531 -17.797 1 82.94 45 GLY B N 1
ATOM 2508 C CA . GLY B 1 45 ? -13.984 34.5 -19.219 1 82.94 45 GLY B CA 1
ATOM 2509 C C . GLY B 1 45 ? -13.117 33.5 -20 1 82.94 45 GLY B C 1
ATOM 2510 O O . GLY B 1 45 ? -12.836 33.719 -21.172 1 82.94 45 GLY B O 1
ATOM 2511 N N . THR B 1 46 ? -12.516 32.625 -19.25 1 84.69 46 THR B N 1
ATOM 2512 C CA . THR B 1 46 ? -11.57 31.703 -19.875 1 84.69 46 THR B CA 1
ATOM 2513 C C . THR B 1 46 ? -11.812 30.281 -19.391 1 84.69 46 THR B C 1
ATOM 2515 O O . THR B 1 46 ? -12.172 30.078 -18.219 1 84.69 46 THR B O 1
ATOM 2518 N N . VAL B 1 47 ? -11.625 29.375 -20.234 1 90.25 47 VAL B N 1
ATOM 2519 C CA . VAL B 1 47 ? -11.672 27.953 -19.859 1 90.25 47 VAL B CA 1
ATOM 2520 C C . VAL B 1 47 ? -10.367 27.578 -19.172 1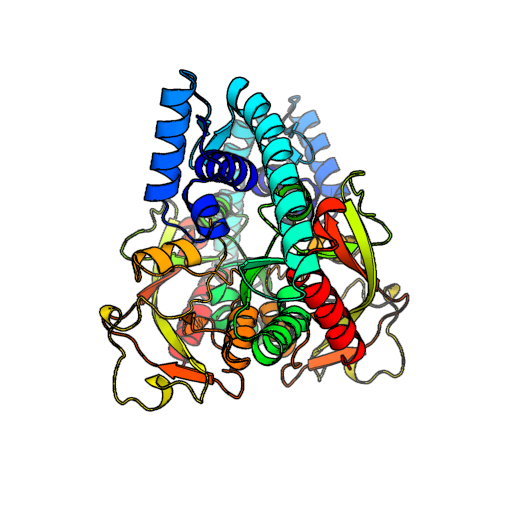 90.25 47 VAL B C 1
ATOM 2522 O O . VAL B 1 47 ? -9.281 27.781 -19.703 1 90.25 47 VAL B O 1
ATOM 2525 N N . LEU B 1 48 ? -10.492 27.047 -17.953 1 90.62 48 LEU B N 1
ATOM 2526 C CA . LEU B 1 48 ? -9.305 26.828 -17.141 1 90.62 48 LEU B CA 1
ATOM 2527 C C . LEU B 1 48 ? -8.961 25.344 -17.078 1 90.62 48 LEU B C 1
ATOM 2529 O O . LEU B 1 48 ? -7.82 24.969 -16.797 1 90.62 48 LEU B O 1
ATOM 2533 N N . VAL B 1 49 ? -9.977 24.531 -17.203 1 90.94 49 VAL B N 1
ATOM 2534 C CA . VAL B 1 49 ? -9.789 23.078 -17.141 1 90.94 49 VAL B CA 1
ATOM 2535 C C . VAL B 1 49 ? -10.516 22.422 -18.312 1 90.94 49 VAL B C 1
ATOM 2537 O O . VAL B 1 49 ? -11.508 22.953 -18.812 1 90.94 49 VAL B O 1
ATOM 2540 N N . GLU B 1 50 ? -9.844 21.297 -18.781 1 89.5 50 GLU B N 1
ATOM 2541 C CA . GLU B 1 50 ? -10.469 20.516 -19.844 1 89.5 50 GLU B CA 1
ATOM 2542 C C . GLU B 1 50 ? -10.469 19.031 -19.5 1 89.5 50 GLU B C 1
ATOM 2544 O O . GLU B 1 50 ? -9.617 18.562 -18.75 1 89.5 50 GLU B O 1
ATOM 2549 N N . LYS B 1 51 ? -11.438 18.391 -20.078 1 81.75 51 LYS B N 1
ATOM 2550 C CA . LYS B 1 51 ? -11.555 16.953 -19.828 1 81.75 51 LYS B CA 1
ATOM 2551 C C . LYS B 1 51 ? -10.367 16.188 -20.406 1 81.75 51 LYS B C 1
ATOM 2553 O O . LYS B 1 51 ? -9.914 16.484 -21.516 1 81.75 51 LYS B O 1
ATOM 2558 N N . ASP B 1 52 ? -9.781 15.492 -19.703 1 79.25 52 ASP B N 1
ATOM 2559 C CA . ASP B 1 52 ? -8.695 14.586 -20.078 1 79.25 52 ASP B CA 1
ATOM 2560 C C . ASP B 1 52 ? -8.977 13.164 -19.594 1 79.25 52 ASP B C 1
ATOM 2562 O O . ASP B 1 52 ? -8.555 12.781 -18.5 1 79.25 52 ASP B O 1
ATOM 2566 N N . GLY B 1 53 ? -9.656 12.383 -20.469 1 69.75 53 GLY B N 1
ATOM 2567 C CA . GLY B 1 53 ?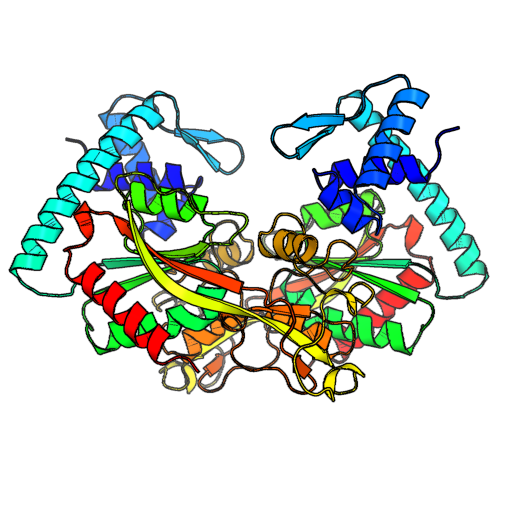 -10.133 11.086 -20.031 1 69.75 53 GLY B CA 1
ATOM 2568 C C . GLY B 1 53 ? -11.102 11.164 -18.859 1 69.75 53 GLY B C 1
ATOM 2569 O O . GLY B 1 53 ? -12.133 11.82 -18.953 1 69.75 53 GLY B O 1
ATOM 2570 N N . ARG B 1 54 ? -10.812 10.484 -17.734 1 64.31 54 ARG B N 1
ATOM 2571 C CA . ARG B 1 54 ? -11.648 10.516 -16.531 1 64.31 54 ARG B CA 1
ATOM 2572 C C . ARG B 1 54 ? -11.25 11.664 -15.609 1 64.31 54 ARG B C 1
ATOM 2574 O O . ARG B 1 54 ? -11.906 11.906 -14.594 1 64.31 54 ARG B O 1
ATOM 2581 N N . GLY B 1 55 ? -10.25 12.32 -16.047 1 77.56 55 GLY B N 1
ATOM 2582 C CA . GLY B 1 55 ? -9.781 13.406 -15.203 1 77.56 55 GLY B CA 1
ATOM 2583 C C . GLY B 1 55 ? -9.836 14.758 -15.891 1 77.56 55 GLY B C 1
ATOM 2584 O O . GLY B 1 55 ? -10.523 14.922 -16.906 1 77.56 55 GLY B O 1
ATOM 2585 N N . LEU B 1 56 ? -9.438 15.781 -15.133 1 82.06 56 LEU B N 1
ATOM 2586 C CA . LEU B 1 56 ? -9.32 17.125 -15.664 1 82.06 56 LEU B CA 1
ATOM 2587 C C . LEU B 1 56 ? -7.859 17.531 -15.812 1 82.06 56 LEU B C 1
ATOM 2589 O O . LEU B 1 56 ? -7.016 17.125 -15.016 1 82.06 56 LEU B O 1
ATOM 2593 N N . ARG B 1 57 ? -7.59 18.094 -16.953 1 84.81 57 ARG B N 1
ATOM 2594 C CA . ARG B 1 57 ? -6.277 18.703 -17.125 1 84.81 57 ARG B CA 1
ATOM 2595 C C . ARG B 1 57 ? -6.387 20.219 -17.234 1 84.81 57 ARG B C 1
ATOM 2597 O O . ARG B 1 57 ? -7.379 20.734 -17.75 1 84.81 57 ARG B O 1
ATOM 2604 N N . LEU B 1 58 ? -5.348 20.938 -16.766 1 84.88 58 LEU B N 1
ATOM 2605 C CA . LEU B 1 58 ? -5.305 22.391 -16.859 1 84.88 58 LEU B CA 1
ATOM 2606 C C . LEU B 1 58 ? -5.078 22.844 -18.297 1 84.88 58 LEU B C 1
ATOM 2608 O O . LEU B 1 58 ? -4.289 22.234 -19.031 1 84.88 58 LEU B O 1
ATOM 2612 N N . THR B 1 59 ? -5.832 23.875 -18.734 1 85.81 59 THR B N 1
ATOM 2613 C CA . THR B 1 59 ? -5.48 24.609 -19.953 1 85.81 59 THR B CA 1
ATOM 2614 C C . THR B 1 59 ? -4.254 25.484 -19.719 1 85.81 59 THR B C 1
ATOM 2616 O O . THR B 1 59 ? -3.736 25.562 -18.594 1 85.81 59 THR B O 1
ATOM 2619 N N . SER B 1 60 ? -3.805 26.109 -20.781 1 82 60 SER B N 1
ATOM 2620 C CA . SER B 1 60 ? -2.703 27.047 -20.641 1 82 60 SER B CA 1
ATOM 2621 C C . SER B 1 60 ? -3.068 28.188 -19.688 1 82 60 SER B C 1
ATOM 2623 O O . SER B 1 60 ? -2.264 28.562 -18.844 1 82 60 SER B O 1
ATOM 2625 N N . ALA B 1 61 ? -4.223 28.641 -19.875 1 83.38 61 ALA B N 1
ATOM 2626 C CA . ALA B 1 61 ? -4.723 29.688 -18.984 1 83.38 61 ALA B CA 1
ATOM 2627 C C . ALA B 1 61 ? -4.871 29.156 -17.562 1 83.38 61 ALA B C 1
ATOM 2629 O O . ALA B 1 61 ? -4.574 29.875 -16.594 1 83.38 61 ALA B O 1
ATOM 2630 N N . GLY B 1 62 ? -5.328 27.922 -17.469 1 86 62 GLY B N 1
ATOM 2631 C CA . GLY B 1 62 ? -5.438 27.281 -16.172 1 86 62 GLY B CA 1
ATOM 2632 C C . GLY B 1 62 ? -4.113 27.188 -15.43 1 86 62 GLY B C 1
ATOM 2633 O O . GLY B 1 62 ? -4.047 27.453 -14.227 1 86 62 GLY B O 1
ATOM 2634 N N . ARG B 1 63 ? -3.111 26.953 -16.125 1 80.56 63 ARG B N 1
ATOM 2635 C CA . ARG B 1 63 ? -1.775 26.859 -15.547 1 80.56 63 ARG B CA 1
ATOM 2636 C C . ARG B 1 63 ? -1.305 28.219 -15.023 1 80.56 63 ARG B C 1
ATOM 2638 O O . ARG B 1 63 ? -0.737 28.297 -13.938 1 80.56 63 ARG B O 1
ATOM 2645 N N . VAL B 1 64 ? -1.575 29.234 -15.773 1 75.62 64 VAL B N 1
ATOM 2646 C CA . VAL B 1 64 ? -1.209 30.578 -15.375 1 75.62 64 VAL B CA 1
ATOM 2647 C C . VAL B 1 64 ? -1.964 30.969 -14.109 1 75.62 64 VAL B C 1
ATOM 2649 O O . VAL B 1 64 ? -1.368 31.484 -13.156 1 75.62 64 VAL B O 1
ATOM 2652 N N . LEU B 1 65 ? -3.197 30.656 -14.125 1 81 65 LEU B N 1
ATOM 2653 C CA . LEU B 1 65 ? -4.004 31.078 -12.984 1 81 65 LEU B CA 1
ATOM 2654 C C . LEU B 1 65 ? -3.635 30.266 -11.742 1 81 65 LEU B C 1
ATOM 2656 O O . LEU B 1 65 ? -3.637 30.812 -10.633 1 81 65 LEU B O 1
ATOM 2660 N N . VAL B 1 66 ? -3.332 29.047 -11.977 1 82.69 66 VAL B N 1
ATOM 2661 C CA . VAL B 1 66 ? -2.912 28.219 -10.836 1 82.69 66 VAL B CA 1
ATOM 2662 C C . VAL B 1 66 ? -1.643 28.812 -10.227 1 82.69 66 VAL B C 1
ATOM 2664 O O . VAL B 1 66 ? -1.505 28.859 -9 1 82.69 66 VAL B O 1
ATOM 2667 N N . GLU B 1 67 ? -0.784 29.25 -11.016 1 73.56 67 GLU B N 1
ATOM 2668 C CA . GLU B 1 67 ? 0.445 29.875 -10.523 1 73.56 67 GLU B CA 1
ATOM 2669 C C . GLU B 1 67 ? 0.143 31.109 -9.688 1 73.56 67 GLU B C 1
ATOM 2671 O O . GLU B 1 67 ? 0.683 31.266 -8.586 1 73.56 67 GLU B O 1
ATOM 2676 N N . HIS B 1 68 ? -0.742 31.859 -10.164 1 74 68 HIS B N 1
ATOM 2677 C CA . HIS B 1 68 ? -1.096 33.094 -9.461 1 74 68 HIS B CA 1
ATOM 2678 C C . HIS B 1 68 ? -1.956 32.781 -8.242 1 74 68 HIS B C 1
ATOM 2680 O O . HIS B 1 68 ? -1.812 33.438 -7.199 1 74 68 HIS B O 1
ATOM 2686 N N . ALA B 1 69 ? -2.807 31.891 -8.453 1 76.75 69 ALA B N 1
ATOM 2687 C CA . ALA B 1 69 ? -3.65 31.484 -7.336 1 76.75 69 ALA B CA 1
ATOM 2688 C C . ALA B 1 69 ? -2.807 30.984 -6.172 1 76.75 69 ALA B C 1
ATOM 2690 O O . ALA B 1 69 ? -3.061 31.328 -5.016 1 76.75 69 ALA B O 1
ATOM 2691 N N . THR B 1 70 ? -1.872 30.297 -6.531 1 71.75 70 THR B N 1
ATOM 2692 C CA . THR B 1 70 ? -0.974 29.766 -5.516 1 71.75 70 THR B CA 1
ATOM 2693 C C . THR B 1 70 ? -0.305 30.891 -4.738 1 71.75 70 THR B C 1
ATOM 2695 O O . THR B 1 70 ? -0.23 30.844 -3.508 1 71.75 70 THR B O 1
ATOM 2698 N N . ARG B 1 71 ? 0.103 31.859 -5.398 1 66.69 71 ARG B N 1
ATOM 2699 C CA . ARG B 1 71 ? 0.729 33 -4.754 1 66.69 71 ARG B CA 1
ATOM 2700 C C . ARG B 1 71 ? -0.256 33.719 -3.84 1 66.69 71 ARG B C 1
ATOM 2702 O O . ARG B 1 71 ? 0.091 34.125 -2.719 1 66.69 71 ARG B O 1
ATOM 2709 N N . ALA B 1 72 ? -1.446 33.906 -4.336 1 68.88 72 ALA B N 1
ATOM 2710 C CA . ALA B 1 72 ? -2.471 34.594 -3.555 1 68.88 72 ALA B CA 1
ATOM 2711 C C . ALA B 1 72 ? -2.828 33.812 -2.303 1 68.88 72 ALA B C 1
ATOM 2713 O O . ALA B 1 72 ? -2.922 34.375 -1.208 1 68.88 72 ALA B O 1
ATOM 2714 N N . LEU B 1 73 ? -2.92 32.625 -2.492 1 69.38 73 LEU B N 1
ATOM 2715 C CA . LEU B 1 73 ? -3.283 31.766 -1.367 1 69.38 73 LEU B CA 1
ATOM 2716 C C . LEU B 1 73 ? -2.162 31.719 -0.335 1 69.38 73 LEU B C 1
ATOM 2718 O O . LEU B 1 73 ? -2.42 31.734 0.871 1 69.38 73 LEU B O 1
ATOM 2722 N N . THR B 1 74 ? -1.07 31.75 -0.878 1 64 74 THR B N 1
ATOM 2723 C CA . THR B 1 74 ? 0.094 31.797 -0.001 1 64 74 THR B CA 1
ATOM 2724 C C . THR B 1 74 ? 0.11 33.094 0.81 1 64 74 THR B C 1
ATOM 2726 O O . THR B 1 74 ? 0.389 33.062 2.01 1 64 74 THR B O 1
ATOM 2729 N N . ALA B 1 75 ? -0.224 34.062 0.135 1 63.31 75 ALA B N 1
ATOM 2730 C CA . ALA B 1 75 ? -0.236 35.375 0.801 1 63.31 75 ALA B CA 1
ATOM 2731 C C . ALA B 1 75 ? -1.298 35.406 1.896 1 63.31 75 ALA B C 1
ATOM 2733 O O . ALA B 1 75 ? -1.056 35.938 2.982 1 63.31 75 ALA B O 1
ATOM 2734 N N . VAL B 1 76 ? -2.393 34.938 1.63 1 61.34 76 VAL B N 1
ATOM 2735 C CA . VAL B 1 76 ? -3.469 34.875 2.615 1 61.34 76 VAL B CA 1
ATOM 2736 C C . VAL B 1 76 ? -3.053 34 3.795 1 61.34 76 VAL B C 1
ATOM 2738 O O . VAL B 1 76 ? -3.271 34.375 4.953 1 61.34 76 VAL B O 1
ATOM 2741 N N . GLU B 1 77 ? -2.486 32.969 3.492 1 60.56 77 GLU B N 1
ATOM 2742 C CA . GLU B 1 77 ? -2.016 32.031 4.531 1 60.56 77 GLU B CA 1
ATOM 2743 C C . GLU B 1 77 ? -0.961 32.719 5.41 1 60.56 77 GLU B C 1
ATOM 2745 O O . GLU B 1 77 ? -0.977 32.531 6.633 1 60.56 77 GLU B O 1
ATOM 2750 N N . GLU B 1 78 ? -0.135 33.406 4.715 1 59.72 78 GLU B N 1
ATOM 2751 C CA . GLU B 1 78 ? 0.877 34.125 5.465 1 59.72 78 GLU B CA 1
ATOM 2752 C C . GLU B 1 78 ? 0.236 35.156 6.387 1 59.72 78 GLU B C 1
ATOM 2754 O O . GLU B 1 78 ? 0.677 35.344 7.523 1 59.72 78 GLU B O 1
ATOM 2759 N N . ALA B 1 79 ? -0.743 35.781 5.898 1 58.25 79 ALA B N 1
ATOM 2760 C CA . ALA B 1 79 ? -1.455 36.75 6.711 1 58.25 79 ALA B CA 1
ATOM 2761 C C . ALA B 1 79 ? -2.143 36.094 7.902 1 58.25 79 ALA B C 1
ATOM 2763 O O . ALA B 1 79 ? -2.078 36.594 9.023 1 58.25 79 ALA B O 1
ATOM 2764 N N . GLU B 1 80 ? -2.717 35 7.621 1 58.19 80 GLU B N 1
ATOM 2765 C CA . GLU B 1 80 ? -3.387 34.25 8.68 1 58.19 80 GLU B CA 1
ATOM 2766 C C . GLU B 1 80 ? -2.385 33.719 9.711 1 58.19 80 GLU B C 1
ATOM 2768 O O . GLU B 1 80 ? -2.635 33.781 10.914 1 58.19 80 GLU B O 1
ATOM 2773 N N . ALA B 1 81 ? -1.36 33.281 9.172 1 58.19 81 ALA B N 1
ATOM 2774 C CA . ALA B 1 81 ? -0.297 32.781 10.047 1 58.19 81 ALA B CA 1
ATOM 2775 C C . ALA B 1 81 ? 0.243 33.906 10.922 1 58.19 81 ALA B C 1
ATOM 2777 O O . ALA B 1 81 ? 0.499 33.719 12.117 1 58.19 81 ALA B O 1
ATOM 2778 N N . ALA B 1 82 ? 0.333 34.969 10.328 1 57.16 82 ALA B N 1
ATOM 2779 C CA . ALA B 1 82 ? 0.832 36.125 11.07 1 57.16 82 ALA B CA 1
ATOM 2780 C C . ALA B 1 82 ? -0.151 36.531 12.156 1 57.16 82 ALA B C 1
ATOM 2782 O O . ALA B 1 82 ? 0.252 36.844 13.281 1 57.16 82 ALA B O 1
ATOM 2783 N N . LEU B 1 83 ? -1.344 36.531 11.766 1 57.56 83 LEU B N 1
ATOM 2784 C CA . LEU B 1 83 ? -2.371 36.906 12.734 1 57.56 83 LEU B CA 1
ATOM 2785 C C . LEU B 1 83 ? -2.445 35.875 13.852 1 57.56 83 LEU B C 1
ATOM 2787 O O . LEU B 1 83 ? -2.545 36.219 15.031 1 57.56 83 LEU B O 1
ATOM 2791 N N . ALA B 1 84 ? -2.41 34.625 13.453 1 57.84 84 ALA B N 1
ATOM 2792 C CA . ALA B 1 84 ? -2.436 33.531 14.43 1 57.84 84 ALA B CA 1
ATOM 2793 C C . ALA B 1 84 ? -1.217 33.594 15.352 1 57.84 84 ALA B C 1
ATOM 2795 O O . ALA B 1 84 ? -1.334 33.406 16.562 1 57.84 84 ALA B O 1
ATOM 2796 N N . ALA B 1 85 ? -0.117 33.719 14.719 1 58.38 85 ALA B N 1
ATOM 2797 C CA . ALA B 1 85 ? 1.116 33.844 15.492 1 58.38 85 ALA B CA 1
ATOM 2798 C C . ALA B 1 85 ? 1.02 34.969 16.5 1 58.38 85 ALA B C 1
ATOM 2800 O O . ALA B 1 85 ? 1.513 34.875 17.625 1 58.38 85 ALA B O 1
ATOM 2801 N N . HIS B 1 86 ? 0.39 35.906 15.977 1 58.19 86 HIS B N 1
ATOM 2802 C CA . HIS B 1 86 ? 0.211 37.062 16.859 1 58.19 86 HIS B CA 1
ATOM 2803 C C . HIS B 1 86 ? -0.625 36.656 18.078 1 58.19 86 HIS B C 1
ATOM 2805 O O . HIS B 1 86 ? -0.35 37.125 19.203 1 58.19 86 HIS B O 1
ATOM 2811 N N . HIS B 1 87 ? -1.546 35.75 17.891 1 60.44 87 HIS B N 1
ATOM 2812 C CA . HIS B 1 87 ? -2.416 35.375 18.984 1 60.44 87 HIS B CA 1
ATOM 2813 C C . HIS B 1 87 ? -1.908 34.125 19.688 1 60.44 87 HIS B C 1
ATOM 2815 O O . HIS B 1 87 ? -2.385 33.781 20.766 1 60.44 87 HIS B O 1
ATOM 2821 N N . GLY B 1 88 ? -0.922 33.469 19.156 1 67.25 88 GLY B N 1
ATOM 2822 C CA . GLY B 1 88 ? -0.323 32.281 19.719 1 67.25 88 GLY B CA 1
ATOM 2823 C C . GLY B 1 88 ? -1.276 31.094 19.766 1 67.25 88 GLY B C 1
ATOM 2824 O O . GLY B 1 88 ? -1.016 30.109 20.453 1 67.25 88 GLY B O 1
ATOM 2825 N N . VAL B 1 89 ? -2.385 31.25 19.203 1 73.62 89 VAL B N 1
ATOM 2826 C CA . VAL B 1 89 ? -3.412 30.219 19.312 1 73.62 89 VAL B CA 1
ATOM 2827 C C . VAL B 1 89 ? -3.209 29.188 18.203 1 73.62 89 VAL B C 1
ATOM 2829 O O . VAL B 1 89 ? -3.055 29.531 17.031 1 73.62 89 VAL B O 1
ATOM 2832 N N . VAL B 1 90 ? -2.951 27.969 18.609 1 84.06 90 VAL B N 1
ATOM 2833 C CA . VAL B 1 90 ? -2.881 26.844 17.672 1 84.06 90 VAL B CA 1
ATOM 2834 C C . VAL B 1 90 ? -4.289 26.344 17.359 1 84.06 90 VAL B C 1
ATOM 2836 O O . VAL B 1 90 ? -4.91 25.672 18.188 1 84.06 90 VAL B O 1
ATOM 2839 N N . ALA B 1 91 ? -4.797 26.828 16.281 1 76.56 91 ALA B N 1
ATOM 2840 C CA . ALA B 1 91 ? -6.156 26.5 15.859 1 76.56 91 ALA B CA 1
ATOM 2841 C C . ALA B 1 91 ? -6.262 26.453 14.336 1 76.56 91 ALA B C 1
ATOM 2843 O O . ALA B 1 91 ? -5.27 26.656 13.625 1 76.56 91 ALA B O 1
ATOM 2844 N N . GLY B 1 92 ? -7.449 25.984 13.852 1 82.31 92 GLY B N 1
ATOM 2845 C CA . GLY B 1 92 ? -7.68 25.922 12.414 1 82.31 92 GLY B CA 1
ATOM 2846 C C . GLY B 1 92 ? -7.414 24.531 11.844 1 82.31 92 GLY B C 1
ATOM 2847 O O . GLY B 1 92 ? -7.68 23.531 12.492 1 82.31 92 GLY B O 1
ATOM 2848 N N . ASN B 1 93 ? -6.949 24.641 10.508 1 84.94 93 ASN B N 1
ATOM 2849 C CA . ASN B 1 93 ? -6.723 23.391 9.789 1 84.94 93 ASN B CA 1
ATOM 2850 C C . ASN B 1 93 ? -5.242 23.188 9.477 1 84.94 93 ASN B C 1
ATOM 2852 O O . ASN B 1 93 ? -4.535 24.141 9.148 1 84.94 93 ASN B O 1
ATOM 2856 N N . LEU B 1 94 ? -4.82 22.047 9.68 1 91.88 94 LEU B N 1
ATOM 2857 C CA . LEU B 1 94 ? -3.447 21.656 9.375 1 91.88 94 LEU B CA 1
ATOM 2858 C C . LEU B 1 94 ? -3.414 20.328 8.609 1 91.88 94 LEU B C 1
ATOM 2860 O O . LEU B 1 94 ? -3.949 19.328 9.078 1 91.88 94 LEU B O 1
ATOM 2864 N N . THR B 1 95 ? -2.881 20.328 7.418 1 93 95 THR B N 1
ATOM 2865 C CA . THR B 1 95 ? -2.754 19.109 6.621 1 93 95 THR B CA 1
ATOM 2866 C C . THR B 1 95 ? -1.306 18.641 6.586 1 93 95 THR B C 1
ATOM 2868 O O . THR B 1 95 ? -0.404 19.406 6.23 1 93 95 THR B O 1
ATOM 2871 N N . ILE B 1 96 ? -1.113 17.391 6.969 1 97.31 96 ILE B N 1
ATOM 2872 C CA . ILE B 1 96 ? 0.195 16.75 6.914 1 97.31 96 ILE B CA 1
ATOM 2873 C C . ILE B 1 96 ? 0.236 15.758 5.754 1 97.31 96 ILE B C 1
ATOM 2875 O O . ILE B 1 96 ? -0.681 14.945 5.586 1 97.31 96 ILE B O 1
ATOM 2879 N N . ALA B 1 97 ? 1.213 15.875 4.906 1 97.25 97 ALA B N 1
ATOM 2880 C CA . ALA B 1 97 ? 1.511 14.836 3.918 1 97.25 97 ALA B CA 1
ATOM 2881 C C . ALA B 1 97 ? 2.689 13.977 4.363 1 97.25 97 ALA B C 1
ATOM 2883 O O . ALA B 1 97 ? 3.627 14.477 4.992 1 97.25 97 ALA B O 1
ATOM 2884 N N . SER B 1 98 ? 2.584 12.734 4.047 1 96.88 98 SER B N 1
ATOM 2885 C CA . SER B 1 98 ? 3.643 11.844 4.516 1 96.88 98 SER B CA 1
ATOM 2886 C C . SER B 1 98 ? 3.832 10.664 3.564 1 96.88 98 SER B C 1
ATOM 2888 O O . SER B 1 98 ? 2.885 10.234 2.904 1 96.88 98 SER B O 1
ATOM 2890 N N . PHE B 1 99 ? 5.133 10.188 3.523 1 92.81 99 PHE B N 1
ATOM 2891 C CA . PHE B 1 99 ? 5.395 8.945 2.812 1 92.81 99 PHE B CA 1
ATOM 2892 C C . PHE B 1 99 ? 4.871 7.75 3.602 1 92.81 99 PHE B C 1
ATOM 2894 O O . PHE B 1 99 ? 4.668 7.844 4.812 1 92.81 99 PHE B O 1
ATOM 2901 N N . PRO B 1 100 ? 4.621 6.602 2.984 1 89.94 100 PRO B N 1
ATOM 2902 C CA . PRO B 1 100 ? 3.824 5.508 3.553 1 89.94 100 PRO B CA 1
ATOM 2903 C C . PRO B 1 100 ? 4.387 4.996 4.875 1 89.94 100 PRO B C 1
ATOM 2905 O O . PRO B 1 100 ? 3.639 4.801 5.836 1 89.94 100 PRO B O 1
ATOM 2908 N N . THR B 1 101 ? 5.625 4.801 5 1 90.94 101 THR B N 1
ATOM 2909 C CA . THR B 1 101 ? 6.23 4.234 6.203 1 90.94 101 THR B CA 1
ATOM 2910 C C . THR B 1 101 ? 5.992 5.141 7.406 1 90.94 101 THR B C 1
ATOM 2912 O O . THR B 1 101 ? 5.684 4.66 8.5 1 90.94 101 THR B O 1
ATOM 2915 N N . ALA B 1 102 ? 6.102 6.379 7.176 1 94.19 102 ALA B N 1
ATOM 2916 C CA . ALA B 1 102 ? 5.918 7.324 8.273 1 94.19 102 ALA B CA 1
ATOM 2917 C C . ALA B 1 102 ? 4.441 7.465 8.633 1 94.19 102 ALA B C 1
ATOM 2919 O O . ALA B 1 102 ? 4.098 7.734 9.789 1 94.19 102 ALA B O 1
ATOM 2920 N N . CYS B 1 103 ? 3.549 7.328 7.66 1 93.56 103 CYS B N 1
ATOM 2921 C CA . CYS B 1 103 ? 2.119 7.316 7.953 1 93.56 103 CYS B CA 1
ATOM 2922 C C . CYS B 1 103 ? 1.777 6.242 8.977 1 93.56 103 CYS B C 1
ATOM 2924 O O . CYS B 1 103 ? 0.829 6.395 9.75 1 93.56 103 CYS B O 1
ATOM 2926 N N . ARG B 1 104 ? 2.553 5.273 8.969 1 88.81 104 ARG B N 1
ATOM 2927 C CA . ARG B 1 104 ? 2.287 4.133 9.836 1 88.81 104 ARG B CA 1
ATOM 2928 C C . ARG B 1 104 ? 2.992 4.289 11.18 1 88.81 104 ARG B C 1
ATOM 2930 O O . ARG B 1 104 ? 2.365 4.164 12.234 1 88.81 104 ARG B O 1
ATOM 2937 N N . GLY B 1 105 ? 4.207 4.625 11.125 1 91.75 105 GLY B N 1
ATOM 2938 C CA . GLY B 1 105 ? 5.023 4.453 12.312 1 91.75 105 GLY B CA 1
ATOM 2939 C C . GLY B 1 105 ? 5.285 5.75 13.055 1 91.75 105 GLY B C 1
ATOM 2940 O O . GLY B 1 105 ? 5.809 5.742 14.164 1 91.75 105 GLY B O 1
ATOM 2941 N N . LEU B 1 106 ? 4.922 6.852 12.484 1 95.25 106 LEU B N 1
ATOM 2942 C CA . LEU B 1 106 ? 5.289 8.133 13.078 1 95.25 106 LEU B CA 1
ATOM 2943 C C . LEU B 1 106 ? 4.07 9.039 13.211 1 95.25 106 LEU B C 1
ATOM 2945 O O . LEU B 1 106 ? 3.758 9.516 14.305 1 95.25 106 LEU B O 1
ATOM 2949 N N . VAL B 1 107 ? 3.285 9.18 12.227 1 96.62 107 VAL B N 1
ATOM 2950 C CA . VAL B 1 107 ? 2.283 10.234 12.102 1 96.62 107 VAL B CA 1
ATOM 2951 C C . VAL B 1 107 ? 1.142 9.984 13.078 1 96.62 107 VAL B C 1
ATOM 2953 O O . VAL B 1 107 ? 0.584 10.922 13.656 1 96.62 107 VAL B O 1
ATOM 2956 N N . PRO B 1 108 ? 0.771 8.703 13.344 1 94.5 108 PRO B N 1
ATOM 2957 C CA . PRO B 1 108 ? -0.29 8.5 14.328 1 94.5 108 PRO B CA 1
ATOM 2958 C C . PRO B 1 108 ? 0.048 9.102 15.695 1 94.5 108 PRO B C 1
ATOM 2960 O O . PRO B 1 108 ? -0.808 9.727 16.328 1 94.5 108 PRO B O 1
ATOM 2963 N N . GLY B 1 109 ? 1.268 8.922 16.109 1 95.12 109 GLY B N 1
ATOM 2964 C CA . GLY B 1 109 ? 1.695 9.539 17.359 1 95.12 109 GLY B CA 1
ATOM 2965 C C . GLY B 1 109 ? 1.667 11.055 17.312 1 95.12 109 GLY B C 1
ATOM 2966 O O . GLY B 1 109 ? 1.298 11.711 18.281 1 95.12 109 GLY B O 1
ATOM 2967 N N . VAL B 1 110 ? 2.027 11.602 16.203 1 97.75 110 VAL B N 1
ATOM 2968 C CA . VAL B 1 110 ? 2.047 13.047 15.992 1 97.75 110 VAL B CA 1
ATOM 2969 C C . VAL B 1 110 ? 0.625 13.602 16.078 1 97.75 110 VAL B C 1
ATOM 2971 O O . VAL B 1 110 ? 0.374 14.578 16.781 1 97.75 110 VAL B O 1
ATOM 2974 N N . LEU B 1 111 ? -0.26 12.961 15.375 1 97.38 111 LEU B N 1
ATOM 2975 C CA . LEU B 1 111 ? -1.646 13.414 15.336 1 97.38 111 LEU B CA 1
ATOM 2976 C C . LEU B 1 111 ? -2.295 13.289 16.703 1 97.38 111 LEU B C 1
ATOM 2978 O O . LEU B 1 111 ? -3.084 14.148 17.109 1 97.38 111 LEU B O 1
ATOM 2982 N N . THR B 1 112 ? -1.981 12.242 17.422 1 96.25 112 THR B N 1
ATOM 2983 C CA . THR B 1 112 ? -2.494 12.07 18.781 1 96.25 112 THR B CA 1
ATOM 2984 C C . THR B 1 112 ? -2.02 13.195 19.688 1 96.25 112 THR B C 1
ATOM 2986 O O . THR B 1 112 ? -2.816 13.789 20.422 1 96.25 112 THR B O 1
ATOM 2989 N N . ARG B 1 113 ? -0.777 13.5 19.609 1 96.81 113 ARG B N 1
ATOM 2990 C CA . ARG B 1 113 ? -0.208 14.578 20.406 1 96.81 113 ARG B CA 1
ATOM 2991 C C . ARG B 1 113 ? -0.854 15.914 20.078 1 96.81 113 ARG B C 1
ATOM 2993 O O . ARG B 1 113 ? -1.185 16.688 20.969 1 96.81 113 ARG B O 1
ATOM 3000 N N . LEU B 1 114 ? -0.995 16.203 18.828 1 96.69 114 LEU B N 1
ATOM 3001 C CA . LEU B 1 114 ? -1.606 17.453 18.406 1 96.69 114 LEU B CA 1
ATOM 3002 C C . LEU B 1 114 ? -3.049 17.547 18.891 1 96.69 114 LEU B C 1
ATOM 3004 O O . LEU B 1 114 ? -3.496 18.609 19.312 1 96.69 114 LEU B O 1
ATOM 3008 N N . ALA B 1 115 ? -3.738 16.438 18.844 1 94.25 115 ALA B N 1
ATOM 3009 C CA . ALA B 1 115 ? -5.133 16.406 19.266 1 94.25 115 ALA B CA 1
ATOM 3010 C C . ALA B 1 115 ? -5.254 16.688 20.766 1 94.25 115 ALA B C 1
ATOM 3012 O O . ALA B 1 115 ? -6.184 17.375 21.203 1 94.25 115 ALA B O 1
ATOM 3013 N N . VAL B 1 116 ? -4.355 16.203 21.531 1 94.5 116 VAL B N 1
ATOM 3014 C CA . VAL B 1 116 ? -4.367 16.359 22.984 1 94.5 116 VAL B CA 1
ATOM 3015 C C . VAL B 1 116 ? -3.922 17.766 23.344 1 94.5 116 VAL B C 1
ATOM 3017 O O . VAL B 1 116 ? -4.578 18.453 24.141 1 94.5 116 VAL B O 1
ATOM 3020 N N . ASP B 1 117 ? -2.879 18.234 22.75 1 95 117 ASP B N 1
ATOM 3021 C CA . ASP B 1 117 ? -2.268 19.516 23.109 1 95 117 ASP B CA 1
ATOM 3022 C C . ASP B 1 117 ? -3.064 20.688 22.531 1 95 117 ASP B C 1
ATOM 3024 O O . ASP B 1 117 ? -3.049 21.781 23.094 1 95 117 ASP B O 1
ATOM 3028 N N . HIS B 1 118 ? -3.713 20.453 21.422 1 94.12 118 HIS B N 1
ATOM 3029 C CA . HIS B 1 118 ? -4.438 21.5 20.719 1 94.12 118 HIS B CA 1
ATOM 3030 C C . HIS B 1 118 ? -5.789 21 20.219 1 94.12 118 HIS B C 1
ATOM 3032 O O . HIS B 1 118 ? -5.992 20.844 19.016 1 94.12 118 HIS B O 1
ATOM 3038 N N . PRO B 1 119 ? -6.762 20.938 21.062 1 90.38 119 PRO B N 1
ATOM 3039 C CA . PRO B 1 119 ? -8.047 20.297 20.75 1 90.38 119 PRO B CA 1
ATOM 3040 C C . PRO B 1 119 ? -8.844 21.062 19.688 1 90.38 119 PRO B C 1
ATOM 3042 O O . PRO B 1 119 ? -9.766 20.516 19.078 1 90.38 119 PRO B O 1
ATOM 3045 N N . THR B 1 120 ? -8.5 22.297 19.406 1 86.44 120 THR B N 1
ATOM 3046 C CA . THR B 1 120 ? -9.25 23.094 18.438 1 86.44 120 THR B CA 1
ATOM 3047 C C . THR B 1 120 ? -8.617 23 17.062 1 86.44 120 THR B C 1
ATOM 3049 O O . THR B 1 120 ? -9.156 23.531 16.094 1 86.44 120 THR B O 1
ATOM 3052 N N . LEU B 1 121 ? -7.469 22.375 16.969 1 89.94 121 LEU B N 1
ATOM 3053 C CA . LEU B 1 121 ? -6.793 22.172 15.695 1 89.94 121 LEU B CA 1
ATOM 3054 C C . LEU B 1 121 ? -7.387 20.984 14.945 1 89.94 121 LEU B C 1
ATOM 3056 O O . LEU B 1 121 ? -7.496 19.875 15.5 1 89.94 121 LEU B O 1
ATOM 3060 N N . SER B 1 122 ? -7.883 21.25 13.75 1 88.31 122 SER B N 1
ATOM 3061 C CA . SER B 1 122 ? -8.312 20.156 12.875 1 88.31 122 SER B CA 1
ATOM 3062 C C . SER B 1 122 ? -7.16 19.672 12 1 88.31 122 SER B C 1
ATOM 3064 O O . SER B 1 122 ? -6.562 20.453 11.258 1 88.31 122 SER B O 1
ATOM 3066 N N . THR B 1 123 ? -6.844 18.375 12.141 1 94.06 123 THR B N 1
ATOM 3067 C CA . THR B 1 123 ? -5.695 17.844 11.414 1 94.06 123 THR B CA 1
ATOM 3068 C C . THR B 1 123 ? -6.145 16.891 10.305 1 94.06 123 THR B C 1
ATOM 3070 O O . THR B 1 123 ? -7.129 16.172 10.469 1 94.06 123 THR B O 1
ATOM 3073 N N . GLY B 1 124 ? -5.445 16.938 9.18 1 93.38 124 GLY B N 1
ATOM 3074 C CA . GLY B 1 124 ? -5.578 15.992 8.086 1 93.38 124 GLY B CA 1
ATOM 3075 C C . GLY B 1 124 ? -4.266 15.312 7.723 1 93.38 124 GLY B C 1
ATOM 3076 O O . GLY B 1 124 ? -3.193 15.789 8.094 1 93.38 124 GLY B O 1
ATOM 3077 N N . LEU B 1 125 ? -4.41 14.18 7.07 1 96.06 125 LEU B N 1
ATOM 3078 C CA . LEU B 1 125 ? -3.262 13.406 6.609 1 96.06 125 LEU B CA 1
ATOM 3079 C C . LEU B 1 125 ? -3.467 12.93 5.176 1 96.06 125 LEU B C 1
ATOM 3081 O O . LEU B 1 125 ? -4.543 12.438 4.828 1 96.06 125 LEU B O 1
ATOM 3085 N N . ILE B 1 126 ? -2.422 13.117 4.398 1 92.69 126 ILE B N 1
ATOM 3086 C CA . ILE B 1 126 ? -2.451 12.594 3.037 1 92.69 126 ILE B CA 1
ATOM 3087 C C . ILE B 1 126 ? -1.163 11.82 2.756 1 92.69 126 ILE B C 1
ATOM 3089 O O . ILE B 1 126 ? -0.069 12.391 2.807 1 92.69 126 ILE B O 1
ATOM 3093 N N . GLU B 1 127 ? -1.339 10.562 2.539 1 93.81 127 GLU B N 1
ATOM 3094 C CA . GLU B 1 127 ? -0.216 9.773 2.043 1 93.81 127 GLU B CA 1
ATOM 3095 C C . GLU B 1 127 ? 0.1 10.117 0.59 1 93.81 127 GLU B C 1
ATOM 3097 O O . GLU B 1 127 ? -0.798 10.156 -0.253 1 93.81 127 GLU B O 1
ATOM 3102 N N . ALA B 1 128 ? 1.382 10.375 0.329 1 90.5 128 ALA B N 1
ATOM 3103 C CA . ALA B 1 128 ? 1.753 10.766 -1.028 1 90.5 128 ALA B CA 1
ATOM 3104 C C . ALA B 1 128 ? 3.229 10.484 -1.296 1 90.5 128 ALA B C 1
ATOM 3106 O O . ALA B 1 128 ? 3.998 10.234 -0.365 1 90.5 128 ALA B O 1
ATOM 3107 N N . ASP B 1 129 ? 3.529 10.469 -2.604 1 87.62 129 ASP B N 1
ATOM 3108 C CA . ASP B 1 129 ? 4.938 10.359 -2.967 1 87.62 129 ASP B CA 1
ATOM 3109 C C . ASP B 1 129 ? 5.641 11.711 -2.875 1 87.62 129 ASP B C 1
ATOM 3111 O O . ASP B 1 129 ? 4.996 12.734 -2.639 1 87.62 129 ASP B O 1
ATOM 3115 N N . ARG B 1 130 ? 6.922 11.727 -3.004 1 89.62 130 ARG B N 1
ATOM 3116 C CA . ARG B 1 130 ? 7.777 12.883 -2.77 1 89.62 130 ARG B CA 1
ATOM 3117 C C . ARG B 1 130 ? 7.371 14.055 -3.658 1 89.62 130 ARG B C 1
ATOM 3119 O O . ARG B 1 130 ? 7.152 15.164 -3.168 1 89.62 130 ARG B O 1
ATOM 3126 N N . ASP B 1 131 ? 7.262 13.773 -4.938 1 89.31 131 ASP B N 1
ATOM 3127 C CA . ASP B 1 131 ? 6.977 14.844 -5.887 1 89.31 131 ASP B CA 1
ATOM 3128 C C . ASP B 1 131 ? 5.617 15.484 -5.602 1 89.31 131 ASP B C 1
ATOM 3130 O O . ASP B 1 131 ? 5.469 16.703 -5.664 1 89.31 131 ASP B O 1
ATOM 3134 N N . THR B 1 132 ? 4.699 14.656 -5.316 1 88.81 132 THR B N 1
ATOM 3135 C CA . THR B 1 132 ? 3.361 15.133 -4.992 1 88.81 132 THR B CA 1
ATOM 3136 C C . THR B 1 132 ? 3.383 15.992 -3.732 1 88.81 132 THR B C 1
ATOM 3138 O O . THR B 1 132 ? 2.717 17.031 -3.668 1 88.81 132 THR B O 1
ATOM 3141 N N . MET B 1 133 ? 4.137 15.586 -2.768 1 94.12 133 MET B N 1
ATOM 3142 C CA . MET B 1 133 ? 4.211 16.312 -1.508 1 94.12 133 MET B CA 1
ATOM 3143 C C . MET B 1 133 ? 4.867 17.688 -1.71 1 94.12 133 MET B C 1
ATOM 3145 O O . MET B 1 133 ? 4.398 18.688 -1.178 1 94.12 133 MET B O 1
ATOM 3149 N N . ILE B 1 134 ? 5.906 17.688 -2.494 1 94.12 134 ILE B N 1
ATOM 3150 C CA . ILE B 1 134 ? 6.621 18.938 -2.752 1 94.12 134 ILE B CA 1
ATOM 3151 C C . ILE B 1 134 ? 5.703 19.922 -3.469 1 94.12 134 ILE B C 1
ATOM 3153 O O . ILE B 1 134 ? 5.621 21.094 -3.088 1 94.12 134 ILE B O 1
ATOM 3157 N N . GLU B 1 135 ? 5.02 19.406 -4.453 1 90.62 135 GLU B N 1
ATOM 3158 C CA . GLU B 1 135 ? 4.094 20.25 -5.191 1 90.62 135 GLU B CA 1
ATOM 3159 C C . GLU B 1 135 ? 2.949 20.734 -4.301 1 90.62 135 GLU B C 1
ATOM 3161 O O . GLU B 1 135 ? 2.521 21.891 -4.398 1 90.62 135 GLU B O 1
ATOM 3166 N N . ALA B 1 136 ? 2.469 19.891 -3.473 1 89.5 136 ALA B N 1
ATOM 3167 C CA . ALA B 1 136 ? 1.378 20.234 -2.566 1 89.5 136 ALA B CA 1
ATOM 3168 C C . ALA B 1 136 ? 1.815 21.297 -1.562 1 89.5 136 ALA B C 1
ATOM 3170 O O . ALA B 1 136 ? 1.035 22.188 -1.209 1 89.5 136 ALA B O 1
ATOM 3171 N N . LEU B 1 137 ? 3.006 21.203 -1.057 1 92.38 137 LEU B N 1
ATOM 3172 C CA . LEU B 1 137 ? 3.566 22.25 -0.194 1 92.38 137 LEU B CA 1
ATOM 3173 C C . LEU B 1 137 ? 3.637 23.578 -0.924 1 92.38 137 LEU B C 1
ATOM 3175 O O . LEU B 1 137 ? 3.201 24.609 -0.395 1 92.38 137 LEU B O 1
ATOM 3179 N N . ARG B 1 138 ? 4.129 23.469 -2.123 1 87.31 138 ARG B N 1
ATOM 3180 C CA . ARG B 1 138 ? 4.297 24.688 -2.908 1 87.31 138 ARG B CA 1
ATOM 3181 C C . ARG B 1 138 ? 2.957 25.375 -3.145 1 87.31 138 ARG B C 1
ATOM 3183 O O . ARG B 1 138 ? 2.867 26.609 -3.092 1 87.31 138 ARG B O 1
ATOM 3190 N N . ARG B 1 139 ? 1.979 24.578 -3.383 1 77.38 139 ARG B N 1
ATOM 3191 C CA . ARG B 1 139 ? 0.649 25.094 -3.688 1 77.38 139 ARG B CA 1
ATOM 3192 C C . ARG B 1 139 ? -0.095 25.469 -2.412 1 77.38 139 ARG B C 1
ATOM 3194 O O . ARG B 1 139 ? -1.135 26.125 -2.467 1 77.38 139 ARG B O 1
ATOM 3201 N N . GLY B 1 140 ? 0.376 25.047 -1.309 1 81.56 140 GLY B N 1
ATOM 3202 C CA . GLY B 1 140 ? -0.224 25.391 -0.033 1 81.56 140 GLY B CA 1
ATOM 3203 C C . GLY B 1 140 ? -1.368 24.484 0.364 1 81.56 140 GLY B C 1
ATOM 3204 O O . GLY B 1 140 ? -2.115 24.781 1.297 1 81.56 140 GLY B O 1
ATOM 3205 N N . THR B 1 141 ? -1.557 23.391 -0.342 1 82.5 141 THR B N 1
ATOM 3206 C CA . THR B 1 141 ? -2.619 22.438 -0.011 1 82.5 141 THR B CA 1
ATOM 3207 C C . THR B 1 141 ? -2.168 21.484 1.087 1 82.5 141 THR B C 1
ATOM 3209 O O . THR B 1 141 ? -2.984 20.766 1.666 1 82.5 141 THR B O 1
ATOM 3212 N N . VAL B 1 142 ? -0.891 21.5 1.379 1 92.25 142 VAL B N 1
ATOM 3213 C CA . VAL B 1 142 ? -0.268 20.797 2.49 1 92.25 142 VAL B CA 1
ATOM 3214 C C . VAL B 1 142 ? 0.579 21.75 3.312 1 92.25 142 VAL B C 1
ATOM 3216 O O . VAL B 1 142 ? 1.25 22.625 2.76 1 92.25 142 VAL B O 1
ATOM 3219 N N . ASP B 1 143 ? 0.48 21.625 4.586 1 92.62 143 ASP B N 1
ATOM 3220 C CA . ASP B 1 143 ? 1.179 22.547 5.469 1 92.62 143 ASP B CA 1
ATOM 3221 C C . ASP B 1 143 ? 2.533 21.984 5.895 1 92.62 143 ASP B C 1
ATOM 3223 O O . ASP B 1 143 ? 3.496 22.75 6.066 1 92.62 143 ASP B O 1
ATOM 3227 N N . VAL B 1 144 ? 2.545 20.719 6.164 1 97.25 144 VAL B N 1
ATOM 3228 C CA . VAL B 1 144 ? 3.738 20.016 6.633 1 97.25 144 VAL B CA 1
ATOM 3229 C C . VAL B 1 144 ? 3.902 18.703 5.867 1 97.25 144 VAL B C 1
ATOM 3231 O O . VAL B 1 144 ? 2.93 17.984 5.645 1 97.25 144 VAL B O 1
ATOM 3234 N N . ALA B 1 145 ? 5.133 18.422 5.395 1 98.12 145 ALA B N 1
ATOM 3235 C CA . ALA B 1 145 ? 5.391 17.156 4.695 1 98.12 145 ALA B CA 1
ATOM 3236 C C . ALA B 1 145 ? 6.48 16.359 5.395 1 98.12 145 ALA B C 1
ATOM 3238 O O . ALA B 1 145 ? 7.52 16.906 5.77 1 98.12 145 ALA B O 1
ATOM 3239 N N . VAL B 1 146 ? 6.223 15.125 5.66 1 98 146 VAL B N 1
ATOM 3240 C CA . VAL B 1 146 ? 7.219 14.164 6.125 1 98 146 VAL B CA 1
ATOM 3241 C C . VAL B 1 146 ? 7.742 13.352 4.945 1 98 146 VAL B C 1
ATOM 3243 O O . VAL B 1 146 ? 7.004 12.562 4.352 1 98 146 VAL B O 1
ATOM 3246 N N . LEU B 1 147 ? 9.055 13.531 4.676 1 96 147 LEU B N 1
ATOM 3247 C CA . LEU B 1 147 ? 9.656 12.953 3.477 1 96 147 LEU B CA 1
ATOM 3248 C C . LEU B 1 147 ? 10.797 12.008 3.844 1 96 147 LEU B C 1
ATOM 3250 O O . LEU B 1 147 ? 11.32 12.055 4.957 1 96 147 LEU B O 1
ATOM 3254 N N . ASP B 1 148 ? 11.039 11.141 2.928 1 92.44 148 ASP B N 1
ATOM 3255 C CA . ASP B 1 148 ? 12.227 10.297 3.061 1 92.44 148 ASP B CA 1
ATOM 3256 C C . ASP B 1 148 ? 13.297 10.695 2.043 1 92.44 148 ASP B C 1
ATOM 3258 O O . ASP B 1 148 ? 12.977 11.195 0.962 1 92.44 148 ASP B O 1
ATOM 3262 N N . GLU B 1 149 ? 14.5 10.547 2.41 1 90.75 149 GLU B N 1
ATOM 3263 C CA . GLU B 1 149 ? 15.656 10.789 1.546 1 90.75 149 GLU B CA 1
ATOM 3264 C C . GLU B 1 149 ? 16.656 9.641 1.616 1 90.75 149 GLU B C 1
ATOM 3266 O O . GLU B 1 149 ? 17.125 9.281 2.699 1 90.75 149 GLU B O 1
ATOM 3271 N N . TRP B 1 150 ? 16.875 9.117 0.476 1 82.44 150 TRP B N 1
ATOM 3272 C CA . TRP B 1 150 ? 17.891 8.094 0.337 1 82.44 150 TRP B CA 1
ATOM 3273 C C . TRP B 1 150 ? 19.203 8.695 -0.16 1 82.44 150 TRP B C 1
ATOM 3275 O O . TRP B 1 150 ? 19.203 9.648 -0.945 1 82.44 150 TRP B O 1
ATOM 3285 N N . PRO B 1 151 ? 20.281 8.109 0.339 1 78.31 151 PRO B N 1
ATOM 3286 C CA . PRO B 1 151 ? 21.578 8.672 -0.073 1 78.31 151 PRO B CA 1
ATOM 3287 C C . PRO B 1 151 ? 21.734 8.734 -1.59 1 78.31 151 PRO B C 1
ATOM 3289 O O . PRO B 1 151 ? 22.297 9.695 -2.113 1 78.31 151 PRO B O 1
ATOM 3292 N N . GLU B 1 152 ? 21.156 7.801 -2.248 1 73.62 152 GLU B N 1
ATOM 3293 C CA . GLU B 1 152 ? 21.328 7.723 -3.695 1 73.62 152 GLU B CA 1
ATOM 3294 C C . GLU B 1 152 ? 20.297 8.578 -4.422 1 73.62 152 GLU B C 1
ATOM 3296 O O . GLU B 1 152 ? 20.438 8.836 -5.621 1 73.62 152 GLU B O 1
ATOM 3301 N N . LEU B 1 153 ? 19.375 8.977 -3.693 1 76.31 153 LEU B N 1
ATOM 3302 C CA . LEU B 1 153 ? 18.281 9.75 -4.277 1 76.31 153 LEU B CA 1
ATOM 3303 C C . LEU B 1 153 ? 17.953 10.969 -3.412 1 76.31 153 LEU B C 1
ATOM 3305 O O . LEU B 1 153 ? 16.875 11.039 -2.83 1 76.31 153 LEU B O 1
ATOM 3309 N N . PRO B 1 154 ? 18.828 11.906 -3.48 1 80.81 154 PRO B N 1
ATOM 3310 C CA . PRO B 1 154 ? 18.594 13.078 -2.633 1 80.81 154 PRO B CA 1
ATOM 3311 C C . PRO B 1 154 ? 17.375 13.891 -3.066 1 80.81 154 PRO B C 1
ATOM 3313 O O . PRO B 1 154 ? 17.016 13.891 -4.246 1 80.81 154 PRO B O 1
ATOM 3316 N N . VAL B 1 155 ? 16.781 14.469 -2.084 1 87.12 155 VAL B N 1
ATOM 3317 C CA . VAL B 1 155 ? 15.625 15.312 -2.35 1 87.12 155 VAL B CA 1
ATOM 3318 C C . VAL B 1 155 ? 16.094 16.719 -2.738 1 87.12 155 VAL B C 1
ATOM 3320 O O . VAL B 1 155 ? 16.969 17.297 -2.086 1 87.12 155 VAL B O 1
ATOM 3323 N N . THR B 1 156 ? 15.523 17.188 -3.826 1 89.38 156 THR B N 1
ATOM 3324 C CA . THR B 1 156 ? 15.75 18.578 -4.203 1 89.38 156 THR B CA 1
ATOM 3325 C C . THR B 1 156 ? 14.57 19.453 -3.789 1 89.38 156 THR B C 1
ATOM 3327 O O . THR B 1 156 ? 13.445 19.234 -4.246 1 89.38 156 THR B O 1
ATOM 3330 N N . PHE B 1 157 ? 14.852 20.391 -2.977 1 92.69 157 PHE B N 1
ATOM 3331 C CA . PHE B 1 157 ? 13.797 21.281 -2.508 1 92.69 157 PHE B CA 1
ATOM 3332 C C . PHE B 1 157 ? 13.844 22.609 -3.248 1 92.69 157 PHE B C 1
ATOM 3334 O O . PHE B 1 157 ? 14.914 23.188 -3.418 1 92.69 157 PHE B O 1
ATOM 3341 N N . PRO B 1 158 ? 12.688 23.078 -3.711 1 93.06 158 PRO B N 1
ATOM 3342 C CA . PRO B 1 158 ? 12.641 24.453 -4.184 1 93.06 158 PRO B CA 1
ATOM 3343 C C . PRO B 1 158 ? 12.969 25.469 -3.084 1 93.06 158 PRO B C 1
ATOM 3345 O O . PRO B 1 158 ? 12.836 25.156 -1.896 1 93.06 158 PRO B O 1
ATOM 3348 N N . PRO B 1 159 ? 13.375 26.672 -3.494 1 92.44 159 PRO B N 1
ATOM 3349 C CA . PRO B 1 159 ? 13.852 27.656 -2.525 1 92.44 159 PRO B CA 1
ATOM 3350 C C . PRO B 1 159 ? 12.773 28.078 -1.526 1 92.44 159 PRO B C 1
ATOM 3352 O O . PRO B 1 159 ? 13.086 28.5 -0.413 1 92.44 159 PRO B O 1
ATOM 3355 N N . GLU B 1 160 ? 11.617 27.953 -1.918 1 91.81 160 GLU B N 1
ATOM 3356 C CA . GLU B 1 160 ? 10.523 28.422 -1.067 1 91.81 160 GLU B CA 1
ATOM 3357 C C . GLU B 1 160 ? 10.258 27.438 0.072 1 91.81 160 GLU B C 1
ATOM 3359 O O . GLU B 1 160 ? 9.531 27.766 1.016 1 91.81 160 GLU B O 1
ATOM 3364 N N . LEU B 1 161 ? 10.828 26.297 -0.049 1 95.62 161 LEU B N 1
ATOM 3365 C CA . LEU B 1 161 ? 10.617 25.281 0.98 1 95.62 161 LEU B CA 1
ATOM 3366 C C . LEU B 1 161 ? 11.82 25.188 1.904 1 95.62 161 LEU B C 1
ATOM 3368 O O . LEU B 1 161 ? 12.961 25.359 1.464 1 95.62 161 LEU B O 1
ATOM 3372 N N . GLU B 1 162 ? 11.578 25.016 3.146 1 95.88 162 GLU B N 1
ATOM 3373 C CA . GLU B 1 162 ? 12.609 24.656 4.117 1 95.88 162 GLU B CA 1
ATOM 3374 C C . GLU B 1 162 ? 12.398 23.25 4.668 1 95.88 162 GLU B C 1
ATOM 3376 O O . GLU B 1 162 ? 11.305 22.703 4.562 1 95.88 162 GLU B O 1
ATOM 3381 N N . HIS B 1 163 ? 13.453 22.656 5.094 1 96.12 163 HIS B N 1
ATOM 3382 C CA . HIS B 1 163 ? 13.367 21.281 5.598 1 96.12 163 HIS B CA 1
ATOM 3383 C C . HIS B 1 163 ? 14.383 21.047 6.711 1 96.12 163 HIS B C 1
ATOM 3385 O O . HIS B 1 163 ? 15.328 21.828 6.871 1 96.12 163 HIS B O 1
ATOM 3391 N N . GLU B 1 164 ? 14.164 20.109 7.527 1 96.06 164 GLU B N 1
ATOM 3392 C CA . GLU B 1 164 ? 15.102 19.641 8.547 1 96.06 164 GLU B CA 1
ATOM 3393 C C . GLU B 1 164 ? 15.039 18.125 8.695 1 96.06 164 GLU B C 1
ATOM 3395 O O . GLU B 1 164 ? 14.047 17.5 8.32 1 96.06 164 GLU B O 1
ATOM 3400 N N . VAL B 1 165 ? 16.125 17.578 9.227 1 96.81 165 VAL B N 1
ATOM 3401 C CA . VAL B 1 165 ? 16.219 16.141 9.445 1 96.81 165 VAL B CA 1
ATOM 3402 C C . VAL B 1 165 ? 15.602 15.766 10.789 1 96.81 165 VAL B C 1
ATOM 3404 O O . VAL B 1 165 ? 15.961 16.344 11.82 1 96.81 165 VAL B O 1
ATOM 3407 N N . LEU B 1 166 ? 14.578 14.906 10.758 1 97.5 166 LEU B N 1
ATOM 3408 C CA . LEU B 1 166 ? 14.039 14.352 12 1 97.5 166 LEU B CA 1
ATOM 3409 C C . LEU B 1 166 ? 14.953 13.266 12.547 1 97.5 166 LEU B C 1
ATOM 3411 O O . LEU B 1 166 ? 15.148 13.172 13.766 1 97.5 166 LEU B O 1
ATOM 3415 N N . GLY B 1 167 ? 15.461 12.445 11.68 1 96.25 167 GLY B N 1
ATOM 3416 C CA . GLY B 1 167 ? 16.359 11.359 12.039 1 96.25 167 GLY B CA 1
ATOM 3417 C C . GLY B 1 167 ? 16.547 10.352 10.922 1 96.25 167 GLY B C 1
ATOM 3418 O O . GLY B 1 167 ? 16.359 10.672 9.75 1 96.25 167 GLY B O 1
ATOM 3419 N N . HIS B 1 168 ? 17.125 9.164 11.359 1 94.94 168 HIS B N 1
ATOM 3420 C CA . HIS B 1 168 ? 17.422 8.102 10.398 1 94.94 168 HIS B CA 1
ATOM 3421 C C . HIS B 1 168 ? 16.578 6.867 10.656 1 94.94 168 HIS B C 1
ATOM 3423 O O . HIS B 1 168 ? 16.344 6.5 11.812 1 94.94 168 HIS B O 1
ATOM 3429 N N . ASP B 1 169 ? 16.062 6.363 9.555 1 94.38 169 ASP B N 1
ATOM 3430 C CA . ASP B 1 169 ? 15.383 5.07 9.586 1 94.38 169 ASP B CA 1
ATOM 3431 C C . ASP B 1 169 ? 16.25 3.984 8.945 1 94.38 169 ASP B C 1
ATOM 3433 O O . ASP B 1 169 ? 17.062 4.27 8.07 1 94.38 169 ASP B O 1
ATOM 3437 N N . VAL B 1 170 ? 16.094 2.771 9.492 1 93 170 VAL B N 1
ATOM 3438 C CA . VAL B 1 170 ? 16.891 1.657 8.984 1 93 170 VAL B CA 1
ATOM 3439 C C . VAL B 1 170 ? 15.969 0.516 8.562 1 93 170 VAL B C 1
ATOM 3441 O O . VAL B 1 170 ? 14.828 0.43 9.023 1 93 170 VAL B O 1
ATOM 3444 N N . ALA B 1 171 ? 16.5 -0.259 7.613 1 93.12 171 ALA B N 1
ATOM 3445 C CA . ALA B 1 171 ? 15.766 -1.457 7.207 1 93.12 171 ALA B CA 1
ATOM 3446 C C . ALA B 1 171 ? 16.359 -2.707 7.855 1 93.12 171 ALA B C 1
ATOM 3448 O O . ALA B 1 171 ? 17.578 -2.859 7.914 1 93.12 171 ALA B O 1
ATOM 3449 N N . ASP B 1 172 ? 15.547 -3.549 8.359 1 94.81 172 ASP B N 1
ATOM 3450 C CA . ASP B 1 172 ? 15.953 -4.828 8.938 1 94.81 172 ASP B CA 1
ATOM 3451 C C . ASP B 1 172 ? 15.555 -5.988 8.031 1 94.81 172 ASP B C 1
ATOM 3453 O O . ASP B 1 172 ? 14.539 -5.918 7.332 1 94.81 172 ASP B O 1
ATOM 3457 N N . LEU B 1 173 ? 16.344 -6.977 8.102 1 96.19 173 LEU B N 1
ATOM 3458 C CA . LEU B 1 173 ? 15.969 -8.25 7.488 1 96.19 173 LEU B CA 1
ATOM 3459 C C . LEU B 1 173 ? 14.977 -9.008 8.367 1 96.19 173 LEU B C 1
ATOM 3461 O O . LEU B 1 173 ? 15.258 -9.266 9.539 1 96.19 173 LEU B O 1
ATOM 3465 N N . VAL B 1 174 ? 13.844 -9.305 7.871 1 96.88 174 VAL B N 1
ATOM 3466 C CA . VAL B 1 174 ? 12.875 -10.117 8.602 1 96.88 174 VAL B CA 1
ATOM 3467 C C . VAL B 1 174 ? 12.82 -11.516 7.992 1 96.88 174 VAL B C 1
ATOM 3469 O O . VAL B 1 174 ? 12.641 -11.672 6.785 1 96.88 174 VAL B O 1
ATOM 3472 N N . VAL B 1 175 ? 13.023 -12.508 8.852 1 97.56 175 VAL B N 1
ATOM 3473 C CA . VAL B 1 175 ? 13.047 -13.898 8.43 1 97.56 175 VAL B CA 1
ATOM 3474 C C . VAL B 1 175 ? 12.055 -14.711 9.266 1 97.56 175 VAL B C 1
ATOM 3476 O O . VAL B 1 175 ? 11.664 -14.289 10.359 1 97.56 175 VAL B O 1
ATOM 3479 N N . PRO B 1 176 ? 11.586 -15.883 8.672 1 96.88 176 PRO B N 1
ATOM 3480 C CA . PRO B 1 176 ? 10.828 -16.781 9.539 1 96.88 176 PRO B CA 1
ATOM 3481 C C . PRO B 1 176 ? 11.625 -17.25 10.758 1 96.88 176 PRO B C 1
ATOM 3483 O O . PRO B 1 176 ? 12.852 -17.359 10.688 1 96.88 176 PRO B O 1
ATOM 3486 N N . ALA B 1 177 ? 10.898 -17.547 11.828 1 95.31 177 ALA B N 1
ATOM 3487 C CA . ALA B 1 177 ? 11.547 -17.906 13.086 1 95.31 177 ALA B CA 1
ATOM 3488 C C . ALA B 1 177 ? 12.391 -19.172 12.93 1 95.31 177 ALA B C 1
ATOM 3490 O O . ALA B 1 177 ? 13.406 -19.328 13.617 1 95.31 177 ALA B O 1
ATOM 3491 N N . GLY B 1 178 ? 12.016 -20.047 12.055 1 94.06 178 GLY B N 1
ATOM 3492 C CA . GLY B 1 178 ? 12.758 -21.281 11.836 1 94.06 178 GLY B CA 1
ATOM 3493 C C . GLY B 1 178 ? 13.867 -21.125 10.812 1 94.06 178 GLY B C 1
ATOM 3494 O O . GLY B 1 178 ? 14.578 -22.094 10.516 1 94.06 178 GLY B O 1
ATOM 3495 N N . HIS B 1 179 ? 14.023 -19.984 10.242 1 95.06 179 HIS B N 1
ATOM 3496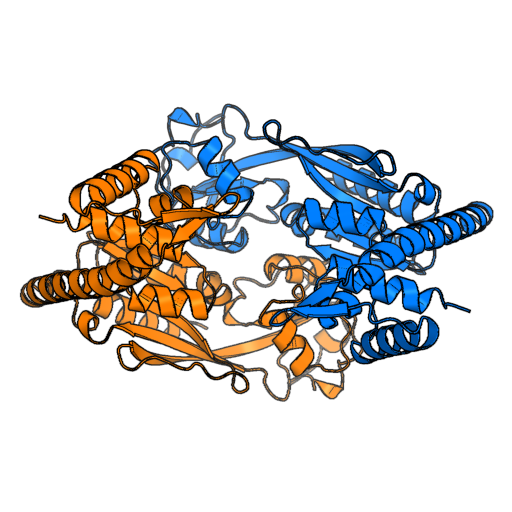 C CA . HIS B 1 179 ? 15.039 -19.719 9.227 1 95.06 179 HIS B CA 1
ATOM 3497 C C . HIS B 1 179 ? 16.438 -19.797 9.812 1 95.06 179 HIS B C 1
ATOM 3499 O O . HIS B 1 179 ? 16.672 -19.359 10.945 1 95.06 179 HIS B O 1
ATOM 3505 N N . PRO B 1 180 ? 17.422 -20.234 9.109 1 93.88 180 PRO B N 1
ATOM 3506 C CA . PRO B 1 180 ? 18.797 -20.328 9.602 1 93.88 180 PRO B CA 1
ATOM 3507 C C . PRO B 1 180 ? 19.344 -18.969 10.062 1 93.88 180 PRO B C 1
ATOM 3509 O O . PRO B 1 180 ? 20.156 -18.922 11 1 93.88 180 PRO B O 1
ATOM 3512 N N . LEU B 1 181 ? 18.938 -18 9.484 1 94.56 181 LEU B N 1
ATOM 3513 C CA . LEU B 1 181 ? 19.469 -16.672 9.773 1 94.56 181 LEU B CA 1
ATOM 3514 C C . LEU B 1 181 ? 18.828 -16.094 11.031 1 94.56 181 LEU B C 1
ATOM 3516 O O . LEU B 1 181 ? 19.25 -15.047 11.531 1 94.56 181 LEU B O 1
ATOM 3520 N N . ALA B 1 182 ? 17.797 -16.703 11.547 1 95.25 182 ALA B N 1
ATOM 3521 C CA . ALA B 1 182 ? 17.078 -16.203 12.711 1 95.25 182 ALA B CA 1
ATOM 3522 C C . ALA B 1 182 ? 17.938 -16.266 13.969 1 95.25 182 ALA B C 1
ATOM 3524 O O . ALA B 1 182 ? 17.812 -15.422 14.867 1 95.25 182 ALA B O 1
ATOM 3525 N N . ALA B 1 183 ? 18.797 -17.203 14.102 1 88 183 ALA B N 1
ATOM 3526 C CA . ALA B 1 183 ? 19.562 -17.484 15.32 1 88 183 ALA B CA 1
ATOM 3527 C C . ALA B 1 183 ? 20.875 -16.734 15.328 1 88 183 ALA B C 1
ATOM 3529 O O . ALA B 1 183 ? 21.562 -16.672 16.359 1 88 183 ALA B O 1
ATOM 3530 N N . GLY B 1 184 ? 21.25 -16.109 14.375 1 83 184 GLY B N 1
ATOM 3531 C CA . GLY B 1 184 ? 22.562 -15.492 14.32 1 83 184 GLY B CA 1
ATOM 3532 C C . GLY B 1 184 ? 22.703 -14.281 15.219 1 83 184 GLY B C 1
ATOM 3533 O O . GLY B 1 184 ? 21.703 -13.75 15.711 1 83 184 GLY B O 1
ATOM 3534 N N . THR B 1 185 ? 24.078 -14.188 15.586 1 86.31 185 THR B N 1
ATOM 3535 C CA . THR B 1 185 ? 24.438 -13.016 16.375 1 86.31 185 THR B CA 1
ATOM 3536 C C . THR B 1 185 ? 25.016 -11.922 15.477 1 86.31 185 THR B C 1
ATOM 3538 O O . THR B 1 185 ? 25.656 -12.219 14.461 1 86.31 185 THR B O 1
ATOM 3541 N N . GLY B 1 186 ? 24.672 -10.695 15.656 1 91.62 186 GLY B N 1
ATOM 3542 C CA . GLY B 1 186 ? 25.188 -9.562 14.891 1 91.62 186 GLY B CA 1
ATOM 3543 C C . GLY B 1 186 ? 24.438 -9.32 13.594 1 91.62 186 GLY B C 1
ATOM 3544 O O . GLY B 1 186 ? 23.469 -10.031 13.289 1 91.62 186 GLY B O 1
ATOM 3545 N N . PRO B 1 187 ? 24.938 -8.398 12.789 1 96.19 187 PRO B N 1
ATOM 3546 C CA . PRO B 1 187 ? 24.25 -8.07 11.531 1 96.19 187 PRO B CA 1
ATOM 3547 C C . PRO B 1 187 ? 24.516 -9.094 10.43 1 96.19 187 PRO B C 1
ATOM 3549 O O . PRO B 1 187 ? 25.594 -9.688 10.383 1 96.19 187 PRO B O 1
ATOM 3552 N N . VAL B 1 188 ? 23.547 -9.344 9.672 1 96.62 188 VAL B N 1
ATOM 3553 C CA . VAL B 1 188 ? 23.656 -10.234 8.523 1 96.62 188 VAL B CA 1
ATOM 3554 C C . VAL B 1 188 ? 24.281 -9.477 7.348 1 96.62 188 VAL B C 1
ATOM 3556 O O . VAL B 1 188 ? 23.828 -8.375 7.004 1 96.62 188 VAL B O 1
ATOM 3559 N N . ALA B 1 189 ? 25.281 -10.039 6.734 1 95.88 189 ALA B N 1
ATOM 3560 C CA . ALA B 1 189 ? 25.906 -9.406 5.57 1 95.88 189 ALA B CA 1
ATOM 3561 C C . ALA B 1 189 ? 24.984 -9.484 4.352 1 95.88 189 ALA B C 1
ATOM 3563 O O . ALA B 1 189 ? 24.547 -10.57 3.961 1 95.88 189 ALA B O 1
ATOM 3564 N N . LEU B 1 190 ? 24.75 -8.352 3.719 1 94.31 190 LEU B N 1
ATOM 3565 C CA . LEU B 1 190 ? 23.891 -8.289 2.549 1 94.31 190 LEU B CA 1
ATOM 3566 C C . LEU B 1 190 ? 24.406 -9.203 1.44 1 94.31 190 LEU B C 1
ATOM 3568 O O . LEU B 1 190 ? 23.609 -9.805 0.714 1 94.31 190 LEU B O 1
ATOM 3572 N N . ALA B 1 191 ? 25.625 -9.32 1.311 1 93.19 191 ALA B N 1
ATOM 3573 C CA . ALA B 1 191 ? 26.25 -10.148 0.282 1 93.19 191 ALA B CA 1
ATOM 3574 C C . ALA B 1 191 ? 25.859 -11.617 0.456 1 93.19 191 ALA B C 1
ATOM 3576 O O . ALA B 1 191 ? 25.781 -12.367 -0.522 1 93.19 191 ALA B O 1
ATOM 3577 N N . ASP B 1 192 ? 25.547 -12 1.635 1 92.19 192 ASP B N 1
ATOM 3578 C CA . ASP B 1 192 ? 25.297 -13.398 1.955 1 92.19 192 ASP B CA 1
ATOM 3579 C C . ASP B 1 192 ? 23.828 -13.773 1.695 1 92.19 192 ASP B C 1
ATOM 3581 O O . ASP B 1 192 ? 23.484 -14.953 1.698 1 92.19 192 ASP B O 1
ATOM 3585 N N . ILE B 1 193 ? 23.047 -12.75 1.445 1 94.12 193 ILE B N 1
ATOM 3586 C CA . ILE B 1 193 ? 21.625 -13.07 1.428 1 94.12 193 ILE B CA 1
ATOM 3587 C C . ILE B 1 193 ? 21.031 -12.703 0.069 1 94.12 193 ILE B C 1
ATOM 3589 O O . ILE B 1 193 ? 19.812 -12.633 -0.083 1 94.12 193 ILE B O 1
ATOM 3593 N N . GLN B 1 194 ? 21.828 -12.586 -0.905 1 91.25 194 GLN B N 1
ATOM 3594 C CA . GLN B 1 194 ? 21.406 -12.188 -2.238 1 91.25 194 GLN B CA 1
ATOM 3595 C C . GLN B 1 194 ? 20.5 -13.25 -2.871 1 91.25 194 GLN B C 1
ATOM 3597 O O . GLN B 1 194 ? 19.656 -12.938 -3.709 1 91.25 194 GLN B O 1
ATOM 3602 N N . HIS B 1 195 ? 20.625 -14.469 -2.443 1 89.81 195 HIS B N 1
ATOM 3603 C CA . HIS B 1 195 ? 19.984 -15.578 -3.137 1 89.81 195 HIS B CA 1
ATOM 3604 C C . HIS B 1 195 ? 18.797 -16.109 -2.346 1 89.81 195 HIS B C 1
ATOM 3606 O O . HIS B 1 195 ? 18.219 -17.141 -2.697 1 89.81 195 HIS B O 1
ATOM 3612 N N . GLU B 1 196 ? 18.422 -15.406 -1.334 1 93.44 196 GLU B N 1
ATOM 3613 C CA . GLU B 1 196 ? 17.219 -15.781 -0.601 1 93.44 196 GLU B CA 1
ATOM 3614 C C . GLU B 1 196 ? 15.961 -15.586 -1.457 1 93.44 196 GLU B C 1
ATOM 3616 O O . GLU B 1 196 ? 16.016 -14.93 -2.498 1 93.44 196 GLU B O 1
ATOM 3621 N N . ARG B 1 197 ? 14.914 -16.312 -1.088 1 92.69 197 ARG B N 1
ATOM 3622 C CA . ARG B 1 197 ? 13.625 -16.031 -1.708 1 92.69 197 ARG B CA 1
ATOM 3623 C C . ARG B 1 197 ? 13.039 -14.719 -1.184 1 92.69 197 ARG B C 1
ATOM 3625 O O . ARG B 1 197 ? 12.57 -14.656 -0.045 1 92.69 197 ARG B O 1
ATOM 3632 N N . TRP B 1 198 ? 13.023 -13.734 -2.062 1 94.62 198 TRP B N 1
ATOM 3633 C CA . TRP B 1 198 ? 12.742 -12.375 -1.598 1 94.62 198 TRP B CA 1
ATOM 3634 C C . TRP B 1 198 ? 11.281 -12.008 -1.832 1 94.62 198 TRP B C 1
ATOM 3636 O O . TRP B 1 198 ? 10.719 -12.32 -2.885 1 94.62 198 TRP B O 1
ATOM 3646 N N . ILE B 1 199 ? 10.766 -11.438 -0.824 1 96.12 199 ILE B N 1
ATOM 3647 C CA . ILE B 1 199 ? 9.492 -10.719 -0.864 1 96.12 199 ILE B CA 1
ATOM 3648 C C . ILE B 1 199 ? 9.758 -9.219 -0.947 1 96.12 199 ILE B C 1
ATOM 3650 O O . ILE B 1 199 ? 10.562 -8.68 -0.184 1 96.12 199 ILE B O 1
ATOM 3654 N N . GLY B 1 200 ? 9.133 -8.547 -1.867 1 93.44 200 GLY B N 1
ATOM 3655 C CA . GLY B 1 200 ? 9.383 -7.125 -2.023 1 93.44 200 GLY B CA 1
ATOM 3656 C C . GLY B 1 200 ? 8.18 -6.363 -2.551 1 93.44 200 GLY B C 1
ATOM 3657 O O . GLY B 1 200 ? 7.102 -6.93 -2.711 1 93.44 200 GLY B O 1
ATOM 3658 N N . SER B 1 201 ? 8.398 -5.082 -2.717 1 90.75 201 SER B N 1
ATOM 3659 C CA . SER B 1 201 ? 7.363 -4.223 -3.277 1 90.75 201 SER B CA 1
ATOM 3660 C C . SER B 1 201 ? 7.297 -4.355 -4.797 1 90.75 201 SER B C 1
ATOM 3662 O O . SER B 1 201 ? 8.227 -4.859 -5.422 1 90.75 201 SER B O 1
ATOM 3664 N N . THR B 1 202 ? 6.176 -3.889 -5.277 1 87.31 202 THR B N 1
ATOM 3665 C CA . THR B 1 202 ? 5.969 -3.986 -6.715 1 87.31 202 THR B CA 1
ATOM 3666 C C . THR B 1 202 ? 6.883 -3.018 -7.461 1 87.31 202 THR B C 1
ATOM 3668 O O . THR B 1 202 ? 7.223 -1.953 -6.941 1 87.31 202 THR B O 1
ATOM 3671 N N . PRO B 1 203 ? 7.254 -3.344 -8.664 1 79.94 203 PRO B N 1
ATOM 3672 C CA . PRO B 1 203 ? 8.07 -2.434 -9.469 1 79.94 203 PRO B CA 1
ATOM 3673 C C . PRO B 1 203 ? 7.426 -1.061 -9.648 1 79.94 203 PRO B C 1
ATOM 3675 O O . PRO B 1 203 ? 6.203 -0.961 -9.773 1 79.94 203 PRO B O 1
ATOM 3678 N N . GLY B 1 204 ? 8.305 -0.02 -9.695 1 73.06 204 GLY B N 1
ATOM 3679 C CA . GLY B 1 204 ? 7.812 1.342 -9.82 1 73.06 204 GLY B CA 1
ATOM 3680 C C . GLY B 1 204 ? 7.707 2.064 -8.492 1 73.06 204 GLY B C 1
ATOM 3681 O O . GLY B 1 204 ? 7.488 3.277 -8.453 1 73.06 204 GLY B O 1
ATOM 3682 N N . THR B 1 205 ? 7.852 1.275 -7.492 1 76.5 205 THR B N 1
ATOM 3683 C CA . THR B 1 205 ? 7.828 1.89 -6.168 1 76.5 205 THR B CA 1
ATOM 3684 C C . THR B 1 205 ? 9.242 2.197 -5.688 1 76.5 205 THR B C 1
ATOM 3686 O O . THR B 1 205 ? 10.203 1.55 -6.113 1 76.5 205 THR B O 1
ATOM 3689 N N . VAL B 1 206 ? 9.367 3.133 -4.824 1 74.25 206 VAL B N 1
ATOM 3690 C CA . VAL B 1 206 ? 10.648 3.512 -4.246 1 74.25 206 VAL B CA 1
ATOM 3691 C C . VAL B 1 206 ? 11.234 2.334 -3.469 1 74.25 206 VAL B C 1
ATOM 3693 O O . VAL B 1 206 ? 12.445 2.084 -3.525 1 74.25 206 VAL B O 1
ATOM 3696 N N . CYS B 1 207 ? 10.406 1.595 -2.84 1 80.88 207 CYS B N 1
ATOM 3697 C CA . CYS B 1 207 ? 10.867 0.479 -2.021 1 80.88 207 CYS B CA 1
ATOM 3698 C C . CYS B 1 207 ? 11.414 -0.646 -2.893 1 80.88 207 CYS B C 1
ATOM 3700 O O . CYS B 1 207 ? 12.367 -1.32 -2.512 1 80.88 207 CYS B O 1
ATOM 3702 N N . HIS B 1 208 ? 10.758 -0.824 -3.998 1 83.94 208 HIS B N 1
ATOM 3703 C CA . HIS B 1 208 ? 11.273 -1.832 -4.918 1 83.94 208 HIS B CA 1
ATOM 3704 C C . HIS B 1 208 ? 12.656 -1.453 -5.434 1 83.94 208 HIS B C 1
ATOM 3706 O O . HIS B 1 208 ? 13.57 -2.279 -5.43 1 83.94 208 HIS B O 1
ATOM 3712 N N . GLU B 1 209 ? 12.711 -0.218 -5.867 1 77.5 209 GLU B N 1
ATOM 3713 C CA . GLU B 1 209 ? 13.984 0.26 -6.41 1 77.5 209 GLU B CA 1
ATOM 3714 C C . GLU B 1 209 ? 15.086 0.227 -5.355 1 77.5 209 GLU B C 1
ATOM 3716 O O . GLU B 1 209 ? 16.234 -0.111 -5.656 1 77.5 209 GLU B O 1
ATOM 3721 N N . TRP B 1 210 ? 14.742 0.565 -4.273 1 80.19 210 TRP B N 1
ATOM 3722 C CA . TRP B 1 210 ? 15.68 0.53 -3.156 1 80.19 210 TRP B CA 1
ATOM 3723 C C . TRP B 1 210 ? 16.188 -0.889 -2.914 1 80.19 210 TRP B C 1
ATOM 3725 O O . TRP B 1 210 ? 17.391 -1.106 -2.75 1 80.19 210 TRP B O 1
ATOM 3735 N N . LEU B 1 211 ? 15.32 -1.888 -2.867 1 83.06 211 LEU B N 1
ATOM 3736 C CA . LEU B 1 211 ? 15.688 -3.279 -2.633 1 83.06 211 LEU B CA 1
ATOM 3737 C C . LEU B 1 211 ? 16.656 -3.77 -3.695 1 83.06 211 LEU B C 1
ATOM 3739 O O . LEU B 1 211 ? 17.688 -4.379 -3.373 1 83.06 211 LEU B O 1
ATOM 3743 N N . VAL B 1 212 ? 16.359 -3.428 -4.867 1 82.62 212 VAL B N 1
ATOM 3744 C CA . VAL B 1 212 ? 17.172 -3.904 -5.977 1 82.62 212 VAL B CA 1
ATOM 3745 C C . VAL B 1 212 ? 18.547 -3.238 -5.934 1 82.62 212 VAL B C 1
ATOM 3747 O O . VAL B 1 212 ? 19.562 -3.854 -6.285 1 82.62 212 VAL B O 1
ATOM 3750 N N . ARG B 1 213 ? 18.578 -2.076 -5.492 1 81.31 213 ARG B N 1
ATOM 3751 C CA . ARG B 1 213 ? 19.844 -1.366 -5.371 1 81.31 213 ARG B CA 1
ATOM 3752 C C . ARG B 1 213 ? 20.703 -1.978 -4.277 1 81.31 213 ARG B C 1
ATOM 3754 O O . ARG B 1 213 ? 21.922 -2.115 -4.445 1 81.31 213 ARG B O 1
ATOM 3761 N N . VAL B 1 214 ? 20.078 -2.293 -3.201 1 85.5 214 VAL B N 1
ATOM 3762 C CA . VAL B 1 214 ? 20.812 -2.803 -2.043 1 85.5 214 VAL B CA 1
ATOM 3763 C C . VAL B 1 214 ? 21.172 -4.27 -2.266 1 85.5 214 VAL B C 1
ATOM 3765 O O . VAL B 1 214 ? 22.219 -4.734 -1.794 1 85.5 214 VAL B O 1
ATOM 3768 N N . LEU B 1 215 ? 20.312 -4.934 -2.971 1 90.5 215 LEU B N 1
ATOM 3769 C CA . LEU B 1 215 ? 20.516 -6.336 -3.314 1 90.5 215 LEU B CA 1
ATOM 3770 C C . LEU B 1 215 ? 20.422 -6.547 -4.82 1 90.5 215 LEU B C 1
ATOM 3772 O O . LEU B 1 215 ? 19.422 -7.102 -5.309 1 90.5 215 LEU B O 1
ATOM 3776 N N . PRO B 1 216 ? 21.422 -6.285 -5.504 1 84.19 216 PRO B N 1
ATOM 3777 C CA . PRO B 1 216 ? 21.344 -6.246 -6.969 1 84.19 216 PRO B CA 1
ATOM 3778 C C . PRO B 1 216 ? 21.094 -7.617 -7.582 1 84.19 216 PRO B C 1
ATOM 3780 O O . PRO B 1 216 ? 20.625 -7.711 -8.719 1 84.19 216 PRO B O 1
ATOM 3783 N N . ARG B 1 217 ? 21.391 -8.695 -6.867 1 82.62 217 ARG B N 1
ATOM 3784 C CA . ARG B 1 217 ? 21.188 -10.023 -7.438 1 82.62 217 ARG B CA 1
ATOM 3785 C C . ARG B 1 217 ? 19.875 -10.633 -6.973 1 82.62 217 ARG B C 1
ATOM 3787 O O . ARG B 1 217 ? 19.516 -11.742 -7.375 1 82.62 217 ARG B O 1
ATOM 3794 N N . ALA B 1 218 ? 19.172 -9.883 -6.094 1 85 218 ALA B N 1
ATOM 3795 C CA . ALA B 1 218 ? 17.891 -10.375 -5.605 1 85 218 ALA B CA 1
ATOM 3796 C C . ALA B 1 218 ? 16.844 -10.398 -6.723 1 85 218 ALA B C 1
ATOM 3798 O O . ALA B 1 218 ? 16.844 -9.516 -7.582 1 85 218 ALA B O 1
ATOM 3799 N N . ARG B 1 219 ? 16.078 -11.453 -6.742 1 79.44 219 ARG B N 1
ATOM 3800 C CA . ARG B 1 219 ? 14.961 -11.594 -7.672 1 79.44 219 ARG B CA 1
ATOM 3801 C C . ARG B 1 219 ? 13.656 -11.883 -6.926 1 79.44 219 ARG B C 1
ATOM 3803 O O . ARG B 1 219 ? 13.18 -13.023 -6.922 1 79.44 219 ARG B O 1
ATOM 3810 N N . PRO B 1 220 ? 13.109 -10.812 -6.406 1 87.81 220 PRO B N 1
ATOM 3811 C CA . PRO B 1 220 ? 11.859 -11.062 -5.688 1 87.81 220 PRO B CA 1
ATOM 3812 C C . PRO B 1 220 ? 10.758 -11.609 -6.594 1 87.81 220 PRO B C 1
ATOM 3814 O O . PRO B 1 220 ? 10.57 -11.117 -7.711 1 87.81 220 PRO B O 1
ATOM 3817 N N . ASN B 1 221 ? 10.094 -12.617 -6.121 1 87.38 221 ASN B N 1
ATOM 3818 C CA . ASN B 1 221 ? 9.008 -13.172 -6.922 1 87.38 221 ASN B CA 1
ATOM 3819 C C . ASN B 1 221 ? 7.664 -13.055 -6.203 1 87.38 221 ASN B C 1
ATOM 3821 O O . ASN B 1 221 ? 6.641 -13.508 -6.715 1 87.38 221 ASN B O 1
ATOM 3825 N N . LEU B 1 222 ? 7.676 -12.617 -5.016 1 94.94 222 LEU B N 1
ATOM 3826 C CA . LEU B 1 222 ? 6.473 -12.203 -4.309 1 94.94 222 LEU B CA 1
ATOM 3827 C C . LEU B 1 222 ? 6.418 -10.68 -4.168 1 94.94 222 LEU B C 1
ATOM 3829 O O . LEU B 1 222 ? 7.105 -10.109 -3.322 1 94.94 222 LEU B O 1
ATOM 3833 N N . LEU B 1 223 ? 5.633 -10.117 -4.988 1 93.94 223 LEU B N 1
ATOM 3834 C CA . LEU B 1 223 ? 5.602 -8.664 -5.133 1 93.94 223 LEU B CA 1
ATOM 3835 C C . LEU B 1 223 ? 4.285 -8.094 -4.617 1 93.94 223 LEU B C 1
ATOM 3837 O O . LEU B 1 223 ? 3.246 -8.242 -5.262 1 93.94 223 LEU B O 1
ATOM 3841 N N . VAL B 1 224 ? 4.43 -7.461 -3.449 1 92.69 224 VAL B N 1
ATOM 3842 C CA . VAL B 1 224 ? 3.246 -6.91 -2.793 1 92.69 224 VAL B CA 1
ATOM 3843 C C . VAL B 1 224 ? 3.555 -5.512 -2.262 1 92.69 224 VAL B C 1
ATOM 3845 O O . VAL B 1 224 ? 4.68 -5.238 -1.834 1 92.69 224 VAL B O 1
ATOM 3848 N N . ALA B 1 225 ? 2.6 -4.723 -2.188 1 86.06 225 ALA B N 1
ATOM 3849 C CA . ALA B 1 225 ? 2.807 -3.307 -1.9 1 86.06 225 ALA B CA 1
ATOM 3850 C C . ALA B 1 225 ? 2.891 -3.057 -0.397 1 86.06 225 ALA B C 1
ATOM 3852 O O . ALA B 1 225 ? 3.713 -2.262 0.062 1 86.06 225 ALA B O 1
ATOM 3853 N N . GLU B 1 226 ? 2.139 -3.734 0.437 1 85.75 226 GLU B N 1
ATOM 3854 C CA . GLU B 1 226 ? 1.993 -3.398 1.851 1 85.75 226 GLU B CA 1
ATOM 3855 C C . GLU B 1 226 ? 3.008 -4.156 2.705 1 85.75 226 GLU B C 1
ATOM 3857 O O . GLU B 1 226 ? 3.215 -5.355 2.516 1 85.75 226 GLU B O 1
ATOM 3862 N N . PHE B 1 227 ? 3.605 -3.457 3.605 1 88.06 227 PHE B N 1
ATOM 3863 C CA . PHE B 1 227 ? 4.598 -4.078 4.477 1 88.06 227 PHE B CA 1
ATOM 3864 C C . PHE B 1 227 ? 3.959 -5.168 5.332 1 88.06 227 PHE B C 1
ATOM 3866 O O . PHE B 1 227 ? 4.574 -6.207 5.582 1 88.06 227 PHE B O 1
ATOM 3873 N N . GLU B 1 228 ? 2.77 -4.879 5.777 1 87.44 228 GLU B N 1
ATOM 3874 C CA . GLU B 1 228 ? 2.107 -5.895 6.59 1 87.44 228 GLU B CA 1
ATOM 3875 C C . GLU B 1 228 ? 1.886 -7.18 5.797 1 87.44 228 GLU B C 1
ATOM 3877 O O . GLU B 1 228 ? 1.941 -8.273 6.355 1 87.44 228 GLU B O 1
ATOM 3882 N N . THR B 1 229 ? 1.562 -7.031 4.527 1 90.62 229 THR B N 1
ATOM 3883 C CA . THR B 1 229 ? 1.427 -8.203 3.666 1 90.62 229 THR B CA 1
ATOM 3884 C C . THR B 1 229 ? 2.762 -8.922 3.523 1 90.62 229 THR B C 1
ATOM 3886 O O . THR B 1 229 ? 2.814 -10.156 3.564 1 90.62 229 THR B O 1
ATOM 3889 N N . GLN B 1 230 ? 3.809 -8.172 3.365 1 93.25 230 GLN B N 1
ATOM 3890 C CA . GLN B 1 230 ? 5.137 -8.773 3.295 1 93.25 230 GLN B CA 1
ATOM 3891 C C . GLN B 1 230 ? 5.441 -9.578 4.555 1 93.25 230 GLN B C 1
ATOM 3893 O O . GLN B 1 230 ? 5.914 -10.711 4.477 1 93.25 230 GLN B O 1
ATOM 3898 N N . LEU B 1 231 ? 5.133 -9.016 5.668 1 92.25 231 LEU B N 1
ATOM 3899 C CA . LEU B 1 231 ? 5.395 -9.672 6.941 1 92.25 231 LEU B CA 1
ATOM 3900 C C . LEU B 1 231 ? 4.566 -10.945 7.078 1 92.25 231 LEU B C 1
ATOM 3902 O O . LEU B 1 231 ? 5.039 -11.945 7.617 1 92.25 231 LEU B O 1
ATOM 3906 N N . THR B 1 232 ? 3.314 -10.898 6.637 1 90.75 232 THR B N 1
ATOM 3907 C CA . THR B 1 232 ? 2.447 -12.07 6.668 1 90.75 232 THR B CA 1
ATOM 3908 C C . THR B 1 232 ? 3.035 -13.195 5.828 1 90.75 232 THR B C 1
ATOM 3910 O O . THR B 1 232 ? 3.01 -14.359 6.234 1 90.75 232 THR B O 1
ATOM 3913 N N . LEU B 1 233 ? 3.557 -12.859 4.664 1 95.06 233 LEU B N 1
ATOM 3914 C CA . LEU B 1 233 ? 4.184 -13.844 3.787 1 95.06 233 LEU B CA 1
ATOM 3915 C C . LEU B 1 233 ? 5.441 -14.414 4.426 1 95.06 233 LEU B C 1
ATOM 3917 O O . LEU B 1 233 ? 5.699 -15.617 4.328 1 95.06 233 LEU B O 1
ATOM 3921 N N . VAL B 1 234 ? 6.211 -13.562 5.113 1 96.44 234 VAL B N 1
ATOM 3922 C CA . VAL B 1 234 ? 7.402 -14.023 5.82 1 96.44 234 VAL B CA 1
ATOM 3923 C C . VAL B 1 234 ? 6.996 -14.992 6.93 1 96.44 234 VAL B C 1
ATOM 3925 O O . VAL B 1 234 ? 7.586 -16.062 7.074 1 96.44 234 VAL B O 1
ATOM 3928 N N . ALA B 1 235 ? 5.996 -14.617 7.688 1 94.31 235 ALA B N 1
ATOM 3929 C CA . ALA B 1 235 ? 5.523 -15.445 8.797 1 94.31 235 ALA B CA 1
ATOM 3930 C C . ALA B 1 235 ? 5.055 -16.812 8.305 1 94.31 235 ALA B C 1
ATOM 3932 O O . ALA B 1 235 ? 5.188 -17.812 9.016 1 94.31 235 ALA B O 1
ATOM 3933 N N . ALA B 1 236 ? 4.57 -16.844 7.133 1 93.38 236 ALA B N 1
ATOM 3934 C CA . ALA B 1 236 ? 4.086 -18.078 6.535 1 93.38 236 ALA B CA 1
ATOM 3935 C C . ALA B 1 236 ? 5.238 -18.922 6.008 1 93.38 236 ALA B C 1
ATOM 3937 O O . ALA B 1 236 ? 5.027 -20.016 5.473 1 93.38 236 ALA B O 1
ATOM 3938 N N . GLY B 1 237 ? 6.441 -18.375 6.078 1 94.12 237 GLY B N 1
ATOM 3939 C CA . GLY B 1 237 ? 7.625 -19.125 5.676 1 94.12 237 GLY B CA 1
ATOM 3940 C C . GLY B 1 237 ? 7.879 -19.078 4.18 1 94.12 237 GLY B C 1
ATOM 3941 O O . GLY B 1 237 ? 8.555 -19.953 3.635 1 94.12 237 GLY B O 1
ATOM 3942 N N . LEU B 1 238 ? 7.395 -18.078 3.51 1 95.25 238 LEU B N 1
ATOM 3943 C CA . LEU B 1 238 ? 7.395 -18.094 2.051 1 95.25 238 LEU B CA 1
ATOM 3944 C C . LEU B 1 238 ? 8.578 -17.297 1.504 1 95.25 238 LEU B C 1
ATOM 3946 O O . LEU B 1 238 ? 8.805 -17.266 0.292 1 95.25 238 LEU B O 1
ATOM 3950 N N . GLY B 1 239 ? 9.328 -16.656 2.365 1 96.12 239 GLY B N 1
ATOM 3951 C CA . GLY B 1 239 ? 10.484 -15.867 1.969 1 96.12 239 GLY B CA 1
ATOM 3952 C C . GLY B 1 239 ? 10.969 -14.93 3.057 1 96.12 239 GLY B C 1
ATOM 3953 O O . GLY B 1 239 ? 10.57 -15.055 4.215 1 96.12 239 GLY B O 1
ATOM 3954 N N . VAL B 1 240 ? 11.891 -14.031 2.627 1 97 240 VAL B N 1
ATOM 3955 C CA . VAL B 1 240 ? 12.43 -13.023 3.527 1 97 240 VAL B CA 1
ATOM 3956 C C . VAL B 1 240 ? 12.195 -11.625 2.947 1 97 240 VAL B C 1
ATOM 3958 O O . VAL B 1 240 ? 11.906 -11.484 1.757 1 97 240 VAL B O 1
ATOM 3961 N N . ALA B 1 241 ? 12.273 -10.633 3.812 1 96.31 241 ALA B N 1
ATOM 3962 C CA . ALA B 1 241 ? 12.016 -9.273 3.355 1 96.31 241 ALA B CA 1
ATOM 3963 C C . ALA B 1 241 ? 12.898 -8.273 4.102 1 96.31 241 ALA B C 1
ATOM 3965 O O . ALA B 1 241 ? 13.273 -8.5 5.25 1 96.31 241 ALA B O 1
ATOM 3966 N N . LEU B 1 242 ? 13.305 -7.203 3.455 1 94.31 242 LEU B N 1
ATOM 3967 C CA . LEU B 1 242 ? 13.875 -6.02 4.086 1 94.31 242 LEU B CA 1
ATOM 3968 C C . LEU B 1 242 ? 12.797 -4.992 4.402 1 94.31 242 LEU B C 1
ATOM 3970 O O . LEU B 1 242 ? 12.148 -4.465 3.494 1 94.31 242 LEU B O 1
ATOM 3974 N N . VAL B 1 243 ? 12.578 -4.734 5.672 1 93.56 243 VAL B N 1
ATOM 3975 C CA . VAL B 1 243 ? 11.461 -3.891 6.102 1 93.56 243 VAL B CA 1
ATOM 3976 C C . VAL B 1 243 ? 11.992 -2.711 6.914 1 93.56 243 VAL B C 1
ATOM 3978 O O . VAL B 1 243 ? 12.742 -2.898 7.875 1 93.56 243 VAL B O 1
ATOM 3981 N N . PRO B 1 244 ? 11.555 -1.487 6.535 1 92.56 244 PRO B N 1
ATOM 3982 C CA . PRO B 1 244 ? 11.945 -0.34 7.359 1 92.56 244 PRO B CA 1
ATOM 3983 C C . PRO B 1 244 ? 11.484 -0.468 8.812 1 92.56 244 PRO B C 1
ATOM 3985 O O . PRO B 1 244 ? 10.344 -0.87 9.062 1 92.56 244 PRO B O 1
ATOM 3988 N N . ARG B 1 245 ? 12.383 -0.163 9.688 1 93.06 245 ARG B N 1
ATOM 3989 C CA . ARG B 1 245 ? 12.062 -0.27 11.109 1 93.06 245 ARG B CA 1
ATOM 3990 C C . ARG B 1 245 ? 10.93 0.676 11.492 1 93.06 245 ARG B C 1
ATOM 3992 O O . ARG B 1 245 ? 10.086 0.342 12.328 1 93.06 245 ARG B O 1
ATOM 3999 N N . LEU B 1 246 ? 10.859 1.828 10.828 1 91.5 246 LEU B N 1
ATOM 4000 C CA . LEU B 1 246 ? 9.812 2.818 11.078 1 91.5 246 LEU B CA 1
ATOM 4001 C C . LEU B 1 246 ? 8.438 2.246 10.773 1 91.5 246 LEU B C 1
ATOM 4003 O O . LEU B 1 246 ? 7.438 2.688 11.344 1 91.5 246 LEU B O 1
ATOM 4007 N N . ALA B 1 247 ? 8.367 1.28 9.852 1 84.06 247 ALA B N 1
ATOM 4008 C CA . ALA B 1 247 ? 7.094 0.717 9.422 1 84.06 247 ALA B CA 1
ATOM 4009 C C . ALA B 1 247 ? 6.617 -0.365 10.383 1 84.06 247 ALA B C 1
ATOM 4011 O O . ALA B 1 247 ? 5.465 -0.798 10.312 1 84.06 247 ALA B O 1
ATOM 4012 N N . ARG B 1 248 ? 7.512 -0.787 11.219 1 78.75 248 ARG B N 1
ATOM 4013 C CA . ARG B 1 248 ? 7.203 -1.956 12.039 1 78.75 248 ARG B CA 1
ATOM 4014 C C . ARG B 1 248 ? 6.453 -1.559 13.305 1 78.75 248 ARG B C 1
ATOM 4016 O O . ARG B 1 248 ? 6.949 -0.761 14.102 1 78.75 248 ARG B O 1
ATOM 4023 N N . THR B 1 249 ? 5.246 -1.812 13.375 1 71.44 249 THR B N 1
ATOM 4024 C CA . THR B 1 249 ? 4.539 -1.686 14.648 1 71.44 249 THR B CA 1
ATOM 4025 C C . THR B 1 249 ? 4.809 -2.895 15.539 1 71.44 249 THR B C 1
ATOM 4027 O O . THR B 1 249 ? 5.383 -2.76 16.625 1 71.44 249 THR B O 1
ATOM 4030 N N . ALA B 1 250 ? 4.277 -4.004 15.188 1 76.19 250 ALA B N 1
ATOM 4031 C CA . ALA B 1 250 ? 4.598 -5.27 15.852 1 76.19 250 ALA B CA 1
ATOM 4032 C C . ALA B 1 250 ? 4.938 -6.352 14.828 1 76.19 250 ALA B C 1
ATOM 4034 O O . ALA B 1 250 ? 4.332 -6.414 13.758 1 76.19 250 ALA B O 1
ATOM 4035 N N . LEU B 1 251 ? 6.055 -7.016 15.125 1 86.5 251 LEU B N 1
ATOM 4036 C CA . LEU B 1 251 ? 6.359 -8.164 14.273 1 86.5 251 LEU B CA 1
ATOM 4037 C C . LEU B 1 251 ? 5.363 -9.289 14.508 1 86.5 251 LEU B C 1
ATOM 4039 O O . LEU B 1 251 ? 5.027 -9.602 15.648 1 86.5 251 LEU B O 1
ATOM 4043 N N . PRO B 1 252 ? 4.871 -9.766 13.438 1 85.88 252 PRO B N 1
ATOM 4044 C CA . PRO B 1 252 ? 3.99 -10.914 13.641 1 85.88 252 PRO B CA 1
ATOM 4045 C C . PRO B 1 252 ? 4.711 -12.102 14.273 1 85.88 252 PRO B C 1
ATOM 4047 O O . PRO B 1 252 ? 5.914 -12.273 14.078 1 85.88 252 PRO B O 1
ATOM 4050 N N . PRO B 1 253 ? 3.893 -12.867 15.031 1 88.69 253 PRO B N 1
ATOM 4051 C CA . PRO B 1 253 ? 4.488 -14.109 15.539 1 88.69 253 PRO B CA 1
ATOM 4052 C C . PRO B 1 253 ? 5.086 -14.969 14.43 1 88.69 253 PRO B C 1
ATOM 4054 O O . PRO B 1 253 ? 4.535 -15.023 13.32 1 88.69 253 PRO B O 1
ATOM 4057 N N . GLY B 1 254 ? 6.215 -15.555 14.742 1 92.62 254 GLY B N 1
ATOM 4058 C CA . GLY B 1 254 ? 6.84 -16.453 13.781 1 92.62 254 GLY B CA 1
ATOM 4059 C C . GLY B 1 254 ? 7.875 -15.766 12.914 1 92.62 254 GLY B C 1
ATOM 4060 O O . GLY B 1 254 ? 8.391 -16.359 11.961 1 92.62 254 GLY B O 1
ATOM 4061 N N . THR B 1 255 ? 8.141 -14.516 13.211 1 95.94 255 THR B N 1
ATOM 4062 C CA . THR B 1 255 ? 9.156 -13.797 12.453 1 95.94 255 THR B CA 1
ATOM 4063 C C . THR B 1 255 ? 10.227 -13.234 13.383 1 95.94 255 THR B C 1
ATOM 4065 O O . THR B 1 255 ? 9.984 -13.031 14.57 1 95.94 255 THR B O 1
ATOM 4068 N N . VAL B 1 256 ? 11.43 -13.062 12.852 1 96.19 256 VAL B N 1
ATOM 4069 C CA . VAL B 1 256 ? 12.57 -12.477 13.562 1 96.19 256 VAL B CA 1
ATOM 4070 C C . VAL B 1 256 ? 13.195 -11.383 12.703 1 96.19 256 VAL B C 1
ATOM 4072 O O . VAL B 1 256 ? 13.352 -11.539 11.492 1 96.19 256 VAL B O 1
ATOM 4075 N N . ALA B 1 257 ? 13.5 -10.297 13.359 1 96.06 257 ALA B N 1
ATOM 4076 C CA . ALA B 1 257 ? 14.195 -9.211 12.672 1 96.06 257 ALA B CA 1
ATOM 4077 C C . ALA B 1 257 ? 15.695 -9.258 12.953 1 96.06 257 ALA B C 1
ATOM 4079 O O . ALA B 1 257 ? 16.109 -9.469 14.094 1 96.06 257 ALA B O 1
ATOM 4080 N N . ARG B 1 258 ? 16.484 -9.086 11.898 1 96.62 258 ARG B N 1
ATOM 4081 C CA . ARG B 1 258 ? 17.938 -9.055 11.977 1 96.62 258 ARG B CA 1
ATOM 4082 C C . ARG B 1 258 ? 18.484 -7.789 11.336 1 96.62 258 ARG B C 1
ATOM 4084 O O . ARG B 1 258 ? 18.031 -7.367 10.273 1 96.62 258 ARG B O 1
ATOM 4091 N N . GLU B 1 259 ? 19.453 -7.195 12.031 1 95.94 259 GLU B N 1
ATOM 4092 C CA . GLU B 1 259 ? 20.156 -6.086 11.398 1 95.94 259 GLU B CA 1
ATOM 4093 C C . GLU B 1 259 ? 20.984 -6.562 10.211 1 95.94 259 GLU B C 1
ATOM 4095 O O . GLU B 1 259 ? 21.359 -7.734 10.148 1 95.94 259 GLU B O 1
ATOM 4100 N N . VAL B 1 260 ? 21.219 -5.645 9.273 1 95.81 260 VAL B N 1
ATOM 4101 C CA . VAL B 1 260 ? 22.031 -6.004 8.117 1 95.81 260 VAL B CA 1
ATOM 4102 C C . VAL B 1 260 ? 23.266 -5.102 8.039 1 95.81 260 VAL B C 1
ATOM 4104 O O . VAL B 1 260 ? 23.281 -4.027 8.648 1 95.81 260 VAL B O 1
ATOM 4107 N N . ALA B 1 261 ? 24.297 -5.586 7.262 1 95.38 261 ALA B N 1
ATOM 4108 C CA . ALA B 1 261 ? 25.531 -4.84 7.02 1 95.38 261 ALA B CA 1
ATOM 4109 C C . ALA B 1 261 ? 25.922 -4.879 5.543 1 95.38 261 ALA B C 1
ATOM 4111 O O . ALA B 1 261 ? 25.938 -5.949 4.93 1 95.38 261 ALA B O 1
ATOM 4112 N N . PRO B 1 262 ? 26.312 -3.709 5.031 1 92.88 262 PRO B N 1
ATOM 4113 C CA . PRO B 1 262 ? 26.156 -2.369 5.598 1 92.88 262 PRO B CA 1
ATOM 4114 C C . PRO B 1 262 ? 24.703 -2.029 5.918 1 92.88 262 PRO B C 1
ATOM 4116 O O . PRO B 1 262 ? 23.797 -2.631 5.352 1 92.88 262 PRO B O 1
ATOM 4119 N N . GLN B 1 263 ? 24.562 -1.092 6.789 1 91.75 263 GLN B N 1
ATOM 4120 C CA . GLN B 1 263 ? 23.219 -0.687 7.191 1 91.75 263 GLN B CA 1
ATOM 4121 C C . GLN B 1 263 ? 22.469 -0.014 6.039 1 91.75 263 GLN B C 1
ATOM 4123 O O . GLN B 1 263 ? 23.016 0.869 5.375 1 91.75 263 GLN B O 1
ATOM 4128 N N . ALA B 1 264 ? 21.281 -0.514 5.785 1 88.25 264 ALA B N 1
ATOM 4129 C CA . ALA B 1 264 ? 20.391 0.148 4.836 1 88.25 264 ALA B CA 1
ATOM 4130 C C . ALA B 1 264 ? 19.578 1.252 5.516 1 88.25 264 ALA B C 1
ATOM 4132 O O . ALA B 1 264 ? 18.641 0.973 6.273 1 88.25 264 ALA B O 1
ATOM 4133 N N . SER B 1 265 ? 19.953 2.5 5.211 1 90.38 265 SER B N 1
ATOM 4134 C CA . SER B 1 265 ? 19.375 3.592 5.984 1 90.38 265 SER B CA 1
ATOM 4135 C C . SER B 1 265 ? 18.875 4.703 5.074 1 90.38 265 SER B C 1
ATOM 4137 O O . SER B 1 265 ? 19.312 4.828 3.928 1 90.38 265 SER B O 1
ATOM 4139 N N . ARG B 1 266 ? 17.891 5.383 5.609 1 90.81 266 ARG B N 1
ATOM 4140 C CA . ARG B 1 266 ? 17.375 6.594 4.98 1 90.81 266 ARG B CA 1
ATOM 4141 C C . ARG B 1 266 ? 17.188 7.707 6.004 1 90.81 266 ARG B C 1
ATOM 4143 O O . ARG B 1 266 ? 17.062 7.441 7.203 1 90.81 266 ARG B O 1
ATOM 4150 N N . ARG B 1 267 ? 17.266 8.914 5.5 1 94.75 267 ARG B N 1
ATOM 4151 C CA . ARG B 1 267 ? 16.906 10.062 6.34 1 94.75 267 ARG B CA 1
ATOM 4152 C C . ARG B 1 267 ? 15.414 10.344 6.281 1 94.75 267 ARG B C 1
ATOM 4154 O O . ARG B 1 267 ? 14.789 10.188 5.23 1 94.75 267 ARG B O 1
ATOM 4161 N N . VAL B 1 268 ? 14.828 10.641 7.363 1 96.75 268 VAL B N 1
ATOM 4162 C CA . VAL B 1 268 ? 13.461 11.141 7.445 1 96.75 268 VAL B CA 1
ATOM 4163 C C . VAL B 1 268 ? 13.477 12.648 7.688 1 96.75 268 VAL B C 1
ATOM 4165 O O . VAL B 1 268 ? 14.117 13.125 8.625 1 96.75 268 VAL B O 1
ATOM 4168 N N . LEU B 1 269 ? 12.773 13.352 6.812 1 97.62 269 LEU B N 1
ATOM 4169 C CA . LEU B 1 269 ? 12.797 14.805 6.824 1 97.62 269 LEU B CA 1
ATOM 4170 C C . LEU B 1 269 ? 11.406 15.375 7.082 1 97.62 269 LEU B C 1
ATOM 4172 O O . LEU B 1 269 ? 10.406 14.695 6.844 1 97.62 269 LEU B O 1
ATOM 4176 N N . VAL B 1 270 ? 11.391 16.547 7.602 1 98.06 270 VAL B N 1
ATOM 4177 C CA . VAL B 1 270 ? 10.18 17.359 7.625 1 98.06 270 VAL B CA 1
ATOM 4178 C C . VAL B 1 270 ? 10.398 18.641 6.824 1 98.06 270 VAL B C 1
ATOM 4180 O O . VAL B 1 270 ? 11.469 19.25 6.887 1 98.06 270 VAL B O 1
ATOM 4183 N N . ALA B 1 271 ? 9.43 19 6.004 1 97.88 271 ALA B N 1
ATOM 4184 C CA . ALA B 1 271 ? 9.516 20.188 5.164 1 97.88 271 ALA B CA 1
ATOM 4185 C C . ALA B 1 271 ? 8.266 21.047 5.301 1 97.88 271 ALA B C 1
ATOM 4187 O O . ALA B 1 271 ? 7.172 20.531 5.535 1 97.88 271 ALA B O 1
ATOM 4188 N N . THR B 1 272 ? 8.438 22.312 5.211 1 96.5 272 THR B N 1
ATOM 4189 C CA . THR B 1 272 ? 7.367 23.297 5.219 1 96.5 272 THR B CA 1
ATOM 4190 C C . THR B 1 272 ? 7.695 24.453 4.273 1 96.5 272 THR B C 1
ATOM 4192 O O . THR B 1 272 ? 8.82 24.562 3.787 1 96.5 272 THR B O 1
ATOM 4195 N N . ARG B 1 273 ? 6.645 25.219 3.977 1 92.75 273 ARG B N 1
ATOM 4196 C CA . ARG B 1 273 ? 6.91 26.484 3.303 1 92.75 273 ARG B CA 1
ATOM 4197 C C . ARG B 1 273 ? 7.566 27.484 4.25 1 92.75 273 ARG B C 1
ATOM 4199 O O . ARG B 1 273 ? 7.156 27.609 5.406 1 92.75 273 ARG B O 1
ATOM 4206 N N . ARG B 1 274 ? 8.516 28.219 3.717 1 89.12 274 ARG B N 1
ATOM 4207 C CA . ARG B 1 274 ? 9.188 29.219 4.531 1 89.12 274 ARG B CA 1
ATOM 4208 C C . ARG B 1 274 ? 8.195 30.25 5.07 1 89.12 274 ARG B C 1
ATOM 4210 O O . ARG B 1 274 ? 8.281 30.656 6.23 1 89.12 274 ARG B O 1
ATOM 4217 N N . ALA B 1 275 ? 7.25 30.609 4.285 1 80 275 ALA B N 1
ATOM 4218 C CA . ALA B 1 275 ? 6.273 31.641 4.629 1 80 275 ALA B CA 1
ATOM 4219 C C . ALA B 1 275 ? 5.336 31.156 5.734 1 80 275 ALA B C 1
ATOM 4221 O O . ALA B 1 275 ? 4.734 31.969 6.441 1 80 275 ALA B O 1
ATOM 4222 N N . SER B 1 276 ? 5.262 29.859 5.855 1 82.06 276 SER B N 1
ATOM 4223 C CA . SER B 1 276 ? 4.277 29.312 6.785 1 82.06 276 SER B CA 1
ATOM 4224 C C . SER B 1 276 ? 4.945 28.781 8.047 1 82.06 276 SER B C 1
ATOM 4226 O O . SER B 1 276 ? 4.266 28.359 8.984 1 82.06 276 SER B O 1
ATOM 4228 N N . ALA B 1 277 ? 6.223 28.844 8.117 1 79.31 277 ALA B N 1
ATOM 4229 C CA . ALA B 1 277 ? 6.969 28.203 9.195 1 79.31 277 ALA B CA 1
ATOM 4230 C C . ALA B 1 277 ? 6.633 28.844 10.547 1 79.31 277 ALA B C 1
ATOM 4232 O O . ALA B 1 277 ? 6.715 28.188 11.586 1 79.31 277 ALA B O 1
ATOM 4233 N N . ARG B 1 278 ? 6.109 30 10.516 1 77.56 278 ARG B N 1
ATOM 4234 C CA . ARG B 1 278 ? 5.852 30.734 11.758 1 77.56 278 ARG B CA 1
ATOM 4235 C C . ARG B 1 278 ? 4.398 30.578 12.188 1 77.56 278 ARG B C 1
ATOM 4237 O O . ARG B 1 278 ? 4.02 31.016 13.281 1 77.56 278 ARG B O 1
ATOM 4244 N N . ARG B 1 279 ? 3.615 29.969 11.312 1 83.56 279 ARG B N 1
ATOM 4245 C CA . ARG B 1 279 ? 2.246 29.688 11.734 1 83.56 279 ARG B CA 1
ATOM 4246 C C . ARG B 1 279 ? 2.229 28.766 12.945 1 83.56 279 ARG B C 1
ATOM 4248 O O . ARG B 1 279 ? 2.873 27.703 12.938 1 83.56 279 ARG B O 1
ATOM 4255 N N . PRO B 1 280 ? 1.555 29.172 13.977 1 87.88 280 PRO B N 1
ATOM 4256 C CA . PRO B 1 280 ? 1.571 28.391 15.211 1 87.88 280 PRO B CA 1
ATOM 4257 C C . PRO B 1 280 ? 1.211 26.922 15 1 87.88 280 PRO B C 1
ATOM 4259 O O . PRO B 1 280 ? 1.818 26.031 15.602 1 87.88 280 PRO B O 1
ATOM 4262 N N . ALA B 1 281 ? 0.22 26.625 14.133 1 91 281 ALA B N 1
ATOM 4263 C CA . ALA B 1 281 ? -0.186 25.25 13.859 1 91 281 ALA B CA 1
ATOM 4264 C C . ALA B 1 281 ? 0.957 24.453 13.234 1 91 281 ALA B C 1
ATOM 4266 O O . ALA B 1 281 ? 1.154 23.281 13.555 1 91 281 ALA B O 1
ATOM 4267 N N . VAL B 1 282 ? 1.691 25.094 12.336 1 94.31 282 VAL B N 1
ATOM 4268 C CA . VAL B 1 282 ? 2.818 24.453 11.664 1 94.31 282 VAL B CA 1
ATOM 4269 C C . VAL B 1 282 ? 3.939 24.203 12.672 1 94.31 282 VAL B C 1
ATOM 4271 O O . VAL B 1 282 ? 4.508 23.109 12.719 1 94.31 282 VAL B O 1
ATOM 4274 N N . ALA B 1 283 ? 4.227 25.219 13.477 1 93.62 283 ALA B N 1
ATOM 4275 C CA . ALA B 1 283 ? 5.25 25.078 14.516 1 93.62 283 ALA B CA 1
ATOM 4276 C C . ALA B 1 283 ? 4.898 23.953 15.484 1 93.62 283 ALA B C 1
ATOM 4278 O O . ALA B 1 283 ? 5.77 23.188 15.898 1 93.62 283 ALA B O 1
ATOM 4279 N N . ALA B 1 284 ? 3.646 23.922 15.836 1 95.06 284 ALA B N 1
ATOM 4280 C CA . ALA B 1 284 ? 3.178 22.875 16.734 1 95.06 284 ALA B CA 1
ATOM 4281 C C . ALA B 1 284 ? 3.359 21.484 16.109 1 95.06 284 ALA B C 1
ATOM 4283 O O . ALA B 1 284 ? 3.742 20.531 16.797 1 95.06 284 ALA B O 1
ATOM 4284 N N . ALA B 1 285 ? 3.076 21.344 14.828 1 97.38 285 ALA B N 1
ATOM 4285 C CA . ALA B 1 285 ? 3.234 20.078 14.133 1 97.38 285 ALA B CA 1
ATOM 4286 C C . ALA B 1 285 ? 4.699 19.656 14.094 1 97.38 285 ALA B C 1
ATOM 4288 O O . ALA B 1 285 ? 5.02 18.484 14.32 1 97.38 285 ALA B O 1
ATOM 4289 N N . ILE B 1 286 ? 5.551 20.578 13.82 1 97.19 286 ILE B N 1
ATOM 4290 C CA . ILE B 1 286 ? 6.984 20.297 13.766 1 97.19 286 ILE B CA 1
ATOM 4291 C C . ILE B 1 286 ? 7.473 19.844 15.133 1 97.19 286 ILE B C 1
ATOM 4293 O O . ILE B 1 286 ? 8.211 18.859 15.242 1 97.19 286 ILE B O 1
ATOM 4297 N N . ALA B 1 287 ? 7.051 20.547 16.141 1 96.75 287 ALA B N 1
ATOM 4298 C CA . ALA B 1 287 ? 7.426 20.172 17.5 1 96.75 287 ALA B CA 1
ATOM 4299 C C . ALA B 1 287 ? 6.926 18.766 17.828 1 96.75 287 ALA B C 1
ATOM 4301 O O . ALA B 1 287 ? 7.648 17.969 18.438 1 96.75 287 ALA B O 1
ATOM 4302 N N . ALA B 1 288 ? 5.703 18.5 17.5 1 97.81 288 ALA B N 1
ATOM 4303 C CA . ALA B 1 288 ? 5.129 17.172 17.75 1 97.81 288 ALA B CA 1
ATOM 4304 C C . ALA B 1 288 ? 5.91 16.094 17.016 1 97.81 288 ALA B C 1
ATOM 4306 O O . ALA B 1 288 ? 6.113 14.992 17.531 1 97.81 288 ALA B O 1
ATOM 4307 N N . LEU B 1 289 ? 6.32 16.344 15.758 1 98.31 289 LEU B N 1
ATOM 4308 C CA . LEU B 1 289 ? 7.109 15.406 14.969 1 98.31 289 LEU B CA 1
ATOM 4309 C C . LEU B 1 289 ? 8.438 15.102 15.656 1 98.31 289 LEU B C 1
ATOM 4311 O O . LEU B 1 289 ? 8.82 13.93 15.789 1 98.31 289 LEU B O 1
ATOM 4315 N N . HIS B 1 290 ? 9.062 16.125 16.156 1 97.88 290 HIS B N 1
ATOM 4316 C CA . HIS B 1 290 ? 10.344 15.938 16.828 1 97.88 290 HIS B CA 1
ATOM 4317 C C . HIS B 1 290 ? 10.172 15.156 18.125 1 97.88 290 HIS B C 1
ATOM 4319 O O . HIS B 1 290 ? 10.969 14.266 18.422 1 97.88 290 HIS B O 1
ATOM 4325 N N . LYS B 1 291 ? 9.203 15.484 18.875 1 97.5 291 LYS B N 1
ATOM 4326 C CA . LYS B 1 291 ? 8.961 14.805 20.141 1 97.5 291 LYS B CA 1
ATOM 4327 C C . LYS B 1 291 ? 8.633 13.328 19.922 1 97.5 291 LYS B C 1
ATOM 4329 O O . LYS B 1 291 ? 9.141 12.461 20.625 1 97.5 291 LYS B O 1
ATOM 4334 N N . THR B 1 292 ? 7.762 13.078 18.938 1 96.81 292 THR B N 1
ATOM 4335 C CA . THR B 1 292 ? 7.367 11.703 18.641 1 96.81 292 THR B CA 1
ATOM 4336 C C . THR B 1 292 ? 8.555 10.898 18.125 1 96.81 292 THR B C 1
ATOM 4338 O O . THR B 1 292 ? 8.727 9.727 18.484 1 96.81 292 THR B O 1
ATOM 4341 N N . TRP B 1 293 ? 9.328 11.516 17.25 1 96.69 293 TRP B N 1
ATOM 4342 C CA . TRP B 1 293 ? 10.516 10.844 16.734 1 96.69 293 TRP B CA 1
ATOM 4343 C C . TRP B 1 293 ? 11.461 10.469 17.875 1 96.69 293 TRP B C 1
ATOM 4345 O O . TRP B 1 293 ? 11.961 9.344 17.938 1 96.69 293 TRP B O 1
ATOM 4355 N N . ALA B 1 294 ? 11.703 11.391 18.797 1 95.56 294 ALA B N 1
ATOM 4356 C CA . ALA B 1 294 ? 12.625 11.195 19.906 1 95.56 294 ALA B CA 1
ATOM 4357 C C . ALA B 1 294 ? 12.125 10.102 20.844 1 95.56 294 ALA B C 1
ATOM 4359 O O . ALA B 1 294 ? 12.914 9.453 21.531 1 95.56 294 ALA B O 1
ATOM 4360 N N . ALA B 1 295 ? 10.844 9.898 20.906 1 92.69 295 ALA B N 1
ATOM 4361 C CA . ALA B 1 295 ? 10.242 8.945 21.828 1 92.69 295 ALA B CA 1
ATOM 4362 C C . ALA B 1 295 ? 10.195 7.547 21.234 1 92.69 295 ALA B C 1
ATOM 4364 O O . ALA B 1 295 ? 9.82 6.586 21.906 1 92.69 295 ALA B O 1
ATOM 4365 N N . ARG B 1 296 ? 10.523 7.43 19.938 1 87.75 296 ARG B N 1
ATOM 4366 C CA . ARG B 1 296 ? 10.477 6.125 19.281 1 87.75 296 ARG B CA 1
ATOM 4367 C C . ARG B 1 296 ? 11.523 5.184 19.875 1 87.75 296 ARG B C 1
ATOM 4369 O O . ARG B 1 296 ? 12.609 5.617 20.266 1 87.75 296 ARG B O 1
ATOM 4376 N N . PRO B 1 297 ? 11.211 3.885 19.891 1 75.62 297 PRO B N 1
ATOM 4377 C CA . PRO B 1 297 ? 12.195 2.93 20.406 1 75.62 297 PRO B CA 1
ATOM 4378 C C . PRO B 1 297 ? 13.367 2.727 19.453 1 75.62 297 PRO B C 1
ATOM 4380 O O . PRO B 1 297 ? 13.242 2.941 18.25 1 75.62 297 PRO B O 1
#

InterPro domains:
  IPR000847 LysR, HTH, N-terminal domain [PF00126] (5-63)
  IPR000847 LysR, HTH, N-terminal domain [PS50931] (2-59)
  IPR005119 LysR, substrate-binding [PF03466] (89-292)
  IPR011991 ArsR-like helix-turn-helix domain [cd00090] (6-67)
  IPR036388 Winged helix-like DNA-binding domain superfamily [G3DSA:1.10.10.10] (1-88)
  IPR036390 Winged helix DNA-binding domain superfamily [SSF46785] (1-112)

Organism: NCBI:txid175570

Solvent-accessible surface area (backbone atoms only — not comparable to full-atom values): 30685 Å² total; per-residue (Å²): 130,89,50,67,68,30,42,50,39,50,42,30,24,69,69,54,30,23,54,60,35,18,11,43,66,67,71,52,48,42,66,56,34,50,48,30,44,51,50,46,25,60,76,66,73,42,72,35,65,41,82,48,88,95,29,46,38,68,32,75,61,22,50,55,48,40,57,50,37,29,53,52,51,48,50,50,43,32,50,48,17,52,53,29,42,70,65,63,53,48,52,51,80,45,32,37,29,24,30,68,46,46,49,49,53,45,44,46,58,25,53,45,48,44,44,70,78,25,71,64,40,43,74,33,35,37,55,45,54,69,69,56,42,53,52,29,34,67,57,59,69,25,54,36,32,40,42,73,30,36,88,91,50,69,77,84,74,58,88,61,45,44,70,48,77,72,46,76,42,42,37,26,39,34,29,18,53,86,38,83,76,47,75,60,80,72,58,44,50,51,83,79,54,30,81,52,54,30,38,38,37,37,75,92,36,70,64,24,53,48,48,40,67,75,31,72,72,44,60,44,42,35,24,39,78,45,66,70,38,48,49,52,33,16,40,62,61,73,29,30,33,78,42,48,52,50,51,54,83,70,80,57,79,49,47,35,79,37,50,39,36,77,73,48,60,30,39,34,31,39,34,33,34,58,65,41,52,61,15,32,50,49,43,50,50,53,50,34,46,49,52,44,57,71,68,52,131,130,87,52,65,67,29,41,50,38,49,43,30,24,66,73,52,29,22,55,60,39,17,10,46,75,66,67,52,49,44,66,54,34,51,49,31,45,50,51,46,24,61,76,66,71,41,72,36,66,39,81,46,86,96,28,46,38,67,32,74,61,22,50,53,48,39,57,50,34,26,52,52,50,46,50,51,47,32,51,50,22,49,54,31,37,69,65,63,52,47,50,52,79,44,32,36,29,23,29,68,47,44,50,49,52,44,44,45,58,24,53,45,48,45,44,70,80,26,71,66,38,44,74,33,34,37,53,43,55,69,69,57,44,54,52,30,35,69,53,59,77,25,54,36,34,40,42,74,31,36,87,90,51,68,77,84,75,58,87,62,46,43,70,48,78,74,47,75,40,43,38,26,39,34,31,19,53,86,38,82,75,49,75,58,82,74,57,43,52,50,82,79,52,31,81,52,54,31,39,38,37,37,70,92,36,70,65,24,53,48,47,40,67,76,30,71,74,45,67,45,39,35,23,38,79,47,66,69,38,49,50,51,34,16,40,63,62,71,27,31,34,76,43,49,51,50,51,54,83,73,81,58,79,48,47,35,78,36,50,38,38,77,72,50,60,32,39,32,32,39,34,33,32,58,75,45,53,64,14,35,49,49,42,50,50,52,51,35,46,49,54,45,58,69,68,52,132

Nearest PDB structures (foldseek):
  6g4r-assembly1_B  TM=6.124E-01  e=1.626E-23  Corynebacterium glutamicum
  4x6g-assembly1_D  TM=7.357E-01  e=4.813E-21  Pseudomonas aeruginosa PAO1
  6g4r-assembly1_E  TM=6.102E-01  e=5.201E-23  Corynebacterium glutamicum
  1ixc-assembly1_B-2  TM=5.504E-01  e=4.813E-21  Cupriavidus necator
  3hhg-assembly1_D  TM=5.433E-01  e=1.318E-16  Neisseria meningitidis serogroup B